Protein AF-A0A258ZIG0-F1 (afdb_monomer)

Mean predicted aligned error: 17.75 Å

Foldseek 3Di:
DPPPVVVVVVVVVVVVVVVVVVVVPPPLLPDQPDKDWDWDWFQALVRDTWIKIKIWGWHWDFPPDPPPDRPRTDTDGFKIKIWTAQPPPRDIDIDIDGGQFAWFDWYADPSWIKTKTQHAQFQVCCVQQNRDLHRIWIWTWDDDDPDIDTDTDQLVPHPPSPFAGGDDTDPQDDRGDDSDLVRDPHPCSLVSNQDDDPGRPDPDPPQDPADDDDDAAEWDKDFPDKDFDVVFDKQADCSVCQQAPDCVFQVVVVVQWDALDVSHQQRFIFGPQQPVSPATDHQRRRPPSPDFWDWGHDPFKIWIWGCVPPPQKIWIWIATSNRHTQHIHIYGFPDADQQWDKDWRVVQFDDDPQKTWTKIWTWHDDPRIIGTGMITTIIIGGPRPPPPPDPDDDDDDDDDDDDDDAVLNLQAAKKAFDLVVLLVLLVPDDQDPDDLLVLLVCLVVCLVFRRQWMWHGRSQWIWIGTPNDIWIWGWDDDDDQKTKTWTDPPDPDDTKMWIWGDDPPQWIQIAIPVHNSSNSIIMHHDPPDPDRDDPPPDPDVVSSVSSNVSSVSSVVSDDDDDDDDDDDDPPDLVNVVVVCCVVVQKHQDDPVLLVLLLVLVCVVCVVVVHDDDPCCVVSVVVVVVSVVRQEMEGDEAAARRPPCEDPNAHEYEYEPPHDDYHYDNYQHAYHYSHDPDGDHPPPPDPDDDDPVVVVVVVVVD

Radius of gyration: 33.27 Å; Cα contacts (8 Å, |Δi|>4): 1116; chains: 1; bounding box: 84×93×87 Å

pLDDT: mean 81.17, std 17.97, range [27.03, 98.31]

Nearest PDB structures (foldseek):
  2o2a-assembly1_B  TM=3.511E-01  e=6.871E-01  Streptococcus agalactiae 2603V/R
  6icp-assembly1_B  TM=1.598E-01  e=2.863E-02  Pseudomonas putida
  3oml-assembly1_A  TM=1.809E-01  e=4.612E-02  Drosophila melanogaster
  4u6b-assembly1_C  TM=2.197E-01  e=7.639E-01  Zobellia galactanivorans
  2hng-assembly1_A-2  TM=3.025E-01  e=1.691E+00  Streptococcus pneumoniae TIGR4

Sequence (701 aa):
MKKNKSNWIQNFIRMSFLAFLFIYSIPASAFCTKTTEADFNVTLIDGRDIMVNRKVCSTFQFLGGDSGSPVFMKSWPDQYRIKFRHPDTQEKIEWEGKQYFNPLLLAFVKGVPYLVVGGRPDKDTSSIYGCPELPFIFLKYEKTGFWGKWIPIPVEQAPAELKYVNLPGDERAQAIIPRSYDEWNYEYKNSYLNERRQNDCRPPRTQLPTVVLPAATEGTPEVLETINYTPDRLSIGDDWARLTFDKKREGGCEKLFRPADPNDSMQDQRFIHDKMGKKRVPYSRSGQFQMGTRVLCDDKYVWFVTHQEEPGKILITKYTISGDLALRVSFLRPELLQGFVGYISIPSLRSEDDYLYFDWMDFRDINREWHIKRLLKMRMRMRIPLIKPEPEIQASMPIMVAPSSSIGDLIAGAWSIDTDATESFVKSSPPPPLDVRWIAKWFTLSAKNLTGRTYEFNRDTAVLSEHGKDLEFQLTSQQGTEIQYALKKGSKGPAKSLKVSLLGGGNITITPSWETEMAYVLWKRDASKKEAFPPDYLMDSAWVASIKNIALFLYELPKGSLEPPASIEKESPQSNLEEAIRNGSIRRATSVDAHAWLDADTEKYKRKNLSPPDDLIEAFILGSWIYKKKAYVVLKKFTYPPGLIDNNVAIFLIPRGVPEPDGKYGHSKIYHLFDDYFKGPSVEYNAGSSWAERQWIIQQK

Solvent-accessible surface area (backbone atoms only — not comparable to full-atom values): 40843 Å² total; per-residue (Å²): 130,80,78,66,61,60,61,53,53,56,51,50,52,53,51,52,51,50,51,50,50,53,67,71,64,51,66,88,88,72,62,68,73,45,77,50,74,51,76,44,79,30,64,27,86,83,69,50,73,42,64,36,38,37,38,38,30,17,29,74,44,75,52,83,47,94,76,85,55,76,56,70,71,47,76,40,74,34,34,33,35,42,40,36,53,40,88,87,78,63,46,80,47,75,52,77,36,53,64,61,35,46,66,32,28,65,37,56,62,95,86,36,46,35,39,34,27,36,36,62,45,26,51,74,40,30,76,76,60,44,58,47,94,56,52,61,45,44,29,38,52,43,77,65,75,98,54,63,46,78,40,64,48,59,72,91,73,49,65,87,82,72,33,60,54,51,42,92,62,69,87,84,59,62,60,60,57,57,85,47,77,87,64,43,89,50,96,55,46,54,54,63,75,55,63,75,56,98,52,43,44,57,80,79,74,83,73,75,80,78,82,86,72,79,83,59,47,80,44,72,70,45,80,77,44,80,48,76,42,84,71,56,43,79,32,56,72,67,54,43,46,63,44,56,43,40,65,69,30,41,64,45,36,68,78,39,47,39,48,66,37,88,85,33,65,49,44,42,26,20,24,60,61,21,91,82,67,72,47,63,43,78,82,33,55,54,87,49,67,51,100,58,47,46,65,41,25,59,102,61,34,35,37,38,42,31,43,81,89,44,85,73,28,41,37,44,37,34,22,34,50,46,57,48,82,73,45,47,36,25,32,72,58,74,87,68,55,90,90,36,49,73,44,67,28,46,61,53,56,46,75,57,95,62,27,39,35,32,31,39,35,32,29,36,79,55,96,81,33,38,36,33,41,35,41,33,38,33,36,27,69,55,77,68,73,74,76,67,74,78,73,78,88,70,90,75,80,86,78,86,72,74,87,75,75,50,67,40,68,75,58,46,45,38,33,36,75,30,61,66,60,19,44,50,47,59,72,71,43,78,82,65,99,57,64,52,65,57,54,23,48,45,44,64,68,41,52,74,59,55,78,45,43,38,40,38,32,56,59,56,33,36,34,41,37,45,86,93,42,78,45,55,23,33,57,74,50,76,56,90,65,34,40,33,29,34,55,50,92,87,67,93,69,78,96,46,36,39,40,36,37,67,44,85,92,72,32,33,30,54,29,39,77,89,44,72,74,34,60,63,42,33,29,32,73,40,91,84,66,90,71,80,81,64,96,80,66,75,72,58,65,63,57,59,46,47,43,49,50,48,24,47,55,50,66,63,55,77,77,93,78,79,84,82,81,89,78,84,86,69,87,45,50,64,58,53,51,54,47,35,37,75,71,56,25,28,39,76,44,52,73,66,55,55,48,55,40,50,53,43,52,51,51,53,26,56,76,68,75,42,82,74,62,80,67,57,57,52,58,58,44,47,55,60,40,43,76,66,70,41,30,30,32,45,65,36,77,40,61,46,53,68,72,20,41,80,94,51,40,38,35,41,38,35,46,78,92,39,59,81,59,44,76,59,53,66,68,34,46,56,43,56,51,76,57,100,64,85,65,69,88,81,76,83,71,92,65,94,73,66,80,70,67,64,56,63,64,63,75,78,112

Secondary structure (DSSP, 8-state):
--TTHHHHHHHHHHHHHHHHHHHHHS-GGG--SEEEEEEEEEE-TTS-EEEEEEEEEEEEE----TTS-----EEEEEEEEEEEE-TTT--EEEEEE-TT-EEEEEEEETTEEEEEEE---BHHHHHHH---SSSEEEEEEE--TTS-EEEEE-GGGS-TT--B--S---TTS-SB--SSTTT---TTHHHHHH---TTB-SPPP-PPPP-PPP-PEE---EEEEEEEEEEEEEE-THHHHHHH--HHHHHHHTTTEEEEETTEEEEEEEETT-TTS-PBPTT--SSSS-TTEEEEE-SSEEEEEESSSSTTEEEEEEEETTS-EEEEEEEEPPPPPTT-EEEEEEEEEEEETTEEEEEEEEEEEETTEEEEEEEEEEEEE--------------PPPP-------HHHHH-EEEEE-HHHHHHHHHHSPPPSS-HHHHHHHHHHHHHHHTTEEEEEETTEEEEEETTEEEEEEEEEEETTEEEEEEPTT-SSS--EEEEEEPTTS-EEEEETT-GGGGG-EEEE-TT--SPPPTT-PPPHHHHHHHHHHHHHHHHSPP---PPPP------HHHHHHHHHHTTSEEEPPHHHHHHHHHHHHHHHHHTT-PPPGGGHHHHHHHHHHHTT-EEEE-S--BPPTT--GGG--EEEE-TTSPPPBS--TT-EEEESSSS--------------TTHHHHHHTT-

Structure (mmCIF, N/CA/C/O backbone):
data_AF-A0A258ZIG0-F1
#
_entry.id   AF-A0A258ZIG0-F1
#
loop_
_atom_site.group_PDB
_atom_site.id
_atom_site.type_symbol
_atom_site.label_atom_id
_atom_site.label_alt_id
_atom_site.label_comp_id
_atom_site.label_asym_id
_atom_site.label_entity_id
_atom_site.label_seq_id
_atom_site.pdbx_PDB_ins_code
_atom_site.Cartn_x
_atom_site.Cartn_y
_atom_site.Cartn_z
_atom_site.occupancy
_atom_site.B_iso_or_equiv
_atom_site.auth_seq_id
_atom_site.auth_comp_id
_atom_site.auth_asym_id
_atom_site.auth_atom_id
_atom_site.pdbx_PDB_model_num
ATOM 1 N N . MET A 1 1 ? 38.745 29.338 48.746 1.00 52.19 1 MET A N 1
ATOM 2 C CA . MET A 1 1 ? 37.323 29.420 48.320 1.00 52.19 1 MET A CA 1
ATOM 3 C C . MET A 1 1 ? 37.050 29.259 46.809 1.00 52.19 1 MET A C 1
ATOM 5 O O . MET A 1 1 ? 35.891 29.094 46.455 1.00 52.19 1 MET A O 1
ATOM 9 N N . LYS A 1 2 ? 38.040 29.223 45.894 1.00 49.72 2 LYS A N 1
ATOM 10 C CA . LYS A 1 2 ? 37.778 29.075 44.436 1.00 49.72 2 LYS A CA 1
ATOM 11 C C . LYS A 1 2 ? 37.544 27.635 43.928 1.00 49.72 2 LYS A C 1
ATOM 13 O O . LYS A 1 2 ? 36.988 27.473 42.849 1.00 49.72 2 LYS A O 1
ATOM 18 N N . LYS A 1 3 ? 37.890 26.591 44.695 1.00 49.50 3 LYS A N 1
ATOM 19 C CA . LYS A 1 3 ? 37.774 25.178 44.260 1.00 49.50 3 LYS A CA 1
ATOM 20 C C . LYS A 1 3 ? 36.364 24.564 44.368 1.00 49.50 3 LYS A C 1
ATOM 22 O O . LYS A 1 3 ? 36.112 23.561 43.717 1.00 49.50 3 LYS A O 1
ATOM 27 N N . ASN A 1 4 ? 35.427 25.185 45.097 1.00 52.53 4 ASN A N 1
ATOM 28 C CA . ASN A 1 4 ? 34.071 24.634 45.289 1.00 52.53 4 ASN A CA 1
ATOM 29 C C . ASN A 1 4 ? 33.038 25.034 44.220 1.00 52.53 4 ASN A C 1
ATOM 31 O O . ASN A 1 4 ? 31.984 24.412 44.148 1.00 52.53 4 ASN A O 1
ATOM 35 N N . LYS A 1 5 ? 33.315 26.025 43.358 1.00 58.28 5 LYS A N 1
ATOM 36 C CA . LYS A 1 5 ? 32.355 26.436 42.310 1.00 58.28 5 LYS A CA 1
ATOM 37 C C . LYS A 1 5 ? 32.307 25.480 41.108 1.00 58.28 5 LYS A C 1
ATOM 39 O O . LYS A 1 5 ? 31.272 25.387 40.460 1.00 58.28 5 LYS A O 1
ATOM 44 N N . SER A 1 6 ? 33.386 24.740 40.840 1.00 65.56 6 SER A N 1
ATOM 45 C CA . SER A 1 6 ? 33.474 23.844 39.672 1.00 65.56 6 SER A CA 1
ATOM 46 C C . SER A 1 6 ? 32.569 22.607 39.799 1.00 65.56 6 SER A C 1
ATOM 48 O O . SER A 1 6 ? 31.844 22.264 38.866 1.00 65.56 6 SER A O 1
ATOM 50 N N . ASN A 1 7 ? 32.519 21.993 40.987 1.00 72.19 7 ASN A N 1
ATOM 51 C CA . ASN A 1 7 ? 31.680 20.810 41.228 1.00 72.19 7 ASN A CA 1
ATOM 52 C C . ASN A 1 7 ? 30.180 21.123 41.186 1.00 72.19 7 ASN A C 1
ATOM 54 O O . ASN A 1 7 ? 29.385 20.272 40.796 1.00 72.19 7 ASN A O 1
ATOM 58 N N . TRP A 1 8 ? 29.780 22.344 41.549 1.00 81.06 8 TRP A N 1
ATOM 59 C CA . TRP A 1 8 ? 28.371 22.730 41.518 1.00 81.06 8 TRP A CA 1
ATOM 60 C C . TRP A 1 8 ? 27.843 22.856 40.082 1.00 81.06 8 TRP A C 1
ATOM 62 O O . TRP A 1 8 ? 26.763 22.355 39.785 1.00 81.06 8 TRP A O 1
ATOM 72 N N . ILE A 1 9 ? 28.639 23.417 39.164 1.00 81.81 9 ILE A N 1
ATOM 73 C CA . ILE A 1 9 ? 28.263 23.548 37.746 1.00 81.81 9 ILE A CA 1
ATOM 74 C C . ILE A 1 9 ? 28.184 22.172 37.070 1.00 81.81 9 ILE A C 1
ATOM 76 O O . ILE A 1 9 ? 27.219 21.896 36.360 1.00 81.81 9 ILE A O 1
ATOM 80 N N . GLN A 1 10 ? 29.139 21.270 37.328 1.00 78.31 10 GLN A N 1
ATOM 81 C CA . GLN A 1 10 ? 29.080 19.909 36.776 1.00 78.31 10 GLN A CA 1
ATOM 82 C C . GLN A 1 10 ? 27.882 19.107 37.301 1.00 78.31 10 GLN A C 1
ATOM 84 O O . GLN A 1 10 ? 27.230 18.407 36.524 1.00 78.31 10 GLN A O 1
ATOM 89 N N . ASN A 1 11 ? 27.551 19.231 38.589 1.00 81.88 11 ASN A N 1
ATOM 90 C CA . ASN A 1 11 ? 26.383 18.560 39.159 1.00 81.88 11 ASN A CA 1
ATOM 91 C C . ASN A 1 11 ? 25.066 19.160 38.649 1.00 81.88 11 ASN A C 1
ATOM 93 O O . ASN A 1 11 ? 24.124 18.414 38.392 1.00 81.88 11 ASN A O 1
ATOM 97 N N . PHE A 1 12 ? 25.012 20.474 38.419 1.00 85.75 12 PHE A N 1
ATOM 98 C CA . PHE A 1 12 ? 23.850 21.137 37.827 1.00 85.75 12 PHE A CA 1
ATOM 99 C C . PHE A 1 12 ? 23.626 20.720 36.365 1.00 85.75 12 PHE A C 1
ATOM 101 O O . PHE A 1 12 ? 22.494 20.435 35.976 1.00 85.75 12 PHE A O 1
ATOM 108 N N . ILE A 1 13 ? 24.695 20.597 35.569 1.00 84.44 13 ILE A N 1
ATOM 109 C CA . ILE A 1 13 ? 24.616 20.101 34.185 1.00 84.44 13 ILE A CA 1
ATOM 110 C C . ILE A 1 13 ? 24.173 18.633 34.165 1.00 84.44 13 ILE A C 1
ATOM 112 O O . ILE A 1 13 ? 23.279 18.286 33.400 1.00 84.44 13 ILE A O 1
ATOM 116 N N . ARG A 1 14 ? 24.726 17.775 35.036 1.00 80.75 14 ARG A N 1
ATOM 117 C CA . ARG A 1 14 ? 24.316 16.361 35.135 1.00 80.75 14 ARG A CA 1
ATOM 118 C C . ARG A 1 14 ? 22.856 16.202 35.555 1.00 80.75 14 ARG A C 1
ATOM 120 O O . ARG A 1 14 ? 22.145 15.413 34.942 1.00 80.75 14 ARG A O 1
ATOM 127 N N . MET A 1 15 ? 22.396 16.970 36.544 1.00 80.75 15 MET A N 1
ATOM 128 C CA . MET A 1 15 ? 20.989 16.976 36.962 1.00 80.75 15 MET A CA 1
ATOM 129 C C . MET A 1 15 ? 20.062 17.502 35.866 1.00 80.75 15 MET A C 1
ATOM 131 O O . MET A 1 15 ? 19.017 16.910 35.628 1.00 80.75 15 MET A O 1
ATOM 135 N N . SER A 1 16 ? 20.454 18.564 35.159 1.00 79.06 16 SER A N 1
ATOM 136 C CA . SER A 1 16 ? 19.654 19.119 34.061 1.00 79.06 16 SER A CA 1
ATOM 137 C C . SER A 1 16 ? 19.564 18.147 32.885 1.00 79.06 16 SER A C 1
ATOM 139 O O . SER A 1 16 ? 18.496 17.996 32.306 1.00 79.06 16 SER A O 1
ATOM 141 N N . PHE A 1 17 ? 20.650 17.436 32.568 1.00 79.00 17 PHE A N 1
ATOM 142 C CA . PHE A 1 17 ? 20.674 16.430 31.504 1.00 79.00 17 PHE A CA 1
ATOM 143 C C . PHE A 1 17 ? 19.870 15.175 31.875 1.00 79.00 17 PHE A C 1
ATOM 145 O O . PHE A 1 17 ? 19.163 14.634 31.031 1.00 79.00 17 PHE A O 1
ATOM 152 N N . LEU A 1 18 ? 19.915 14.745 33.143 1.00 74.44 18 LEU A N 1
ATOM 153 C CA . LEU A 1 18 ? 19.070 13.665 33.666 1.00 74.44 18 LEU A CA 1
ATOM 154 C C . LEU A 1 18 ? 17.590 14.056 33.687 1.00 74.44 18 LEU A C 1
ATOM 156 O O . LEU A 1 18 ? 16.761 13.243 33.298 1.00 74.44 18 LEU A O 1
ATOM 160 N N . ALA A 1 19 ? 17.256 15.291 34.069 1.00 74.44 19 ALA A N 1
ATOM 161 C CA . ALA A 1 19 ? 15.891 15.806 34.006 1.00 74.44 19 ALA A CA 1
ATOM 162 C C . ALA A 1 19 ? 15.392 15.903 32.555 1.00 74.44 19 ALA A C 1
ATOM 164 O O . ALA A 1 19 ? 14.271 15.494 32.271 1.00 74.44 19 ALA A O 1
ATOM 165 N N . PHE A 1 20 ? 16.238 16.350 31.619 1.00 71.00 20 PHE A N 1
ATOM 166 C CA . PHE A 1 20 ? 15.923 16.336 30.189 1.00 71.00 20 PHE A CA 1
ATOM 167 C C . PHE A 1 20 ? 15.702 14.900 29.691 1.00 71.00 20 PHE A C 1
ATOM 169 O O . PHE A 1 20 ? 14.674 14.618 29.091 1.00 71.00 20 PHE A O 1
ATOM 176 N N . LEU A 1 21 ? 16.586 13.951 30.009 1.00 63.19 21 LEU A N 1
ATOM 177 C CA . LEU A 1 21 ? 16.402 12.543 29.638 1.00 63.19 21 LEU A CA 1
ATOM 178 C C . LEU A 1 21 ? 15.156 11.914 30.279 1.00 63.19 21 LEU A C 1
ATOM 180 O O . LEU A 1 21 ? 14.510 11.090 29.638 1.00 63.19 21 LEU A O 1
ATOM 184 N N . PHE A 1 22 ? 14.772 12.316 31.494 1.00 60.72 22 PHE A N 1
ATOM 185 C CA . PHE A 1 22 ? 13.521 11.877 32.124 1.00 60.72 22 PHE A CA 1
ATOM 186 C C . PHE A 1 22 ? 12.289 12.436 31.401 1.00 60.72 22 PHE A C 1
ATOM 188 O O . PHE A 1 22 ? 11.333 11.706 31.164 1.00 60.72 22 PHE A O 1
ATOM 195 N N . ILE A 1 23 ? 12.334 13.700 30.973 1.00 59.56 23 ILE A N 1
ATOM 196 C CA . ILE A 1 23 ? 11.262 14.331 30.189 1.00 59.56 23 ILE A CA 1
ATOM 197 C C . ILE A 1 23 ? 11.131 13.674 28.803 1.00 59.56 23 ILE A C 1
ATOM 199 O O . ILE A 1 23 ? 10.019 13.523 28.307 1.00 59.56 23 ILE A O 1
ATOM 203 N N . TYR A 1 24 ? 12.238 13.220 28.205 1.00 55.06 24 TYR A N 1
ATOM 204 C CA . TYR A 1 24 ? 12.245 12.535 26.904 1.00 55.06 24 TYR A CA 1
ATOM 205 C C . TYR A 1 24 ? 12.052 11.006 26.970 1.00 55.06 24 TYR A C 1
ATOM 207 O O . TYR A 1 24 ? 11.878 10.383 25.924 1.00 55.06 24 TYR A O 1
ATOM 215 N N . SER A 1 25 ? 12.079 10.387 28.158 1.00 48.72 25 SER A N 1
ATOM 216 C CA . SER A 1 25 ? 11.848 8.939 28.341 1.00 48.72 25 SER A CA 1
ATOM 217 C C . SER A 1 25 ? 10.436 8.584 28.805 1.00 48.72 25 SER A C 1
ATOM 219 O O . SER A 1 25 ? 10.075 7.406 28.784 1.00 48.72 25 SER A O 1
ATOM 221 N N . ILE A 1 26 ? 9.599 9.572 29.144 1.00 52.94 26 ILE A N 1
ATOM 222 C CA . ILE A 1 26 ? 8.150 9.357 29.175 1.00 52.94 26 ILE A CA 1
ATOM 223 C C . ILE A 1 26 ? 7.734 9.128 27.717 1.00 52.94 26 ILE A C 1
ATOM 225 O O . ILE A 1 26 ? 7.962 10.014 26.889 1.00 52.94 26 ILE A O 1
ATOM 229 N N . PRO A 1 27 ? 7.172 7.959 27.359 1.00 55.47 27 PRO A N 1
ATOM 230 C CA . PRO A 1 27 ? 6.725 7.727 25.997 1.00 55.47 27 PRO A CA 1
ATOM 231 C C . PRO A 1 27 ? 5.777 8.867 25.612 1.00 55.47 27 PRO A C 1
ATOM 233 O O . PRO A 1 27 ? 4.819 9.157 26.330 1.00 55.47 27 PRO A O 1
ATOM 236 N N . ALA A 1 28 ? 6.071 9.537 24.494 1.00 51.16 28 ALA A N 1
ATOM 237 C CA . ALA A 1 28 ? 5.349 10.718 24.004 1.00 51.16 28 ALA A CA 1
ATOM 238 C C . ALA A 1 28 ? 3.830 10.492 23.802 1.00 51.16 28 ALA A C 1
ATOM 240 O O . ALA A 1 28 ? 3.093 11.430 23.521 1.00 51.16 28 ALA A O 1
ATOM 241 N N . SER A 1 29 ? 3.352 9.263 24.001 1.00 51.50 29 SER A N 1
ATOM 242 C CA . SER A 1 29 ? 1.954 8.840 24.048 1.00 51.50 29 SER A CA 1
ATOM 243 C C . SER A 1 29 ? 1.186 9.233 25.325 1.00 51.50 29 SER A C 1
ATOM 245 O O . SER A 1 29 ? 0.048 8.806 25.480 1.00 51.50 29 SER A O 1
ATOM 247 N N . ALA A 1 30 ? 1.765 9.979 26.275 1.00 56.22 30 ALA A N 1
ATOM 248 C CA . ALA A 1 30 ? 1.120 10.202 27.581 1.00 56.22 30 ALA A CA 1
ATOM 249 C C . ALA A 1 30 ? 0.368 11.535 27.749 1.00 56.22 30 ALA A C 1
ATOM 251 O O . ALA A 1 30 ? -0.383 11.682 28.715 1.00 56.22 30 ALA A O 1
ATOM 252 N N . PHE A 1 31 ? 0.539 12.516 26.860 1.00 78.31 31 PHE A N 1
ATOM 253 C CA . PHE A 1 31 ? -0.110 13.816 27.045 1.00 78.31 31 PHE A CA 1
ATOM 254 C C . PHE A 1 31 ? -1.404 13.906 26.253 1.00 78.31 31 PHE A C 1
ATOM 256 O O . PHE A 1 31 ? -1.401 14.098 25.040 1.00 78.31 31 PHE A O 1
ATOM 263 N N . CYS A 1 32 ? -2.515 13.808 26.979 1.00 87.56 32 CYS A N 1
ATOM 264 C CA . CYS A 1 32 ? -3.822 14.164 26.463 1.00 87.56 32 CYS A CA 1
ATOM 265 C C . CYS A 1 32 ? -3.834 15.637 26.051 1.00 87.56 32 CYS A C 1
ATOM 267 O O . CYS A 1 32 ? -3.710 16.520 26.897 1.00 87.56 32 CYS A O 1
ATOM 269 N N . THR A 1 33 ? -3.978 15.913 24.762 1.00 88.19 33 THR A N 1
ATOM 270 C CA . THR A 1 33 ? -3.907 17.280 24.227 1.00 88.19 33 THR A CA 1
ATOM 271 C C . THR A 1 33 ? -5.258 17.964 24.314 1.00 88.19 33 THR A C 1
ATOM 273 O O . THR A 1 33 ? -5.345 19.164 24.559 1.00 88.19 33 THR A O 1
ATOM 276 N N . LYS A 1 34 ? -6.327 17.178 24.166 1.00 91.31 34 LYS A N 1
ATOM 277 C CA . LYS A 1 34 ? -7.708 17.613 24.340 1.00 91.31 34 LYS A CA 1
ATOM 278 C C . LYS A 1 34 ? -8.500 16.497 24.997 1.00 91.31 34 LYS A C 1
ATOM 280 O O . LYS A 1 34 ? -8.546 15.383 24.487 1.00 91.31 34 LYS A O 1
ATOM 285 N N . THR A 1 35 ? -9.143 16.812 26.112 1.00 94.19 35 THR A N 1
ATOM 286 C CA . THR A 1 35 ? -10.145 15.940 26.724 1.00 94.19 35 THR A CA 1
ATOM 287 C C . THR A 1 35 ? -11.521 16.513 26.427 1.00 94.19 35 THR A C 1
ATOM 289 O O . THR A 1 35 ? -11.778 17.673 26.736 1.00 94.19 35 THR A O 1
ATOM 292 N N . THR A 1 36 ? -12.403 15.708 25.850 1.00 93.94 36 THR A N 1
ATOM 293 C CA . THR A 1 36 ? -13.831 16.018 25.738 1.00 93.94 36 THR A CA 1
ATOM 294 C C . THR A 1 36 ? -14.604 15.048 26.611 1.00 93.94 36 THR A C 1
ATOM 296 O O . THR A 1 36 ? -14.441 13.837 26.473 1.00 93.94 36 THR A O 1
ATOM 299 N N . GLU A 1 37 ? -15.425 15.574 27.508 1.00 96.69 37 GLU A N 1
ATOM 300 C CA . GLU A 1 37 ? -16.287 14.796 28.393 1.00 96.69 37 GLU A CA 1
ATOM 301 C C . GLU A 1 37 ? -17.727 15.260 28.185 1.00 96.69 37 GLU A C 1
ATOM 303 O O . GLU A 1 37 ? -17.979 16.464 28.141 1.00 96.69 37 GLU A O 1
ATOM 308 N N . ALA A 1 38 ? -18.642 14.319 27.971 1.00 95.88 38 ALA A N 1
ATOM 309 C CA . ALA A 1 38 ? -20.042 14.603 27.695 1.00 95.88 38 ALA A CA 1
ATOM 310 C C . ALA A 1 38 ? -20.936 13.491 28.246 1.00 95.88 38 ALA A C 1
ATOM 312 O O . ALA A 1 38 ? -20.592 12.310 28.155 1.00 95.88 38 ALA A O 1
ATOM 313 N N . ASP A 1 39 ? -22.092 13.891 28.764 1.00 96.88 39 ASP A N 1
ATOM 314 C CA . ASP A 1 39 ? -23.168 12.998 29.179 1.00 96.88 39 ASP A CA 1
ATOM 315 C C . ASP A 1 39 ? -24.229 12.949 28.078 1.00 96.88 39 ASP A C 1
ATOM 317 O O . ASP A 1 39 ? -24.591 13.982 27.509 1.00 96.88 39 ASP A O 1
ATOM 321 N N . PHE A 1 40 ? -24.727 11.758 27.758 1.00 95.88 40 PHE A N 1
ATOM 322 C CA . PHE A 1 40 ? -25.810 11.586 26.794 1.00 95.88 40 PHE A CA 1
ATOM 323 C C . PHE A 1 40 ? -26.727 10.428 27.179 1.00 95.88 40 PHE A C 1
ATOM 325 O O . PHE A 1 40 ? -26.308 9.451 27.805 1.00 95.88 40 PHE A O 1
ATOM 332 N N . ASN A 1 41 ? -27.991 10.546 26.773 1.00 96.88 41 ASN A N 1
ATOM 333 C CA . ASN A 1 41 ? -28.970 9.477 26.905 1.00 96.88 41 ASN A CA 1
ATOM 334 C C . ASN A 1 41 ? -28.744 8.440 25.805 1.00 96.88 41 ASN A C 1
ATOM 336 O O . ASN A 1 41 ? -28.623 8.788 24.630 1.00 96.88 41 ASN A O 1
ATOM 340 N N . VAL A 1 42 ? -28.696 7.172 26.196 1.00 95.94 42 VAL A N 1
ATOM 341 C CA . VAL A 1 42 ? -28.606 6.025 25.294 1.00 95.94 42 VAL A CA 1
ATOM 342 C C . VAL A 1 42 ? -29.864 5.198 25.456 1.00 95.94 42 VAL A C 1
ATOM 344 O O . VAL A 1 42 ? -30.094 4.638 26.530 1.00 95.94 42 VAL A O 1
ATOM 347 N N . THR A 1 43 ? -30.637 5.086 24.381 1.00 95.81 43 THR A N 1
ATOM 348 C CA . THR A 1 43 ? -31.774 4.172 24.322 1.00 95.81 43 THR A CA 1
ATOM 349 C C . THR A 1 43 ? -31.261 2.748 24.128 1.00 95.81 43 THR A C 1
ATOM 351 O O . THR A 1 43 ? -30.562 2.425 23.160 1.00 95.81 43 THR A O 1
ATOM 354 N N . LEU A 1 44 ? -31.565 1.894 25.096 1.00 94.56 44 LEU A N 1
ATOM 355 C CA . LEU A 1 44 ? -31.248 0.476 25.096 1.00 94.56 44 LEU A CA 1
ATOM 356 C C . LEU A 1 44 ? -32.195 -0.288 24.162 1.00 94.56 44 LEU A C 1
ATOM 358 O O . LEU A 1 44 ? -33.265 0.186 23.791 1.00 94.56 44 LEU A O 1
ATOM 362 N N . ILE A 1 45 ? -31.815 -1.520 23.817 1.00 91.69 45 ILE A N 1
ATOM 363 C CA . ILE A 1 45 ? -32.599 -2.396 22.926 1.00 91.69 45 ILE A CA 1
ATOM 364 C C . ILE A 1 45 ? -33.993 -2.707 23.502 1.00 91.69 45 ILE A C 1
ATOM 366 O O . ILE A 1 45 ? -34.935 -2.941 22.752 1.00 91.69 45 ILE A O 1
ATOM 370 N N . ASP A 1 46 ? -34.138 -2.685 24.827 1.00 92.69 46 ASP A N 1
ATOM 371 C CA . ASP A 1 46 ? -35.415 -2.875 25.523 1.00 92.69 46 ASP A CA 1
ATOM 372 C C . ASP A 1 46 ? -36.249 -1.582 25.657 1.00 92.69 46 ASP A C 1
ATOM 374 O O . ASP A 1 46 ? -37.286 -1.586 26.318 1.00 92.69 46 ASP A O 1
ATOM 378 N N . GLY A 1 47 ? -35.810 -0.483 25.032 1.00 95.00 47 GLY A N 1
ATOM 379 C CA . GLY A 1 47 ? -36.497 0.809 25.006 1.00 95.00 47 GLY A CA 1
ATOM 380 C C . GLY A 1 47 ? -36.229 1.711 26.212 1.00 95.00 47 GLY A C 1
ATOM 381 O O . GLY A 1 47 ? -36.743 2.826 26.249 1.00 95.00 47 GLY A O 1
ATOM 382 N N . ARG A 1 48 ? -35.443 1.270 27.202 1.00 96.38 48 ARG A N 1
ATOM 383 C CA . ARG A 1 48 ? -35.076 2.111 28.351 1.00 96.38 48 ARG A CA 1
ATOM 384 C C . ARG A 1 48 ? -33.963 3.083 27.983 1.00 96.38 48 ARG A C 1
ATOM 386 O O . ARG A 1 48 ? -33.004 2.692 27.329 1.00 96.38 48 ARG A O 1
ATOM 393 N N . ASP A 1 49 ? -34.030 4.303 28.498 1.00 96.62 49 ASP A N 1
ATOM 394 C CA . ASP A 1 49 ? -32.932 5.262 28.390 1.00 96.62 49 ASP A CA 1
ATOM 395 C C . ASP A 1 49 ? -32.019 5.185 29.614 1.00 96.62 49 ASP A C 1
ATOM 397 O O . ASP A 1 49 ? -32.479 5.150 30.759 1.00 96.62 49 ASP A O 1
ATOM 401 N N . ILE A 1 50 ? -30.709 5.196 29.378 1.00 97.44 50 ILE A N 1
ATOM 402 C CA . ILE A 1 50 ? -29.706 5.336 30.435 1.00 97.44 50 ILE A CA 1
ATOM 403 C C . ILE A 1 50 ? -28.780 6.513 30.155 1.00 97.44 50 ILE A C 1
ATOM 405 O O . ILE A 1 50 ? -28.458 6.813 29.007 1.00 97.44 50 ILE A O 1
ATOM 409 N N . MET A 1 51 ? -28.308 7.154 31.222 1.00 97.94 51 MET A N 1
ATOM 410 C CA . MET A 1 51 ? -27.291 8.195 31.123 1.00 97.94 51 MET A CA 1
ATOM 411 C C . MET A 1 51 ? -25.903 7.560 31.013 1.00 97.94 51 MET A C 1
ATOM 413 O O . MET A 1 51 ? -25.489 6.796 31.894 1.00 97.94 51 MET A O 1
ATOM 417 N N . VAL A 1 52 ? -25.171 7.907 29.958 1.00 97.88 52 VAL A N 1
ATOM 418 C CA . VAL A 1 52 ? -23.792 7.473 29.730 1.00 97.88 52 VAL A CA 1
ATOM 419 C C . VAL A 1 52 ? -22.884 8.694 29.708 1.00 97.88 52 VAL A C 1
ATOM 421 O O . VAL A 1 52 ? -23.035 9.584 28.877 1.00 97.88 52 VAL A O 1
ATOM 424 N N . ASN A 1 53 ? -21.905 8.706 30.607 1.00 97.88 53 ASN A N 1
ATOM 425 C CA . ASN A 1 53 ? -20.805 9.660 30.593 1.00 97.88 53 ASN A CA 1
ATOM 426 C C . ASN A 1 53 ? -19.692 9.100 29.708 1.00 97.88 53 ASN A C 1
ATOM 428 O O . ASN A 1 53 ? -19.191 8.002 29.967 1.00 97.88 53 ASN A O 1
ATOM 432 N N . ARG A 1 54 ? -19.285 9.842 28.680 1.00 95.94 54 ARG A N 1
ATOM 433 C CA . ARG A 1 54 ? -18.155 9.492 27.816 1.00 95.94 54 ARG A CA 1
ATOM 434 C C . ARG A 1 54 ? -17.068 10.536 27.934 1.00 95.94 54 ARG A C 1
ATOM 436 O O . ARG A 1 54 ? -17.306 11.725 27.755 1.00 95.94 54 ARG A O 1
ATOM 443 N N . LYS A 1 55 ? -15.845 10.058 28.115 1.00 96.19 55 LYS A N 1
ATOM 444 C CA . LYS A 1 55 ? -14.626 10.851 28.084 1.00 96.19 55 LYS A CA 1
ATOM 445 C C . LYS A 1 55 ? -13.745 10.370 26.940 1.00 96.19 55 LYS A C 1
ATOM 447 O O . LYS A 1 55 ? -13.416 9.188 26.861 1.00 96.19 55 LYS A O 1
ATOM 452 N N . VAL A 1 56 ? -13.367 11.287 26.062 1.00 94.50 56 VAL A N 1
ATOM 453 C CA . VAL A 1 56 ? -12.455 11.043 24.945 1.00 94.50 56 VAL A CA 1
ATOM 454 C C . VAL A 1 56 ? -11.226 11.908 25.143 1.00 94.50 56 VAL A C 1
ATOM 456 O O . VAL A 1 56 ? -11.315 13.132 25.229 1.00 94.50 56 VAL A O 1
ATOM 459 N N . CYS A 1 57 ? -10.076 11.263 25.230 1.00 94.38 57 CYS A N 1
ATOM 460 C CA . CYS A 1 57 ? -8.786 11.916 25.226 1.00 94.38 57 CYS A CA 1
ATOM 461 C C . CYS A 1 57 ? -8.205 11.848 23.818 1.00 94.38 57 CYS A C 1
ATOM 463 O O . CYS A 1 57 ? -8.127 10.765 23.250 1.00 94.38 57 CYS A O 1
ATOM 465 N N . SER A 1 58 ? -7.796 12.981 23.260 1.00 92.06 58 SER A N 1
ATOM 466 C CA . SER A 1 58 ? -7.114 13.043 21.967 1.00 92.06 58 SER A CA 1
ATOM 467 C C . SER A 1 58 ? -5.628 13.333 22.159 1.00 92.06 58 SER A C 1
ATOM 469 O O . SER A 1 58 ? -5.270 14.115 23.043 1.00 92.06 58 SER A O 1
ATOM 471 N N . THR A 1 59 ? -4.767 12.737 21.335 1.00 88.50 59 THR A N 1
ATOM 472 C CA . THR A 1 59 ? -3.318 12.993 21.315 1.00 88.50 59 THR A CA 1
ATOM 473 C C . THR A 1 59 ? -2.875 13.512 19.949 1.00 88.50 59 THR A C 1
ATOM 475 O O . THR A 1 59 ? -3.561 13.342 18.938 1.00 88.50 59 THR A O 1
ATOM 478 N N . PHE A 1 60 ? -1.751 14.236 19.912 1.00 84.00 60 PHE A N 1
ATOM 479 C CA . PHE A 1 60 ? -1.174 14.702 18.651 1.00 84.00 60 PHE A CA 1
ATOM 480 C C . PHE A 1 60 ? -0.440 13.554 17.973 1.00 84.00 60 PHE A C 1
ATOM 482 O O . PHE A 1 60 ? 0.428 12.926 18.577 1.00 84.00 60 PHE A O 1
ATOM 489 N N . GLN A 1 61 ? -0.737 13.334 16.695 1.00 71.88 61 GLN A N 1
ATOM 490 C CA . GLN A 1 61 ? 0.068 12.457 15.858 1.00 71.88 61 GLN A CA 1
ATOM 491 C C . GLN A 1 61 ? 0.824 13.273 14.819 1.00 71.88 61 GLN A C 1
ATOM 493 O O . GLN A 1 61 ? 0.233 14.061 14.076 1.00 71.88 61 GLN A O 1
ATOM 498 N N . PHE A 1 62 ? 2.137 13.051 14.761 1.00 69.12 62 PHE A N 1
ATOM 499 C CA . PHE A 1 62 ? 2.967 13.501 13.655 1.00 69.12 62 PHE A CA 1
ATOM 500 C C . PHE A 1 62 ? 2.686 12.582 12.470 1.00 69.12 62 PHE A C 1
ATOM 502 O O . PHE A 1 62 ? 3.187 11.460 12.407 1.00 69.12 62 PHE A O 1
ATOM 509 N N . LEU A 1 63 ? 1.840 13.034 11.549 1.00 61.28 63 LEU A N 1
ATOM 510 C CA . LEU A 1 63 ? 1.658 12.337 10.286 1.00 61.28 63 LEU A CA 1
ATOM 511 C C . LEU A 1 63 ? 2.894 12.627 9.431 1.00 61.28 63 LEU A C 1
ATOM 513 O O . LEU A 1 63 ? 3.119 13.768 9.024 1.00 61.28 63 LEU A O 1
ATOM 517 N N . GLY A 1 64 ? 3.711 11.602 9.181 1.00 51.19 64 GLY A N 1
ATOM 518 C CA . GLY A 1 64 ? 4.680 11.639 8.090 1.00 51.19 64 GLY A CA 1
ATOM 519 C C . GLY A 1 64 ? 3.893 11.822 6.797 1.00 51.19 64 GLY A C 1
ATOM 520 O O . GLY A 1 64 ? 3.237 10.896 6.337 1.00 51.19 64 GLY A O 1
ATOM 521 N N . GLY A 1 65 ? 3.824 13.052 6.294 1.00 41.06 65 GLY A N 1
ATOM 522 C CA . GLY A 1 65 ? 3.045 13.358 5.104 1.00 41.06 65 GLY A CA 1
ATOM 523 C C . GLY A 1 65 ? 3.770 12.859 3.861 1.00 41.06 65 GLY A C 1
ATOM 524 O O . GLY A 1 65 ? 4.750 13.477 3.450 1.00 41.06 65 GLY A O 1
ATOM 525 N N . ASP A 1 66 ? 3.246 11.815 3.222 1.00 43.97 66 ASP A N 1
ATOM 526 C CA . ASP A 1 66 ? 3.771 11.269 1.959 1.00 43.97 66 ASP A CA 1
ATOM 527 C C . ASP A 1 66 ? 3.633 12.232 0.754 1.00 43.97 66 ASP A C 1
ATOM 529 O O . ASP A 1 66 ? 4.039 11.913 -0.359 1.00 43.97 66 ASP A O 1
ATOM 533 N N . SER A 1 67 ? 3.095 13.445 0.938 1.00 43.38 67 SER A N 1
ATOM 534 C CA . SER A 1 67 ? 2.788 14.391 -0.149 1.00 43.38 67 SER A CA 1
ATOM 535 C C . SER A 1 67 ? 3.469 15.766 -0.047 1.00 43.38 67 SER A C 1
ATOM 537 O O . SER A 1 67 ? 3.145 16.689 -0.800 1.00 43.38 67 SER A O 1
ATOM 539 N N . GLY A 1 68 ? 4.459 15.942 0.837 1.00 44.47 68 GLY A N 1
ATOM 540 C CA . GLY A 1 68 ? 5.255 17.181 0.900 1.00 44.47 68 GLY A CA 1
ATOM 541 C C . GLY A 1 68 ? 4.493 18.423 1.391 1.00 44.47 68 GLY A C 1
ATOM 542 O O . GLY A 1 68 ? 5.007 19.540 1.289 1.00 44.47 68 GLY A O 1
ATOM 543 N N . SER A 1 69 ? 3.288 18.243 1.940 1.00 41.41 69 SER A N 1
ATOM 544 C CA . SER A 1 69 ? 2.666 19.207 2.843 1.00 41.41 69 SER A CA 1
ATOM 545 C C . SER A 1 69 ? 2.741 18.633 4.256 1.00 41.41 69 SER A C 1
ATOM 547 O O . SER A 1 69 ? 2.090 17.623 4.535 1.00 41.41 69 SER A O 1
ATOM 549 N N . PRO A 1 70 ? 3.557 19.205 5.149 1.00 44.56 70 PRO A N 1
ATOM 550 C CA . PRO A 1 70 ? 3.581 18.767 6.528 1.00 44.56 70 PRO A CA 1
ATOM 551 C C . PRO A 1 70 ? 2.278 19.215 7.198 1.00 44.56 70 PRO A C 1
ATOM 553 O O . PRO A 1 70 ? 2.143 20.350 7.655 1.00 44.56 70 PRO A O 1
ATOM 556 N N . VAL A 1 71 ? 1.296 18.316 7.270 1.00 49.41 71 VAL A N 1
ATOM 557 C CA . VAL A 1 71 ? 0.202 18.443 8.238 1.00 49.41 71 VAL A CA 1
ATOM 558 C C . VAL A 1 71 ? 0.824 18.147 9.597 1.00 49.41 71 VAL A C 1
ATOM 560 O O . VAL A 1 71 ? 0.809 17.019 10.078 1.00 49.41 71 VAL A O 1
ATOM 563 N N . PHE A 1 72 ? 1.485 19.159 10.163 1.00 56.22 72 PHE A N 1
ATOM 564 C CA . PHE A 1 72 ? 2.388 18.976 11.296 1.00 56.22 72 PHE A CA 1
ATOM 565 C C . PHE A 1 72 ? 1.685 18.399 12.526 1.00 56.22 72 PHE A C 1
ATOM 567 O O . PHE A 1 72 ? 2.336 17.724 13.318 1.00 56.22 72 PHE A O 1
ATOM 574 N N . MET A 1 73 ? 0.383 18.655 12.704 1.00 65.25 73 MET A N 1
ATOM 575 C CA . MET A 1 73 ? -0.361 18.219 13.884 1.00 65.25 73 MET A CA 1
ATOM 576 C C . MET A 1 73 ? -1.839 18.016 13.547 1.00 65.25 73 MET A C 1
ATOM 578 O O . MET A 1 73 ? -2.557 18.979 13.287 1.00 65.25 73 MET A O 1
ATOM 582 N N . LYS A 1 74 ? -2.319 16.773 13.609 1.00 73.88 74 LYS A N 1
ATOM 583 C CA . LYS A 1 74 ? -3.753 16.491 13.747 1.00 73.88 74 LYS A CA 1
ATOM 584 C C . LYS A 1 74 ? -3.964 15.792 15.085 1.00 73.88 74 LYS A C 1
ATOM 586 O O . LYS A 1 74 ? -3.235 14.860 15.424 1.00 73.88 74 LYS A O 1
ATOM 591 N N . SER A 1 75 ? -4.900 16.314 15.874 1.00 81.19 75 SER A N 1
ATOM 592 C CA . SER A 1 75 ? -5.318 15.679 17.122 1.00 81.19 75 SER A CA 1
ATOM 593 C C . SER A 1 75 ? -6.293 14.561 16.775 1.00 81.19 75 SER A C 1
ATOM 595 O O . SER A 1 75 ? -7.243 14.790 16.023 1.00 81.19 75 SER A O 1
ATOM 597 N N . TRP A 1 76 ? -6.031 13.358 17.276 1.00 84.25 76 TRP A N 1
ATOM 598 C CA . TRP A 1 76 ? -6.870 12.187 17.050 1.00 84.25 76 TRP A CA 1
ATOM 599 C C . TRP A 1 76 ? -7.309 11.601 18.388 1.00 84.25 76 TRP A C 1
ATOM 601 O O . TRP A 1 76 ? -6.485 11.535 19.302 1.00 84.25 76 TRP A O 1
ATOM 611 N N . PRO A 1 77 ? -8.569 11.153 18.514 1.00 88.12 77 PRO A N 1
ATOM 612 C CA . PRO A 1 77 ? -9.012 10.376 19.661 1.00 88.12 77 PRO A CA 1
ATOM 613 C C . PRO A 1 77 ? -8.100 9.170 19.915 1.00 88.12 77 PRO A C 1
ATOM 615 O O . PRO A 1 77 ? -7.862 8.349 19.026 1.00 88.12 77 PRO A O 1
ATOM 618 N N . ASP A 1 78 ? -7.596 9.078 21.137 1.00 87.69 78 ASP A N 1
ATOM 619 C CA . ASP A 1 78 ? -6.552 8.141 21.541 1.00 87.69 78 ASP A CA 1
ATOM 620 C C . ASP A 1 78 ? -6.942 7.298 22.752 1.00 87.69 78 ASP A C 1
ATOM 622 O O . ASP A 1 78 ? -6.538 6.151 22.868 1.00 87.69 78 ASP A O 1
ATOM 626 N N . GLN A 1 79 ? -7.760 7.826 23.658 1.00 92.50 79 GLN A N 1
ATOM 627 C CA . GLN A 1 79 ? -8.310 7.032 24.753 1.00 92.50 79 GLN A CA 1
ATOM 628 C C . GLN A 1 79 ? -9.790 7.324 24.904 1.00 92.50 79 GLN A C 1
ATOM 630 O O . GLN A 1 79 ? -10.231 8.471 24.801 1.00 92.50 79 GLN A O 1
ATOM 635 N N . TYR A 1 80 ? -10.551 6.277 25.180 1.00 94.12 80 TYR A N 1
ATOM 636 C CA . TYR A 1 80 ? -11.989 6.333 25.362 1.00 94.12 80 TYR A CA 1
ATOM 637 C C . TYR A 1 80 ? -12.330 5.763 26.725 1.00 94.12 80 TYR A C 1
ATOM 639 O O . TYR A 1 80 ? -11.807 4.728 27.123 1.00 94.12 80 TYR A O 1
ATOM 647 N N . ARG A 1 81 ? -13.243 6.415 27.434 1.00 96.62 81 ARG A N 1
ATOM 648 C CA . ARG A 1 81 ? -13.782 5.915 28.693 1.00 96.62 81 ARG A CA 1
ATOM 649 C C . ARG A 1 81 ? -15.277 6.159 28.719 1.00 96.62 81 ARG A C 1
ATOM 651 O O . ARG A 1 81 ? -15.712 7.263 28.400 1.00 96.62 81 ARG A O 1
ATOM 658 N N . ILE A 1 82 ? -16.050 5.147 29.091 1.00 97.56 82 ILE A N 1
ATOM 659 C CA . ILE A 1 82 ? -17.492 5.282 29.319 1.00 97.56 82 ILE A CA 1
ATOM 660 C C . ILE A 1 82 ? -17.833 4.857 30.741 1.00 97.56 82 ILE A C 1
ATOM 662 O O . ILE A 1 82 ? -17.258 3.903 31.267 1.00 97.56 82 ILE A O 1
ATOM 666 N N . LYS A 1 83 ? -18.766 5.571 31.365 1.00 98.06 83 LYS A N 1
ATOM 667 C CA . LYS A 1 83 ? -19.293 5.293 32.702 1.00 98.06 83 LYS A CA 1
ATOM 668 C C . LYS A 1 83 ? -20.809 5.378 32.663 1.00 98.06 83 LYS A C 1
ATOM 670 O O . LYS A 1 83 ? -21.358 6.337 32.131 1.00 98.06 83 LYS A O 1
ATOM 675 N N . PHE A 1 84 ? -21.478 4.411 33.270 1.00 98.12 84 PHE A N 1
ATOM 676 C CA . PHE A 1 84 ? -22.934 4.393 33.380 1.00 98.12 84 PHE A CA 1
ATOM 677 C C . PHE A 1 84 ? -23.364 3.627 34.632 1.00 98.12 84 PHE A C 1
ATOM 679 O O . PHE A 1 84 ? -22.542 3.016 35.323 1.00 98.12 84 PHE A O 1
ATOM 686 N N . ARG A 1 85 ? -24.657 3.684 34.954 1.00 97.94 85 ARG A N 1
ATOM 687 C CA . ARG A 1 85 ? -25.259 2.854 36.000 1.00 97.94 85 ARG A CA 1
ATOM 688 C C . ARG A 1 85 ? -26.104 1.768 35.363 1.00 97.94 85 ARG A C 1
ATOM 690 O O . ARG A 1 85 ? -26.856 2.036 34.432 1.00 97.94 85 ARG A O 1
ATOM 697 N N . HIS A 1 86 ? -25.981 0.552 35.873 1.00 97.69 86 HIS A N 1
ATOM 698 C CA . HIS A 1 86 ? -26.861 -0.543 35.507 1.00 97.69 86 HIS A CA 1
ATOM 699 C C . HIS A 1 86 ? -28.312 -0.150 35.842 1.00 97.69 86 HIS A C 1
ATOM 701 O O . HIS A 1 86 ? -28.565 0.226 36.989 1.00 97.69 86 HIS A O 1
ATOM 707 N N . PRO A 1 87 ? -29.271 -0.243 34.904 1.00 97.00 87 PRO A N 1
ATOM 708 C CA . PRO A 1 87 ? -30.632 0.243 35.130 1.00 97.00 87 PRO A CA 1
ATOM 709 C C . PRO A 1 87 ? -31.331 -0.514 36.269 1.00 97.00 87 PRO A C 1
ATOM 711 O O . PRO A 1 87 ? -31.970 0.107 37.113 1.00 97.00 87 PRO A O 1
ATOM 714 N N . ASP A 1 88 ? -31.133 -1.834 36.353 1.00 96.62 88 ASP A N 1
ATOM 715 C CA . ASP A 1 88 ? -31.763 -2.666 37.392 1.00 96.62 88 ASP A CA 1
ATOM 716 C C . ASP A 1 88 ? -31.020 -2.664 38.740 1.00 96.62 88 ASP A C 1
ATOM 718 O O . ASP A 1 88 ? -31.641 -2.538 39.791 1.00 96.62 88 ASP A O 1
ATOM 722 N N . THR A 1 89 ? -29.687 -2.792 38.743 1.00 96.75 89 THR A N 1
ATOM 723 C CA . THR A 1 89 ? -28.909 -2.954 39.988 1.00 96.75 89 THR A CA 1
ATOM 724 C C . THR A 1 89 ? -28.323 -1.650 40.528 1.00 96.75 89 THR A C 1
ATOM 726 O O . THR A 1 89 ? -27.759 -1.646 41.621 1.00 96.75 89 THR A O 1
ATOM 729 N N . GLN A 1 90 ? -28.399 -0.554 39.763 1.00 97.06 90 GLN A N 1
ATOM 730 C CA . GLN A 1 90 ? -27.773 0.746 40.055 1.00 97.06 90 GLN A CA 1
ATOM 731 C C . GLN A 1 90 ? -26.240 0.708 40.219 1.00 97.06 90 GLN A C 1
ATOM 733 O O . GLN A 1 90 ? -25.613 1.717 40.572 1.00 97.06 90 GLN A O 1
ATOM 738 N N . GLU A 1 91 ? -25.622 -0.437 39.916 1.00 96.50 91 GLU A N 1
ATOM 739 C CA . GLU A 1 91 ? -24.181 -0.651 39.931 1.00 96.50 91 GLU A CA 1
ATOM 740 C C . GLU A 1 91 ? -23.490 0.271 38.931 1.00 96.50 91 GLU A C 1
ATOM 742 O O . GLU A 1 91 ? -23.926 0.414 37.789 1.00 96.50 91 GLU A O 1
ATOM 747 N N . LYS A 1 92 ? -22.396 0.904 39.356 1.00 97.44 92 LYS A N 1
ATOM 748 C CA . LYS A 1 92 ? -21.589 1.743 38.474 1.00 97.44 92 LYS A CA 1
ATOM 749 C C . LYS A 1 92 ? -20.677 0.853 37.636 1.00 97.44 92 LYS A C 1
ATOM 751 O O . LYS A 1 92 ? -19.812 0.176 38.182 1.00 97.44 92 LYS A O 1
ATOM 756 N N . ILE A 1 93 ? -20.847 0.912 36.323 1.00 97.81 93 ILE A N 1
ATOM 757 C CA . ILE A 1 93 ? -20.064 0.149 35.356 1.00 97.81 93 ILE A CA 1
ATOM 758 C C . ILE A 1 93 ? -19.208 1.116 34.550 1.00 97.81 93 ILE A C 1
ATOM 760 O O . ILE A 1 93 ? -19.620 2.233 34.224 1.00 97.81 93 ILE A O 1
ATOM 764 N N . GLU A 1 94 ? -17.989 0.686 34.256 1.00 97.62 94 GLU A N 1
ATOM 765 C CA . GLU A 1 94 ? -17.008 1.484 33.547 1.00 97.62 94 GLU A CA 1
ATOM 766 C C . GLU A 1 94 ? -16.254 0.632 32.527 1.00 97.62 94 GLU A C 1
ATOM 768 O O . GLU A 1 94 ? -15.982 -0.544 32.771 1.00 97.62 94 GLU A O 1
ATOM 773 N N . TRP A 1 95 ? -15.917 1.234 31.390 1.00 97.19 95 TRP A N 1
ATOM 774 C CA . TRP A 1 95 ? -15.019 0.664 30.392 1.00 97.19 95 TRP A CA 1
ATOM 775 C C . TRP A 1 95 ? -13.994 1.711 29.948 1.00 97.19 95 TRP A C 1
ATOM 777 O O . TRP A 1 95 ? -14.326 2.894 29.840 1.00 97.19 95 TRP A O 1
ATOM 787 N N . GLU A 1 96 ? -12.770 1.265 29.665 1.00 95.75 96 GLU A N 1
ATOM 788 C CA . GLU A 1 96 ? -11.673 2.080 29.141 1.00 95.75 96 GLU A CA 1
ATOM 789 C C . GLU A 1 96 ? -11.014 1.371 27.949 1.00 95.75 96 GLU A C 1
ATOM 791 O O . GLU A 1 96 ? -10.702 0.181 28.015 1.00 95.75 96 GLU A O 1
ATOM 796 N N . GLY A 1 97 ? -10.803 2.109 26.859 1.00 91.81 97 GLY A N 1
ATOM 797 C CA . GLY A 1 97 ? -10.166 1.649 25.630 1.00 91.81 97 GLY A CA 1
ATOM 798 C C . GLY A 1 97 ? -9.045 2.585 25.183 1.00 91.81 97 GLY A C 1
ATOM 799 O O . GLY A 1 97 ? -9.082 3.790 25.432 1.00 91.81 97 GLY A O 1
ATOM 800 N N . LYS A 1 98 ? -8.037 2.014 24.517 1.00 90.12 98 LYS A N 1
ATOM 801 C CA . LYS A 1 98 ? -6.888 2.739 23.948 1.00 90.12 98 LYS A CA 1
ATOM 802 C C . LYS A 1 98 ? -7.188 3.259 22.535 1.00 90.12 98 LYS A C 1
ATOM 804 O O . LYS A 1 98 ? -8.337 3.258 22.084 1.00 90.12 98 LYS A O 1
ATOM 809 N N . GLN A 1 99 ? -6.133 3.651 21.825 1.00 81.38 99 GLN A N 1
ATOM 810 C CA . GLN A 1 99 ? -6.223 4.172 20.477 1.00 81.38 99 GLN A CA 1
ATOM 811 C C . GLN A 1 99 ? -6.944 3.197 19.563 1.00 81.38 99 GLN A C 1
ATOM 813 O O . GLN A 1 99 ? -6.701 1.995 19.627 1.00 81.38 99 GLN A O 1
ATOM 818 N N . TYR A 1 100 ? -7.802 3.731 18.696 1.00 83.38 100 TYR A N 1
ATOM 819 C CA . TYR A 1 100 ? -8.587 2.965 17.726 1.00 83.38 100 TYR A CA 1
ATOM 820 C C . TYR A 1 100 ? -9.670 2.054 18.312 1.00 83.38 100 TYR A C 1
ATOM 822 O O . TYR A 1 100 ? -10.328 1.388 17.524 1.00 83.38 100 TYR A O 1
ATOM 830 N N . PHE A 1 101 ? -9.903 2.060 19.630 1.00 89.62 101 PHE A N 1
ATOM 831 C CA . PHE A 1 101 ? -11.008 1.339 20.267 1.00 89.62 101 PHE A CA 1
ATOM 832 C C . PHE A 1 101 ? -12.185 2.273 20.528 1.00 89.62 101 PHE A C 1
ATOM 834 O O . PHE A 1 101 ? -12.336 2.809 21.624 1.00 89.62 101 PHE A O 1
ATOM 841 N N . ASN A 1 102 ? -13.014 2.496 19.514 1.00 92.06 102 ASN A N 1
ATOM 842 C CA . ASN A 1 102 ? -14.161 3.389 19.638 1.00 92.06 102 ASN A CA 1
ATOM 843 C C . ASN A 1 102 ? -15.400 2.608 20.118 1.00 92.06 102 ASN A C 1
ATOM 845 O O . ASN A 1 102 ? -15.824 1.695 19.411 1.00 92.06 102 ASN A O 1
ATOM 849 N N . PRO A 1 103 ? -16.009 2.922 21.275 1.00 95.31 103 PRO A N 1
ATOM 850 C CA . PRO A 1 103 ? -17.246 2.266 21.691 1.00 95.31 103 PRO A CA 1
ATOM 851 C C . PRO A 1 103 ? -18.398 2.662 20.752 1.00 95.31 103 PRO A C 1
ATOM 853 O O . PRO A 1 103 ? -18.627 3.849 20.522 1.00 95.31 103 PRO A O 1
ATOM 856 N N . LEU A 1 104 ? -19.110 1.670 20.210 1.00 94.75 104 LEU A N 1
ATOM 857 C CA . LEU A 1 104 ? -20.162 1.852 19.198 1.00 94.75 104 LEU A CA 1
ATOM 858 C C . LEU A 1 104 ? -21.566 1.546 19.736 1.00 94.75 104 LEU A C 1
ATOM 860 O O . LEU A 1 104 ? -22.516 2.273 19.460 1.00 94.75 104 LEU A O 1
ATOM 864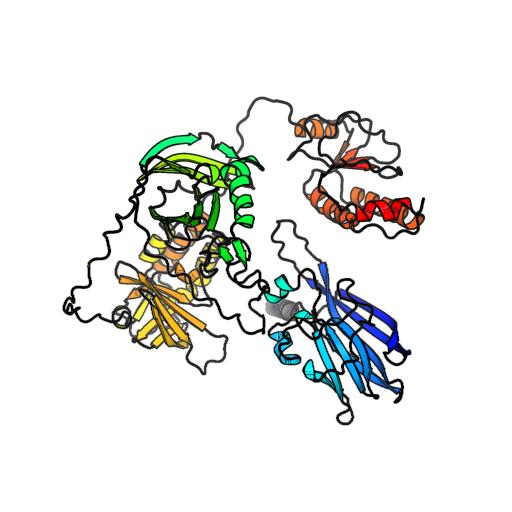 N N . LEU A 1 105 ? -21.717 0.470 20.509 1.00 95.81 105 LEU A N 1
ATOM 865 C CA . LEU A 1 105 ? -23.021 0.034 21.013 1.00 95.81 105 LEU A CA 1
ATOM 866 C C . LEU A 1 105 ? -22.919 -0.393 22.465 1.00 95.81 105 LEU A C 1
ATOM 868 O O . LEU A 1 105 ? -22.076 -1.225 22.784 1.00 95.81 105 LEU A O 1
ATOM 872 N N . LEU A 1 106 ? -23.815 0.115 23.310 1.00 97.25 106 LEU A N 1
ATOM 873 C CA . LEU A 1 106 ? -24.044 -0.363 24.672 1.00 97.25 106 LEU A CA 1
ATOM 874 C C . LEU A 1 106 ? -25.465 -0.921 24.777 1.00 97.25 106 LEU A C 1
ATOM 876 O O . LEU A 1 106 ? -26.434 -0.223 24.484 1.00 97.25 106 LEU A O 1
ATOM 880 N N . ALA A 1 107 ? -25.602 -2.167 25.219 1.00 97.38 107 ALA A N 1
ATOM 881 C CA . ALA A 1 107 ? -26.899 -2.820 25.334 1.00 97.38 107 ALA A CA 1
ATOM 882 C C . ALA A 1 107 ? -26.988 -3.724 26.560 1.00 97.38 107 ALA A C 1
ATOM 884 O O . ALA A 1 107 ? -25.979 -4.144 27.119 1.00 97.38 107 ALA A O 1
ATOM 885 N N . PHE A 1 108 ? -28.219 -4.056 26.942 1.00 97.38 108 PHE A N 1
ATOM 886 C CA . PHE A 1 108 ? -28.513 -5.039 27.973 1.00 97.38 108 PHE A CA 1
ATOM 887 C C . PHE A 1 108 ? -29.325 -6.164 27.351 1.00 97.38 108 PHE A C 1
ATOM 889 O O . PHE A 1 108 ? -30.388 -5.923 26.786 1.00 97.38 108 PHE A O 1
ATOM 896 N N . VAL A 1 109 ? -28.833 -7.395 27.462 1.00 97.06 109 VAL A N 1
ATOM 897 C CA . VAL A 1 109 ? -29.555 -8.581 26.994 1.00 97.06 109 VAL A CA 1
ATOM 898 C C . VAL A 1 109 ? -29.765 -9.499 28.182 1.00 97.06 109 VAL A C 1
ATOM 900 O O . VAL A 1 109 ? -28.802 -9.990 28.771 1.00 97.06 109 VAL A O 1
ATOM 903 N N . LYS A 1 110 ? -31.034 -9.696 28.562 1.00 96.06 110 LYS A N 1
ATOM 904 C CA . LYS A 1 110 ? -31.434 -10.464 29.757 1.00 96.06 110 LYS A CA 1
ATOM 905 C C . LYS A 1 110 ? -30.741 -9.964 31.036 1.00 96.06 110 LYS A C 1
ATOM 907 O O . LYS A 1 110 ? -30.241 -10.755 31.829 1.00 96.06 110 LYS A O 1
ATOM 912 N N . GLY A 1 111 ? -30.668 -8.641 31.199 1.00 95.94 111 GLY A N 1
ATOM 913 C CA . GLY A 1 111 ? -30.026 -7.993 32.348 1.00 95.94 111 GLY A CA 1
ATOM 914 C C . GLY A 1 111 ? -28.494 -8.030 32.341 1.00 95.94 111 GLY A C 1
ATOM 915 O O . GLY A 1 111 ? -27.883 -7.553 33.285 1.00 95.94 111 GLY A O 1
ATOM 916 N N . VAL A 1 112 ? -27.853 -8.569 31.299 1.00 97.75 112 VAL A N 1
ATOM 917 C CA . VAL A 1 112 ? -26.388 -8.588 31.182 1.00 97.75 112 VAL A CA 1
ATOM 918 C C . VAL A 1 112 ? -25.930 -7.446 30.268 1.00 97.75 112 VAL A C 1
ATOM 920 O O . VAL A 1 112 ? -26.422 -7.371 29.138 1.00 97.75 112 VAL A O 1
ATOM 923 N N . PRO A 1 113 ? -25.000 -6.573 30.704 1.00 98.12 113 PRO A N 1
ATOM 924 C CA . PRO A 1 113 ? -24.435 -5.530 29.854 1.00 98.12 113 PRO A CA 1
ATOM 925 C C . PRO A 1 113 ? -23.502 -6.105 28.778 1.00 98.12 113 PRO A C 1
ATOM 927 O O . PRO A 1 113 ? -22.623 -6.923 29.066 1.00 98.12 113 PRO A O 1
ATOM 930 N N . TYR A 1 114 ? -23.646 -5.609 27.554 1.00 98.31 114 TYR A N 1
ATOM 931 C CA . TYR A 1 114 ? -22.776 -5.879 26.413 1.00 98.31 114 TYR A CA 1
ATOM 932 C C . TYR A 1 114 ? -22.294 -4.567 25.795 1.00 98.31 114 TYR A C 1
ATOM 934 O O . TYR A 1 114 ? -23.050 -3.598 25.715 1.00 98.31 114 TYR A O 1
ATOM 942 N N . LEU A 1 115 ? -21.045 -4.552 25.332 1.00 97.62 115 LEU A N 1
ATOM 943 C CA . LEU A 1 115 ? -20.432 -3.421 24.641 1.00 97.62 115 LEU A CA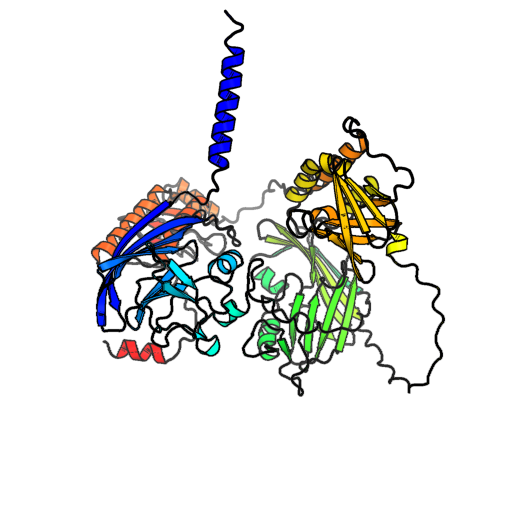 1
ATOM 944 C C . LEU A 1 115 ? -19.840 -3.904 23.316 1.00 97.62 115 LEU A C 1
ATOM 946 O O . LEU A 1 115 ? -19.085 -4.874 23.302 1.00 97.62 115 LEU A O 1
ATOM 950 N N . VAL A 1 116 ? -20.152 -3.225 22.212 1.00 96.75 116 VAL A N 1
ATOM 951 C CA . VAL A 1 116 ? -19.455 -3.418 20.934 1.00 96.75 116 VAL A CA 1
ATOM 952 C C . VAL A 1 116 ? -18.489 -2.270 20.720 1.00 96.75 116 VAL A C 1
ATOM 954 O O . VAL A 1 116 ? -18.864 -1.098 20.802 1.00 96.75 116 VAL A O 1
ATOM 957 N N . VAL A 1 117 ? -17.241 -2.618 20.433 1.00 95.31 117 VAL A N 1
ATOM 958 C CA . VAL A 1 117 ? -16.143 -1.678 20.231 1.00 95.31 117 VAL A CA 1
ATOM 959 C C . VAL A 1 117 ? -15.615 -1.838 18.812 1.00 95.31 117 VAL A C 1
ATOM 961 O O . VAL A 1 117 ? -15.286 -2.944 18.389 1.00 95.31 117 VAL A O 1
ATOM 964 N N . GLY A 1 118 ? -15.525 -0.734 18.079 1.00 92.94 118 GLY A N 1
ATOM 965 C CA . GLY A 1 118 ? -14.807 -0.671 16.814 1.00 92.94 118 GLY A CA 1
ATOM 966 C C . GLY A 1 118 ? -13.306 -0.707 17.080 1.00 92.94 118 GLY A C 1
ATOM 967 O O . GLY A 1 118 ? -12.837 0.106 17.870 1.00 92.94 118 GLY A O 1
ATOM 968 N N . GLY A 1 119 ? -12.567 -1.626 16.459 1.00 89.88 119 GLY A N 1
ATOM 969 C CA . GLY A 1 119 ? -11.136 -1.840 16.690 1.00 89.88 119 GLY A CA 1
ATOM 970 C C . GLY A 1 119 ? -10.386 -2.269 15.430 1.00 89.88 119 GLY A C 1
ATOM 971 O O . GLY A 1 119 ? -10.970 -2.816 14.495 1.00 89.88 119 GLY A O 1
ATOM 972 N N . ARG A 1 120 ? -9.072 -2.025 15.380 1.00 87.88 120 ARG A N 1
ATOM 973 C CA . ARG A 1 120 ? -8.212 -2.554 14.308 1.00 87.88 120 ARG A CA 1
ATOM 974 C C . ARG A 1 120 ? -7.709 -3.948 14.686 1.00 87.88 120 ARG A C 1
ATOM 976 O O . ARG A 1 120 ? -7.409 -4.169 15.847 1.00 87.88 120 ARG A O 1
ATOM 983 N N . PRO A 1 121 ? -7.559 -4.885 13.742 1.00 88.06 121 PRO A N 1
ATOM 984 C CA . PRO A 1 121 ? -7.087 -6.225 14.046 1.00 88.06 121 PRO A CA 1
ATOM 985 C C . PRO A 1 121 ? -5.554 -6.232 14.026 1.00 88.06 121 PRO A C 1
ATOM 987 O O . PRO A 1 121 ? -4.926 -6.789 13.130 1.00 88.06 121 PRO A O 1
ATOM 990 N N . ASP A 1 122 ? -4.932 -5.547 14.982 1.00 89.38 122 ASP A N 1
ATOM 991 C CA . ASP A 1 122 ? -3.478 -5.533 15.139 1.00 89.38 122 ASP A CA 1
ATOM 992 C C . ASP A 1 122 ? -3.004 -6.397 16.317 1.00 89.38 122 ASP A C 1
ATOM 994 O O . ASP A 1 122 ? -3.790 -6.906 17.116 1.00 89.38 122 ASP A O 1
ATOM 998 N N . LYS A 1 123 ? -1.691 -6.622 16.407 1.00 88.44 123 LYS A N 1
ATOM 999 C CA . LYS A 1 123 ? -1.071 -7.435 17.464 1.00 88.44 123 LYS A CA 1
ATOM 1000 C C . LYS A 1 123 ? -1.386 -6.906 18.864 1.00 88.44 123 LYS A C 1
ATOM 1002 O O . LYS A 1 123 ? -1.627 -7.713 19.763 1.00 88.44 123 LYS A O 1
ATOM 1007 N N . ASP A 1 124 ? -1.451 -5.588 19.034 1.00 83.94 124 ASP A N 1
ATOM 1008 C CA . ASP A 1 124 ? -1.777 -4.965 20.318 1.00 83.94 124 ASP A CA 1
ATOM 1009 C C . ASP A 1 124 ? -3.222 -5.287 20.714 1.00 83.94 124 ASP A C 1
ATOM 1011 O O . ASP A 1 124 ? -3.477 -5.752 21.827 1.00 83.94 124 ASP A O 1
ATOM 1015 N N . THR A 1 125 ? -4.147 -5.164 19.763 1.00 83.81 125 THR A N 1
ATOM 1016 C CA . THR A 1 125 ? -5.548 -5.572 19.901 1.00 83.81 125 THR A CA 1
ATOM 1017 C C . THR A 1 125 ? -5.679 -7.055 20.204 1.00 83.81 125 THR A C 1
ATOM 1019 O O . THR A 1 125 ? -6.403 -7.430 21.127 1.00 83.81 125 THR A O 1
ATOM 1022 N N . SER A 1 126 ? -4.910 -7.892 19.505 1.00 88.62 126 SER A N 1
ATOM 1023 C CA . SER A 1 126 ? -4.958 -9.346 19.657 1.00 88.62 126 SER A CA 1
ATOM 1024 C C . SER A 1 126 ? -4.655 -9.824 21.069 1.00 88.62 126 SER A C 1
ATOM 1026 O O . SER A 1 126 ? -5.264 -10.783 21.539 1.00 88.62 126 SER A O 1
ATOM 1028 N N . SER A 1 127 ? -3.772 -9.111 21.772 1.00 86.50 127 SER A N 1
ATOM 1029 C CA . SER A 1 127 ? -3.387 -9.448 23.141 1.00 86.50 127 SER A CA 1
ATOM 1030 C C . SER A 1 127 ? -4.490 -9.184 24.173 1.00 86.50 127 SER A C 1
ATOM 1032 O O . SER A 1 127 ? -4.498 -9.818 25.226 1.00 86.50 127 SER A O 1
ATOM 1034 N N . ILE A 1 128 ? -5.421 -8.269 23.878 1.00 86.94 128 ILE A N 1
ATOM 1035 C CA . ILE A 1 128 ? -6.478 -7.840 24.806 1.00 86.94 128 ILE A CA 1
ATOM 1036 C C . ILE A 1 128 ? -7.824 -8.461 24.426 1.00 86.94 128 ILE A C 1
ATOM 1038 O O . ILE A 1 128 ? -8.560 -8.927 25.294 1.00 86.94 128 ILE A O 1
ATOM 1042 N N . TYR A 1 129 ? -8.144 -8.463 23.134 1.00 88.06 129 TYR A N 1
ATOM 1043 C CA . TYR A 1 129 ? -9.481 -8.747 22.615 1.00 88.06 129 TYR A CA 1
ATOM 1044 C C . TYR A 1 129 ? -9.529 -9.942 21.655 1.00 88.06 129 TYR A C 1
ATOM 1046 O O . TYR A 1 129 ? -10.593 -10.261 21.129 1.00 88.06 129 TYR A O 1
ATOM 1054 N N . GLY A 1 130 ? -8.397 -10.612 21.424 1.00 88.44 130 GLY A N 1
ATOM 1055 C CA . GLY A 1 130 ? -8.265 -11.587 20.346 1.00 88.44 130 GLY A CA 1
ATOM 1056 C C . GLY A 1 130 ? -8.164 -10.913 18.977 1.00 88.44 130 GLY A C 1
ATOM 1057 O O . GLY A 1 130 ? -8.111 -9.689 18.867 1.00 88.44 130 GLY A O 1
ATOM 1058 N N . CYS A 1 131 ? -8.084 -11.717 17.921 1.00 90.00 131 CYS A N 1
ATOM 1059 C CA . CYS A 1 131 ? -7.919 -11.214 16.563 1.00 90.00 131 CYS A CA 1
ATOM 1060 C C . CYS A 1 131 ? -9.206 -11.386 15.745 1.00 90.00 131 CYS A C 1
ATOM 1062 O O . CYS A 1 131 ? -9.319 -12.369 15.007 1.00 90.00 131 CYS A O 1
ATOM 1064 N N . PRO A 1 132 ? -10.200 -10.492 15.900 1.00 86.94 132 PRO A N 1
ATOM 1065 C CA . PRO A 1 132 ? -11.429 -10.595 15.131 1.00 86.94 132 PRO A CA 1
ATOM 1066 C C . PRO A 1 132 ? -11.138 -10.370 13.643 1.00 86.94 132 PRO A C 1
ATOM 1068 O O . PRO A 1 132 ? -10.279 -9.571 13.265 1.00 86.94 132 PRO A O 1
ATOM 1071 N N . GLU A 1 133 ? -11.863 -11.086 12.786 1.00 85.81 133 GLU A N 1
ATOM 1072 C CA . GLU A 1 133 ? -11.770 -10.893 11.336 1.00 85.81 133 GLU A CA 1
ATOM 1073 C C . GLU A 1 133 ? -12.327 -9.526 10.912 1.00 85.81 133 GLU A C 1
ATOM 1075 O O . GLU A 1 133 ? -11.778 -8.881 10.016 1.00 85.81 133 GLU A O 1
ATOM 1080 N N . LEU A 1 134 ? -13.387 -9.082 11.594 1.00 89.81 134 LEU A N 1
ATOM 1081 C CA . LEU A 1 134 ? -14.052 -7.796 11.412 1.00 89.81 134 LEU A CA 1
ATOM 1082 C C . LEU A 1 134 ? -13.533 -6.748 12.405 1.00 89.81 134 LEU A C 1
ATOM 1084 O O . LEU A 1 134 ? -13.055 -7.107 13.482 1.00 89.81 134 LEU A O 1
ATOM 1088 N N . PRO A 1 135 ? -13.707 -5.442 12.131 1.00 91.94 135 PRO A N 1
ATOM 1089 C CA . PRO A 1 135 ? -13.287 -4.389 13.051 1.00 91.94 135 PRO A CA 1
ATOM 1090 C C . PRO A 1 135 ? -14.236 -4.219 14.249 1.00 91.94 135 PRO A C 1
ATOM 1092 O O . PRO A 1 135 ? -14.341 -3.118 14.778 1.00 91.94 135 PRO A O 1
ATOM 1095 N N . PHE A 1 136 ? -14.945 -5.269 14.673 1.00 93.81 136 PHE A N 1
ATOM 1096 C CA . PHE A 1 136 ? -15.926 -5.227 15.758 1.00 93.81 136 PHE A CA 1
ATOM 1097 C C . PHE A 1 136 ? -15.560 -6.241 16.838 1.00 93.81 136 PHE A C 1
ATOM 1099 O O . PHE A 1 136 ? -15.413 -7.433 16.577 1.00 93.81 136 PHE A O 1
ATOM 1106 N N . ILE A 1 137 ? -15.422 -5.750 18.065 1.00 94.88 137 ILE A N 1
ATOM 1107 C CA . ILE A 1 137 ? -15.102 -6.534 19.254 1.00 94.88 137 ILE A CA 1
ATOM 1108 C C . ILE A 1 137 ? -16.337 -6.546 20.147 1.00 94.88 137 ILE A C 1
ATOM 1110 O O . ILE A 1 137 ? -16.821 -5.489 20.554 1.00 94.88 137 ILE A O 1
ATOM 1114 N N . PHE A 1 138 ? -16.823 -7.741 20.472 1.00 96.12 138 PHE A N 1
ATOM 1115 C CA . PHE A 1 138 ? -17.962 -7.937 21.362 1.00 96.12 138 PHE A CA 1
ATOM 1116 C C . PHE A 1 138 ? -17.458 -8.197 22.777 1.00 96.12 138 PHE A C 1
ATOM 1118 O O . PHE A 1 138 ? -16.679 -9.119 23.010 1.00 96.12 138 PHE A O 1
ATOM 1125 N N . LEU A 1 139 ? -17.900 -7.381 23.729 1.00 97.31 139 LEU A N 1
ATOM 1126 C CA . LEU A 1 139 ? -17.550 -7.496 25.137 1.00 97.31 139 LEU A CA 1
ATOM 1127 C C . LEU A 1 139 ? -18.803 -7.803 25.953 1.00 97.31 139 LEU A C 1
ATOM 1129 O O . LEU A 1 139 ? -19.837 -7.154 25.789 1.00 97.31 139 LEU A O 1
ATOM 1133 N N . LYS A 1 140 ? -18.690 -8.755 26.874 1.00 97.88 140 LYS A N 1
ATOM 1134 C CA . LYS A 1 140 ? -19.699 -9.075 27.883 1.00 97.88 140 LYS A CA 1
ATOM 1135 C C . LYS A 1 140 ? -19.210 -8.600 29.243 1.00 97.88 140 LYS A C 1
ATOM 1137 O O . LYS A 1 140 ? -18.062 -8.855 29.606 1.00 97.88 140 LYS A O 1
ATOM 1142 N N . TYR A 1 141 ? -20.063 -7.924 30.000 1.00 98.12 141 TYR A N 1
ATOM 1143 C CA . TYR A 1 141 ? -19.754 -7.594 31.384 1.00 98.12 141 TYR A CA 1
ATOM 1144 C C . TYR A 1 141 ? -20.102 -8.774 32.293 1.00 98.12 141 TYR A C 1
ATOM 1146 O O . TYR A 1 141 ? -21.249 -9.221 32.332 1.00 98.12 141 TYR A O 1
ATOM 1154 N N . GLU A 1 142 ? -19.121 -9.270 33.041 1.00 97.25 142 GLU A N 1
ATOM 1155 C CA . GLU A 1 142 ? -19.321 -10.312 34.045 1.00 97.25 142 GLU A CA 1
ATOM 1156 C C . GLU A 1 142 ? -18.956 -9.797 35.432 1.00 97.25 142 GLU A C 1
ATOM 1158 O O . GLU A 1 142 ? -17.856 -9.295 35.674 1.00 97.25 142 GLU A O 1
ATOM 1163 N N . LYS A 1 143 ? -19.890 -9.947 36.372 1.00 94.44 143 LYS A N 1
ATOM 1164 C CA . LYS A 1 143 ? -19.669 -9.601 37.771 1.00 94.44 143 LYS A CA 1
ATOM 1165 C C . LYS A 1 143 ? -18.941 -10.739 38.482 1.00 94.44 143 LYS A C 1
ATOM 1167 O O . LYS A 1 143 ? -19.557 -11.592 39.115 1.00 94.44 143 LYS A O 1
ATOM 1172 N N . THR A 1 144 ? -17.619 -10.769 38.358 1.00 90.25 144 THR A N 1
ATOM 1173 C CA . THR A 1 144 ? -16.765 -11.755 39.031 1.00 90.25 144 THR A CA 1
ATOM 1174 C C . THR A 1 144 ? -16.215 -11.180 40.337 1.00 90.25 144 THR A C 1
ATOM 1176 O O . THR A 1 144 ? -15.148 -10.570 40.365 1.00 90.25 144 THR A O 1
ATOM 1179 N N . GLY A 1 145 ? -16.940 -11.377 41.440 1.00 90.56 145 GLY A N 1
ATOM 1180 C CA . GLY A 1 145 ? -16.541 -10.892 42.765 1.00 90.56 145 GLY A CA 1
ATOM 1181 C C . GLY A 1 145 ? -16.949 -9.438 43.027 1.00 90.56 145 GLY A C 1
ATOM 1182 O O . GLY A 1 145 ? -18.043 -9.021 42.651 1.00 90.56 145 GLY A O 1
ATOM 1183 N N . PHE A 1 146 ? -16.091 -8.677 43.715 1.00 91.50 146 PHE A N 1
ATOM 1184 C CA . PHE A 1 146 ? -16.386 -7.288 44.106 1.00 91.50 146 PHE A CA 1
ATOM 1185 C C . PHE A 1 146 ? -16.304 -6.299 42.932 1.00 91.50 146 PHE A C 1
ATOM 1187 O O . PHE A 1 146 ? -16.959 -5.261 42.953 1.00 91.50 146 PHE A O 1
ATOM 1194 N N . TRP A 1 147 ? -15.529 -6.633 41.898 1.00 92.06 147 TRP A N 1
ATOM 1195 C CA . TRP A 1 147 ? -15.365 -5.821 40.697 1.00 92.06 147 TRP A CA 1
ATOM 1196 C C . TRP A 1 147 ? -15.834 -6.624 39.488 1.00 92.06 147 TRP A C 1
ATOM 1198 O O . TRP A 1 147 ? -15.332 -7.722 39.249 1.00 92.06 147 TRP A O 1
ATOM 1208 N N . GLY A 1 148 ? -16.781 -6.097 38.715 1.00 94.12 148 GLY A N 1
ATOM 1209 C CA . GLY A 1 148 ? -17.093 -6.692 37.420 1.00 94.12 148 GLY A CA 1
ATOM 1210 C C . GLY A 1 148 ? -16.048 -6.342 36.362 1.00 94.12 148 GLY A C 1
ATOM 1211 O O . GLY A 1 148 ? -15.326 -5.347 36.472 1.00 94.12 148 GLY A O 1
ATOM 1212 N N . LYS A 1 149 ? -15.954 -7.183 35.335 1.00 95.94 149 LYS A N 1
ATOM 1213 C CA . LYS A 1 149 ? -14.950 -7.101 34.274 1.00 95.94 149 LYS A CA 1
ATOM 1214 C C . LYS A 1 149 ? -15.607 -7.262 32.906 1.00 95.94 149 LYS A C 1
ATOM 1216 O O . LYS A 1 149 ? -16.527 -8.056 32.741 1.00 95.94 149 LYS A O 1
ATOM 1221 N N . TRP A 1 150 ? -15.092 -6.540 31.914 1.00 96.94 150 TRP A N 1
ATOM 1222 C CA . TRP A 1 150 ? -15.421 -6.762 30.507 1.00 96.94 150 TRP A CA 1
ATOM 1223 C C . TRP A 1 150 ? -14.583 -7.903 29.937 1.00 96.94 150 TRP A C 1
ATOM 1225 O O . TRP A 1 150 ? -13.354 -7.889 30.038 1.00 96.94 150 TRP A O 1
ATOM 1235 N N . ILE A 1 151 ? -15.250 -8.884 29.342 1.00 96.00 151 ILE A N 1
ATOM 1236 C CA . ILE A 1 151 ? -14.636 -10.078 28.768 1.00 96.00 151 ILE A CA 1
ATOM 1237 C C . ILE A 1 151 ? -14.955 -10.105 27.270 1.00 96.00 151 ILE A C 1
ATOM 1239 O O . ILE A 1 151 ? -16.134 -10.014 26.916 1.00 96.00 151 ILE A O 1
ATOM 1243 N N . PRO A 1 152 ? -13.949 -10.206 26.383 1.00 95.44 152 PRO A N 1
ATOM 1244 C CA . PRO A 1 152 ? -14.199 -10.389 24.961 1.00 95.44 152 PRO A CA 1
ATOM 1245 C C . PRO A 1 152 ? -14.857 -11.742 24.708 1.00 95.44 152 PRO A C 1
ATOM 1247 O O . PRO A 1 152 ? -14.434 -12.757 25.261 1.00 95.44 152 PRO A O 1
ATOM 1250 N N . ILE A 1 153 ? -15.884 -11.749 23.866 1.00 95.56 153 ILE A N 1
ATOM 1251 C CA . ILE A 1 153 ? -16.589 -12.959 23.449 1.00 95.56 153 ILE A CA 1
ATOM 1252 C C . ILE A 1 153 ? -16.515 -13.116 21.923 1.00 95.56 153 ILE A C 1
ATOM 1254 O O . ILE A 1 153 ? -16.529 -12.110 21.208 1.00 95.56 153 ILE A O 1
ATOM 1258 N N . PRO A 1 154 ? -16.442 -14.356 21.404 1.00 92.50 154 PRO A N 1
ATOM 1259 C CA . PRO A 1 154 ? -16.564 -14.620 19.973 1.00 92.50 154 PRO A CA 1
ATOM 1260 C C . PRO A 1 154 ? -17.890 -14.093 19.409 1.00 92.50 154 PRO A C 1
ATOM 1262 O O . PRO A 1 154 ? -18.906 -14.072 20.110 1.00 92.50 154 PRO A O 1
ATOM 1265 N N . VAL A 1 155 ? -17.900 -13.699 18.133 1.00 93.00 155 VAL A N 1
ATOM 1266 C CA . VAL A 1 155 ? -19.093 -13.147 17.464 1.00 93.00 155 VAL A CA 1
ATOM 1267 C C . VAL A 1 155 ? -20.259 -14.143 17.444 1.00 93.00 155 VAL A C 1
ATOM 1269 O O . VAL A 1 155 ? -21.419 -13.747 17.549 1.00 93.00 155 VAL A O 1
ATOM 1272 N N . GLU A 1 156 ? -19.957 -15.442 17.416 1.00 92.81 156 GLU A N 1
ATOM 1273 C CA . GLU A 1 156 ? -20.924 -16.542 17.456 1.00 92.81 156 GLU A CA 1
ATOM 1274 C C . GLU A 1 156 ? -21.614 -16.663 18.822 1.00 92.81 156 GLU A C 1
ATOM 1276 O O . GLU A 1 156 ? -22.715 -17.198 18.919 1.00 92.81 156 GLU A O 1
ATOM 1281 N N . GLN A 1 157 ? -20.976 -16.160 19.884 1.00 95.88 157 GLN A N 1
ATOM 1282 C CA . GLN A 1 157 ? -21.525 -16.133 21.242 1.00 95.88 157 GLN A CA 1
ATOM 1283 C C . GLN A 1 157 ? -22.215 -14.802 21.570 1.00 95.88 157 GLN A C 1
ATOM 1285 O O . GLN A 1 157 ? -22.913 -14.703 22.582 1.00 95.88 157 GLN A O 1
ATOM 1290 N N . ALA A 1 158 ? -22.029 -13.769 20.742 1.00 95.94 158 ALA A N 1
ATOM 1291 C CA . ALA A 1 158 ? -22.650 -12.471 20.949 1.00 95.94 158 ALA A CA 1
ATOM 1292 C C . ALA A 1 158 ? -24.174 -12.556 20.721 1.00 95.94 158 ALA A C 1
ATOM 1294 O O . ALA A 1 158 ? -24.599 -13.056 19.676 1.00 95.94 158 ALA A O 1
ATOM 1295 N N . PRO A 1 159 ? -25.023 -12.031 21.627 1.00 97.00 159 PRO A N 1
ATOM 1296 C CA . PRO A 1 159 ? -26.477 -12.071 21.460 1.00 97.00 159 PRO A CA 1
ATOM 1297 C C . PRO A 1 159 ? -26.928 -11.419 20.155 1.00 97.00 159 PRO A C 1
ATOM 1299 O O . PRO A 1 159 ? -26.446 -10.332 19.840 1.00 97.00 159 PRO A O 1
ATOM 1302 N N . ALA A 1 160 ? -27.832 -12.055 19.403 1.00 95.50 160 ALA A N 1
ATOM 1303 C CA . ALA A 1 160 ? -28.264 -11.628 18.065 1.00 95.50 160 ALA A CA 1
ATOM 1304 C C . ALA A 1 160 ? -28.864 -10.211 18.022 1.00 95.50 160 ALA A C 1
ATOM 1306 O O . ALA A 1 160 ? -28.901 -9.592 16.962 1.00 95.50 160 ALA A O 1
ATOM 1307 N N . GLU A 1 161 ? -29.313 -9.697 19.164 1.00 95.75 161 GLU A N 1
ATOM 1308 C CA . GLU A 1 161 ? -29.905 -8.378 19.355 1.00 95.75 161 GLU A CA 1
ATOM 1309 C C . GLU A 1 161 ? -28.890 -7.233 19.186 1.00 95.75 161 GLU A C 1
ATOM 1311 O O . GLU A 1 161 ? -29.280 -6.116 18.849 1.00 95.75 161 GLU A O 1
ATOM 1316 N N . LEU A 1 162 ? -27.588 -7.495 19.363 1.00 94.44 162 LEU A N 1
ATOM 1317 C CA . LEU A 1 162 ? -26.521 -6.498 19.205 1.00 94.44 162 LEU A CA 1
ATOM 1318 C C . LEU A 1 162 ? -26.320 -6.150 17.720 1.00 94.44 162 LEU A C 1
ATOM 1320 O O . LEU A 1 162 ? -25.424 -6.694 17.072 1.00 94.44 162 LEU A O 1
ATOM 1324 N N . LYS A 1 163 ? -27.194 -5.294 17.177 1.00 89.12 163 LYS A N 1
ATOM 1325 C CA . LYS A 1 163 ? -27.223 -4.929 15.751 1.00 89.12 163 LYS A CA 1
ATOM 1326 C C . LYS A 1 163 ? -27.020 -3.446 15.481 1.00 89.12 163 LYS A C 1
ATOM 1328 O O . LYS A 1 163 ? -26.380 -3.132 14.490 1.00 89.12 163 LYS A O 1
ATOM 1333 N N . TYR A 1 164 ? -27.558 -2.549 16.306 1.00 91.06 164 TYR A N 1
ATOM 1334 C CA . TYR A 1 164 ? -27.660 -1.128 15.955 1.00 91.06 164 TYR A CA 1
ATOM 1335 C C . TYR A 1 164 ? -26.809 -0.232 16.849 1.00 91.06 164 TYR A C 1
ATOM 1337 O O . TYR A 1 164 ? -26.986 -0.224 18.066 1.00 91.06 164 TYR A O 1
ATOM 1345 N N . VAL A 1 165 ? -25.906 0.537 16.240 1.00 89.62 165 VAL A N 1
ATOM 1346 C CA . VAL A 1 165 ? -25.076 1.537 16.930 1.00 89.62 165 VAL A CA 1
ATOM 1347 C C . VAL A 1 165 ? -25.979 2.536 17.658 1.00 89.62 165 VAL A C 1
ATOM 1349 O O . VAL A 1 165 ? -26.876 3.118 17.052 1.00 89.62 165 VAL A O 1
ATOM 1352 N N . ASN A 1 166 ? -25.749 2.729 18.959 1.00 90.44 166 ASN A N 1
ATOM 1353 C CA . ASN A 1 166 ? -26.533 3.641 19.803 1.00 90.44 166 ASN A CA 1
ATOM 1354 C C . ASN A 1 166 ? -25.668 4.581 20.656 1.00 90.44 166 ASN A C 1
ATOM 1356 O O . ASN A 1 166 ? -26.200 5.368 21.437 1.00 90.44 166 ASN A O 1
ATOM 1360 N N . LEU A 1 167 ? -24.341 4.521 20.508 1.00 85.31 167 LEU A N 1
ATOM 1361 C CA . LEU A 1 167 ? -23.432 5.491 21.103 1.00 85.31 167 LEU A CA 1
ATOM 1362 C C . LEU A 1 167 ? -23.056 6.544 20.049 1.00 85.31 167 LEU A C 1
ATOM 1364 O O . LEU A 1 167 ? -22.663 6.172 18.941 1.00 85.31 167 LEU A O 1
ATOM 1368 N N . PRO A 1 168 ? -23.123 7.850 20.372 1.00 82.06 168 PRO A N 1
ATOM 1369 C CA . PRO A 1 168 ? -22.642 8.897 19.479 1.00 82.06 168 PRO A CA 1
ATOM 1370 C C . PRO A 1 168 ? -21.158 8.651 19.191 1.00 82.06 168 PRO A C 1
ATOM 1372 O O . PRO A 1 168 ? -20.367 8.445 20.113 1.00 82.06 168 PRO A O 1
ATOM 1375 N N . GLY A 1 169 ? -20.752 8.640 17.925 1.00 75.94 169 GLY A N 1
ATOM 1376 C CA . GLY A 1 169 ? -19.434 8.153 17.516 1.00 75.94 169 GLY A CA 1
ATOM 1377 C C . GLY A 1 169 ? -18.989 8.684 16.160 1.00 75.94 169 GLY A C 1
ATOM 1378 O O . GLY A 1 169 ? -19.608 9.590 15.618 1.00 75.94 169 GLY A O 1
ATOM 1379 N N . ASP A 1 170 ? -17.879 8.137 15.656 1.00 68.12 170 ASP A N 1
ATOM 1380 C CA . ASP A 1 170 ? -17.367 8.405 14.309 1.00 68.12 170 ASP A CA 1
ATOM 1381 C C . ASP A 1 170 ? -18.509 8.266 13.293 1.00 68.12 170 ASP A C 1
ATOM 1383 O O . ASP A 1 170 ? -19.088 7.187 13.177 1.00 68.12 170 ASP A O 1
ATOM 1387 N N . GLU A 1 171 ? -18.837 9.346 12.580 1.00 66.88 171 GLU A N 1
ATOM 1388 C CA . GLU A 1 171 ? -19.917 9.400 11.578 1.00 66.88 171 GLU A CA 1
ATOM 1389 C C . GLU A 1 171 ? -19.733 8.359 10.460 1.00 66.88 171 GLU A C 1
ATOM 1391 O O . GLU A 1 171 ? -20.659 8.054 9.715 1.00 66.88 171 GLU A O 1
ATOM 1396 N N . ARG A 1 172 ? -18.534 7.775 10.361 1.00 69.44 172 ARG A N 1
ATOM 1397 C CA . ARG A 1 172 ? -18.189 6.697 9.429 1.00 69.44 172 ARG A CA 1
ATOM 1398 C C . ARG A 1 172 ? -18.642 5.315 9.898 1.00 69.44 172 ARG A C 1
ATOM 1400 O O . ARG A 1 172 ? -18.579 4.363 9.118 1.00 69.44 172 ARG A O 1
ATOM 1407 N N . ALA A 1 173 ? -19.033 5.162 11.163 1.00 70.62 173 ALA A N 1
ATOM 1408 C CA . ALA A 1 173 ? -19.538 3.897 11.674 1.00 70.62 173 ALA A CA 1
ATOM 1409 C C . ALA A 1 173 ? -20.909 3.600 11.058 1.00 70.62 173 ALA A C 1
ATOM 1411 O O . ALA A 1 173 ? -21.808 4.438 11.042 1.00 70.62 173 ALA A O 1
ATOM 1412 N N . GLN A 1 174 ? -21.080 2.381 10.557 1.00 77.31 174 GLN A N 1
ATOM 1413 C CA . GLN A 1 174 ? -22.365 1.945 10.026 1.00 77.31 174 GLN A CA 1
ATOM 1414 C C . GLN A 1 174 ? -23.397 1.852 11.136 1.00 77.31 174 GLN A C 1
ATOM 1416 O O . GLN A 1 174 ? -23.090 1.377 12.226 1.00 77.31 174 GLN A O 1
ATOM 1421 N N . ALA A 1 175 ? -24.639 2.223 10.827 1.00 87.06 175 ALA A N 1
ATOM 1422 C CA . ALA A 1 175 ? -25.748 2.060 11.761 1.00 87.06 175 ALA A CA 1
ATOM 1423 C C . ALA A 1 175 ? -25.946 0.590 12.173 1.00 87.06 175 ALA A C 1
ATOM 1425 O O . ALA A 1 175 ? -26.384 0.329 13.289 1.00 87.06 175 ALA A O 1
ATOM 1426 N N . ILE A 1 176 ? -25.608 -0.359 11.288 1.00 91.50 176 ILE A N 1
ATOM 1427 C CA . ILE A 1 176 ? -25.731 -1.802 11.510 1.00 91.50 176 ILE A CA 1
ATOM 1428 C C . ILE A 1 176 ? -24.341 -2.413 11.721 1.00 91.50 176 ILE A C 1
ATOM 1430 O O . ILE A 1 176 ? -23.446 -2.227 10.900 1.00 91.50 176 ILE A O 1
ATOM 1434 N N . ILE A 1 177 ? -24.181 -3.168 12.806 1.00 91.75 177 ILE A N 1
ATOM 1435 C CA . ILE A 1 177 ? -22.974 -3.916 13.156 1.00 91.75 177 ILE A CA 1
ATOM 1436 C C . ILE A 1 177 ? -23.037 -5.285 12.461 1.00 91.75 177 ILE A C 1
ATOM 1438 O O . ILE A 1 177 ? -23.890 -6.103 12.821 1.00 91.75 177 ILE A O 1
ATOM 1442 N N . PRO A 1 178 ? -22.157 -5.560 11.485 1.00 92.69 178 PRO A N 1
ATOM 1443 C CA . PRO A 1 178 ? -22.108 -6.849 10.809 1.00 92.69 178 PRO A CA 1
ATOM 1444 C C . PRO A 1 178 ? -21.515 -7.928 11.720 1.00 92.69 178 PRO A C 1
ATOM 1446 O O . PRO A 1 178 ? -20.628 -7.661 12.537 1.00 92.69 178 PRO A O 1
ATOM 1449 N N . ARG A 1 179 ? -21.975 -9.167 11.549 1.00 90.69 179 ARG A N 1
ATOM 1450 C CA . ARG A 1 179 ? -21.437 -10.348 12.246 1.00 90.69 179 ARG A CA 1
ATOM 1451 C C . ARG A 1 179 ? -20.527 -11.191 11.378 1.00 90.69 179 ARG A C 1
ATOM 1453 O O . ARG A 1 179 ? -19.712 -11.945 11.897 1.00 90.69 179 ARG A O 1
ATOM 1460 N N . SER A 1 180 ? -20.664 -11.051 10.069 1.00 90.38 180 SER A N 1
ATOM 1461 C CA . SER A 1 180 ? -19.827 -11.705 9.077 1.00 90.38 180 SER A CA 1
ATOM 1462 C C . SER A 1 180 ? -19.314 -10.689 8.066 1.00 90.38 180 SER A C 1
ATOM 1464 O O . SER A 1 180 ? -19.825 -9.573 7.947 1.00 90.38 180 SER A O 1
ATOM 1466 N N . TYR A 1 181 ? -18.281 -11.079 7.329 1.00 86.75 181 TYR A N 1
ATOM 1467 C CA . TYR A 1 181 ? -17.760 -10.258 6.245 1.00 86.75 181 TYR A CA 1
ATOM 1468 C C . TYR A 1 181 ? -18.796 -10.028 5.132 1.00 86.75 181 TYR A C 1
ATOM 1470 O O . TYR A 1 181 ? -18.863 -8.939 4.558 1.00 86.75 181 TYR A O 1
ATOM 1478 N N . ASP A 1 182 ? -19.657 -11.018 4.886 1.00 87.56 182 ASP A N 1
ATOM 1479 C CA . ASP A 1 182 ? -20.724 -10.942 3.886 1.00 87.56 182 ASP A CA 1
ATOM 1480 C C . ASP A 1 182 ? -21.810 -9.927 4.271 1.00 87.56 182 ASP A C 1
ATOM 1482 O O . ASP A 1 182 ? -22.306 -9.198 3.412 1.00 87.56 182 ASP A O 1
ATOM 1486 N N . GLU A 1 183 ? -22.128 -9.815 5.564 1.00 90.31 183 GLU A N 1
ATOM 1487 C CA . GLU A 1 183 ? -23.060 -8.810 6.096 1.00 90.31 183 GLU A CA 1
ATOM 1488 C C . GLU A 1 183 ? -22.487 -7.387 6.080 1.00 90.31 183 GLU A C 1
ATOM 1490 O O . GLU A 1 183 ? -23.234 -6.409 6.174 1.00 90.31 183 GLU A O 1
ATOM 1495 N N . TRP A 1 184 ? -21.164 -7.241 5.989 1.00 89.88 184 TRP A N 1
ATOM 1496 C CA . TRP A 1 184 ? -20.521 -5.941 6.094 1.00 89.88 184 TRP A CA 1
ATOM 1497 C C . TRP A 1 184 ? -20.663 -5.147 4.796 1.00 89.88 184 TRP A C 1
ATOM 1499 O O . TRP A 1 184 ? -19.979 -5.400 3.806 1.00 89.88 184 TRP A O 1
ATOM 1509 N N . ASN A 1 185 ? -21.542 -4.146 4.792 1.00 87.62 185 ASN A N 1
ATOM 1510 C CA . ASN A 1 185 ? -21.812 -3.312 3.619 1.00 87.62 185 ASN A CA 1
ATOM 1511 C C . ASN A 1 185 ? -20.964 -2.028 3.603 1.00 87.62 185 ASN A C 1
ATOM 1513 O O . ASN A 1 185 ? -21.503 -0.925 3.570 1.00 87.62 185 ASN A O 1
ATOM 1517 N N . TYR A 1 186 ? -19.643 -2.134 3.769 1.00 84.19 186 TYR A N 1
ATOM 1518 C CA . TYR A 1 186 ? -18.734 -0.976 3.797 1.00 84.19 186 TYR A CA 1
ATOM 1519 C C . TYR A 1 186 ? -18.038 -0.783 2.457 1.00 84.19 186 TYR A C 1
ATOM 1521 O O . TYR A 1 186 ? -17.525 -1.746 1.889 1.00 84.19 186 TYR A O 1
ATOM 1529 N N . GLU A 1 187 ? -17.974 0.460 1.969 1.00 81.62 187 GLU A N 1
ATOM 1530 C CA . GLU A 1 187 ? -17.375 0.772 0.663 1.00 81.62 187 GLU A CA 1
ATOM 1531 C C . GLU A 1 187 ? -15.906 0.323 0.572 1.00 81.62 187 GLU A C 1
ATOM 1533 O O . GLU A 1 187 ? -15.471 -0.178 -0.463 1.00 81.62 187 GLU A O 1
ATOM 1538 N N . TYR A 1 188 ? -15.170 0.368 1.690 1.00 80.88 188 TYR A N 1
ATOM 1539 C CA . TYR A 1 188 ? -13.793 -0.126 1.775 1.00 80.88 188 TYR A CA 1
ATOM 1540 C C . TYR A 1 188 ? -13.673 -1.495 2.452 1.00 80.88 188 TYR A C 1
ATOM 1542 O O . TYR A 1 188 ? -12.590 -1.837 2.930 1.00 80.88 188 TYR A O 1
ATOM 1550 N N . LYS A 1 189 ? -14.741 -2.306 2.515 1.00 85.38 189 LYS A N 1
ATOM 1551 C CA . LYS A 1 189 ? -14.665 -3.645 3.131 1.00 85.38 189 LYS A CA 1
ATOM 1552 C C . LYS A 1 189 ? -13.569 -4.495 2.493 1.00 85.38 189 LYS A C 1
ATOM 1554 O O . LYS A 1 189 ? -12.820 -5.169 3.202 1.00 85.38 189 LYS A O 1
ATOM 1559 N N . ASN A 1 190 ? -13.435 -4.424 1.166 1.00 79.81 190 ASN A N 1
ATOM 1560 C CA . ASN A 1 190 ? -12.415 -5.154 0.415 1.00 79.81 190 ASN A CA 1
ATOM 1561 C C . ASN A 1 190 ? -11.030 -4.607 0.761 1.00 79.81 190 ASN A C 1
ATOM 1563 O O . ASN A 1 190 ? -10.157 -5.380 1.131 1.00 79.81 190 ASN A O 1
ATOM 1567 N N . SER A 1 191 ? -10.846 -3.281 0.785 1.00 78.81 191 SER A N 1
ATOM 1568 C CA . SER A 1 191 ? -9.581 -2.675 1.235 1.00 78.81 191 SER A CA 1
ATOM 1569 C C . SER A 1 191 ? -9.192 -3.157 2.631 1.00 78.81 191 SER A C 1
ATOM 1571 O O . SER A 1 191 ? -8.073 -3.605 2.832 1.00 78.81 191 SER A O 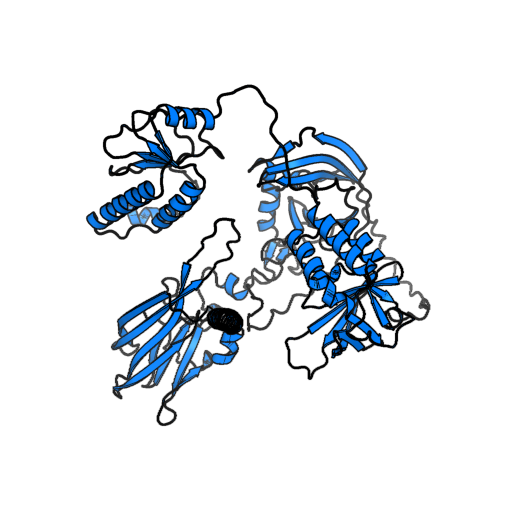1
ATOM 1573 N N . TYR A 1 192 ? -10.127 -3.184 3.583 1.00 82.81 192 TYR A N 1
ATOM 1574 C CA . TYR A 1 192 ? -9.861 -3.671 4.937 1.00 82.81 192 TYR A CA 1
ATOM 1575 C C . TYR A 1 192 ? -9.500 -5.162 4.988 1.00 82.81 192 TYR A C 1
ATOM 1577 O O . TYR A 1 192 ? -8.627 -5.571 5.764 1.00 82.81 192 TYR A O 1
ATOM 1585 N N . LEU A 1 193 ? -10.178 -5.994 4.192 1.00 80.94 193 LEU A N 1
ATOM 1586 C CA . LEU A 1 193 ? -9.859 -7.418 4.074 1.00 80.94 193 LEU A CA 1
ATOM 1587 C C . LEU A 1 193 ? -8.466 -7.628 3.487 1.00 80.94 193 LEU A C 1
ATOM 1589 O O . LEU A 1 193 ? -7.802 -8.607 3.822 1.00 80.94 193 LEU A O 1
ATOM 1593 N N . ASN A 1 194 ? -8.013 -6.700 2.658 1.00 74.25 194 ASN A N 1
ATOM 1594 C CA . ASN A 1 194 ? -6.845 -6.880 1.823 1.00 74.25 194 ASN A CA 1
ATOM 1595 C C . ASN A 1 194 ? -5.585 -6.196 2.369 1.00 74.25 194 ASN A C 1
ATOM 1597 O O . ASN A 1 194 ? -4.477 -6.711 2.221 1.00 74.25 194 ASN A O 1
ATOM 1601 N N . GLU A 1 195 ? -5.742 -5.051 3.025 1.00 75.69 195 GLU A N 1
ATOM 1602 C CA . GLU A 1 195 ? -4.672 -4.309 3.675 1.00 75.69 195 GLU A CA 1
ATOM 1603 C C . GLU A 1 195 ? -4.239 -5.049 4.941 1.00 75.69 195 GLU A C 1
ATOM 1605 O O . GLU A 1 195 ? -4.807 -4.890 6.023 1.00 75.69 195 GLU A O 1
ATOM 1610 N N . ARG A 1 196 ? -3.205 -5.880 4.800 1.00 78.38 196 ARG A N 1
ATOM 1611 C CA . ARG A 1 196 ? -2.489 -6.476 5.929 1.00 78.38 196 ARG A CA 1
ATOM 1612 C C . ARG A 1 196 ? -1.308 -5.581 6.279 1.00 78.38 196 ARG A C 1
ATOM 1614 O O . ARG A 1 196 ? -0.313 -5.531 5.559 1.00 78.38 196 ARG A O 1
ATOM 1621 N N . ARG A 1 197 ? -1.420 -4.856 7.390 1.00 79.94 197 ARG A N 1
ATOM 1622 C CA . ARG A 1 197 ? -0.298 -4.087 7.948 1.00 79.94 197 ARG A CA 1
ATOM 1623 C C . ARG A 1 197 ? 0.737 -5.036 8.548 1.00 79.94 197 ARG A C 1
ATOM 1625 O O . ARG A 1 197 ? 0.430 -6.169 8.902 1.00 79.94 197 ARG A O 1
ATOM 1632 N N . GLN A 1 198 ? 1.966 -4.562 8.733 1.00 80.69 198 GLN A N 1
ATOM 1633 C CA . GLN A 1 198 ? 3.039 -5.360 9.346 1.00 80.69 198 GLN A CA 1
ATOM 1634 C C . GLN A 1 198 ? 2.680 -5.881 10.756 1.00 80.69 198 GLN A C 1
ATOM 1636 O O . GLN A 1 198 ? 3.182 -6.917 11.199 1.00 80.69 198 GLN A O 1
ATOM 1641 N N . ASN A 1 199 ? 1.809 -5.162 11.468 1.00 87.19 199 ASN A N 1
ATOM 1642 C CA . ASN A 1 199 ? 1.302 -5.522 12.787 1.00 87.19 199 ASN A CA 1
ATOM 1643 C C . ASN A 1 199 ? -0.115 -6.112 12.763 1.00 87.19 199 ASN A C 1
ATOM 1645 O O . ASN A 1 199 ? -0.697 -6.242 13.832 1.00 87.19 199 ASN A O 1
ATOM 1649 N N . ASP A 1 200 ? -0.667 -6.464 11.602 1.00 88.88 200 ASP A N 1
ATOM 1650 C CA . ASP A 1 200 ? -1.966 -7.133 11.508 1.00 88.88 200 ASP A CA 1
ATOM 1651 C C . ASP A 1 200 ? -1.901 -8.500 12.203 1.00 88.88 200 ASP A C 1
ATOM 1653 O O . ASP A 1 200 ? -0.927 -9.242 12.044 1.00 88.88 200 ASP A O 1
ATOM 1657 N N . CYS A 1 201 ? -2.897 -8.811 13.027 1.00 90.75 201 CYS A N 1
ATOM 1658 C CA . CYS A 1 201 ? -2.953 -10.082 13.740 1.00 90.75 201 CYS A CA 1
ATOM 1659 C C . CYS A 1 201 ? -3.649 -11.180 12.930 1.00 90.75 201 CYS A C 1
ATOM 1661 O O . CYS A 1 201 ? -3.539 -12.355 13.292 1.00 90.75 201 CYS A O 1
ATOM 1663 N N . ARG A 1 202 ? -4.397 -10.820 11.874 1.00 88.25 202 ARG A N 1
ATOM 1664 C CA . ARG A 1 202 ? -5.165 -11.790 11.089 1.00 88.25 202 ARG A CA 1
ATOM 1665 C C . ARG A 1 202 ? -4.183 -12.720 10.385 1.00 88.25 202 ARG A C 1
ATOM 1667 O O . ARG A 1 202 ? -3.109 -12.265 9.975 1.00 88.25 202 ARG A O 1
ATOM 1674 N N . PRO A 1 203 ? -4.530 -14.005 10.198 1.00 84.19 203 PRO A N 1
ATOM 1675 C CA . PRO A 1 203 ? -3.685 -14.922 9.454 1.00 84.19 203 PRO A CA 1
ATOM 1676 C C . PRO A 1 203 ? -3.260 -14.303 8.112 1.00 84.19 203 PRO A C 1
ATOM 1678 O O . PRO A 1 203 ? -4.096 -13.692 7.423 1.00 84.19 203 PRO A O 1
ATOM 1681 N N . PRO A 1 204 ? -1.974 -14.425 7.729 1.00 79.88 204 PRO A N 1
ATOM 1682 C CA . PRO A 1 204 ? -1.548 -14.074 6.387 1.00 79.88 204 PRO A CA 1
ATOM 1683 C C . PRO A 1 204 ? -2.434 -14.820 5.401 1.00 79.88 204 PRO A C 1
ATOM 1685 O O . PRO A 1 204 ? -2.697 -16.012 5.576 1.00 79.88 204 PRO A O 1
ATOM 1688 N N . ARG A 1 205 ? -2.908 -14.130 4.365 1.00 75.12 205 ARG A N 1
ATOM 1689 C CA . ARG A 1 205 ? -3.677 -14.815 3.330 1.00 75.12 205 ARG A CA 1
ATOM 1690 C C . ARG A 1 205 ? -2.778 -15.854 2.681 1.00 75.12 205 ARG A C 1
ATOM 1692 O O . ARG A 1 205 ? -1.599 -15.580 2.435 1.00 75.12 205 ARG A O 1
ATOM 1699 N N . THR A 1 206 ? -3.340 -17.026 2.406 1.00 79.00 206 THR A N 1
ATOM 1700 C CA . THR A 1 206 ? -2.661 -18.054 1.624 1.00 79.00 206 THR A CA 1
ATOM 1701 C C . THR A 1 206 ? -2.241 -17.427 0.306 1.00 79.00 206 THR A C 1
ATOM 1703 O O . THR A 1 206 ? -3.081 -17.103 -0.533 1.00 79.00 206 THR A O 1
ATOM 1706 N N . GLN A 1 207 ? -0.941 -17.187 0.147 1.00 74.44 207 GLN A N 1
ATOM 1707 C CA . GLN A 1 207 ? -0.436 -16.617 -1.089 1.00 74.44 207 GLN A CA 1
ATOM 1708 C C . GLN A 1 207 ? -0.685 -17.636 -2.193 1.00 74.44 207 GLN A C 1
ATOM 1710 O O . GLN A 1 207 ? -0.292 -18.798 -2.077 1.00 74.44 207 GLN A O 1
ATOM 1715 N N . LEU A 1 208 ? -1.357 -17.207 -3.258 1.00 77.44 208 LEU A N 1
ATOM 1716 C CA . LEU A 1 208 ? -1.535 -18.068 -4.411 1.00 77.44 208 LEU A CA 1
ATOM 1717 C C . LEU A 1 208 ? -0.141 -18.384 -4.997 1.00 77.44 208 LEU A C 1
ATOM 1719 O O . LEU A 1 208 ? 0.666 -17.457 -5.130 1.00 77.44 208 LEU A O 1
ATOM 1723 N N . PRO A 1 209 ? 0.155 -19.642 -5.382 1.00 81.00 209 PRO A N 1
ATOM 1724 C CA . PRO A 1 209 ? 1.485 -20.055 -5.842 1.00 81.00 209 PRO A CA 1
ATOM 1725 C C . PRO A 1 209 ? 2.052 -19.104 -6.897 1.00 81.00 209 PRO A C 1
ATOM 1727 O O . PRO A 1 209 ? 1.348 -18.791 -7.852 1.00 81.00 209 PRO A O 1
ATOM 1730 N N . THR A 1 210 ? 3.276 -18.603 -6.749 1.00 82.06 210 THR A N 1
ATOM 1731 C CA . THR A 1 210 ? 3.849 -17.668 -7.733 1.00 82.06 210 THR A CA 1
ATOM 1732 C C . THR A 1 210 ? 3.811 -18.276 -9.137 1.00 82.06 210 THR A C 1
ATOM 1734 O O . THR A 1 210 ? 4.124 -19.453 -9.312 1.00 82.06 210 THR A O 1
ATOM 1737 N N . VAL A 1 211 ? 3.403 -17.490 -10.141 1.00 85.38 211 VAL A N 1
ATOM 1738 C CA . VAL A 1 211 ? 3.428 -17.939 -11.539 1.00 85.38 211 VAL A CA 1
ATOM 1739 C C . VAL A 1 211 ? 4.889 -18.155 -11.931 1.00 85.38 211 VAL A C 1
ATOM 1741 O O . VAL A 1 211 ? 5.658 -17.200 -12.003 1.00 85.38 211 VAL A O 1
ATOM 1744 N N . VAL A 1 212 ? 5.282 -19.410 -12.148 1.00 87.88 212 VAL A N 1
ATOM 1745 C CA . VAL A 1 212 ? 6.636 -19.746 -12.599 1.00 87.88 212 VAL A CA 1
ATOM 1746 C C . VAL A 1 212 ? 6.746 -19.384 -14.075 1.00 87.88 212 VAL A C 1
ATOM 1748 O O . VAL A 1 212 ? 6.034 -19.940 -14.910 1.00 87.88 212 VAL A O 1
ATOM 1751 N N . LEU A 1 213 ? 7.624 -18.435 -14.390 1.00 91.12 213 LEU A N 1
ATOM 1752 C CA . LEU A 1 213 ? 7.863 -17.974 -15.754 1.00 91.12 213 LEU A CA 1
ATOM 1753 C C . LEU A 1 213 ? 9.153 -18.604 -16.318 1.00 91.12 213 LEU A C 1
ATOM 1755 O O . LEU A 1 213 ? 10.156 -18.654 -15.601 1.00 91.12 213 LEU A O 1
ATOM 1759 N N . PRO A 1 214 ? 9.179 -19.038 -17.593 1.00 93.81 214 PRO A N 1
ATOM 1760 C CA . PRO A 1 214 ? 10.370 -19.626 -18.221 1.00 93.81 214 PRO A CA 1
ATOM 1761 C C . PRO A 1 214 ? 11.457 -18.570 -18.415 1.00 93.81 214 PRO A C 1
ATOM 1763 O O . PRO A 1 214 ? 11.107 -17.455 -18.777 1.00 93.81 214 PRO A O 1
ATOM 1766 N N . ALA A 1 215 ? 12.738 -18.885 -18.205 1.00 94.00 215 ALA A N 1
ATOM 1767 C CA . ALA A 1 215 ? 13.839 -17.910 -18.256 1.00 94.00 215 ALA A CA 1
ATOM 1768 C C . ALA A 1 215 ? 13.765 -16.948 -19.462 1.00 94.00 215 ALA A C 1
ATOM 1770 O O . ALA A 1 215 ? 13.405 -17.342 -20.574 1.00 94.00 215 ALA A O 1
ATOM 1771 N N . ALA A 1 216 ? 14.090 -15.675 -19.229 1.00 94.94 216 ALA A N 1
ATOM 1772 C CA . ALA A 1 216 ? 14.074 -14.666 -20.276 1.00 94.94 216 ALA A CA 1
ATOM 1773 C C . ALA A 1 216 ? 15.165 -14.941 -21.318 1.00 94.94 216 ALA A C 1
ATOM 1775 O O . ALA A 1 216 ? 16.285 -15.324 -20.982 1.00 94.94 216 ALA A O 1
ATOM 1776 N N . THR A 1 217 ? 14.849 -14.725 -22.594 1.00 95.12 217 THR A N 1
ATOM 1777 C CA . THR A 1 217 ? 15.869 -14.755 -23.647 1.00 95.12 217 THR A CA 1
ATOM 1778 C C . THR A 1 217 ? 16.634 -13.438 -23.629 1.00 95.12 217 THR A C 1
ATOM 1780 O O . THR A 1 217 ? 16.039 -12.377 -23.822 1.00 95.12 217 THR A O 1
ATOM 1783 N N . GLU A 1 218 ? 17.945 -13.495 -23.408 1.00 96.25 218 GLU A N 1
ATOM 1784 C CA . GLU A 1 218 ? 18.784 -12.298 -23.417 1.00 96.25 218 GLU A CA 1
ATOM 1785 C C . GLU A 1 218 ? 18.906 -11.733 -24.839 1.00 96.25 218 GLU A C 1
ATOM 1787 O O . GLU A 1 218 ? 19.304 -12.424 -25.782 1.00 96.25 218 GLU A O 1
ATOM 1792 N N . GLY A 1 219 ? 18.517 -10.471 -24.992 1.00 94.81 219 GLY A N 1
ATOM 1793 C CA . GLY A 1 219 ? 18.592 -9.713 -26.227 1.00 94.81 219 GLY A CA 1
ATOM 1794 C C . GLY A 1 219 ? 19.620 -8.590 -26.145 1.00 94.81 219 GLY A C 1
ATOM 1795 O O . GLY A 1 219 ? 19.990 -8.115 -25.071 1.00 94.81 219 GLY A O 1
ATOM 1796 N N . THR A 1 220 ? 20.080 -8.152 -27.314 1.00 95.81 220 THR A N 1
ATOM 1797 C CA . THR A 1 220 ? 21.019 -7.036 -27.454 1.00 95.81 220 THR A CA 1
ATOM 1798 C C . THR A 1 220 ? 20.321 -5.930 -28.236 1.00 95.81 220 THR A C 1
ATOM 1800 O O . THR A 1 220 ? 20.086 -6.108 -29.435 1.00 95.81 220 THR A O 1
ATOM 1803 N N . PRO A 1 221 ? 19.919 -4.828 -27.585 1.00 96.75 221 PRO A N 1
ATOM 1804 C CA . PRO A 1 221 ? 19.269 -3.734 -28.281 1.00 96.75 221 PRO A CA 1
ATOM 1805 C C . PRO A 1 221 ? 20.284 -2.982 -29.153 1.00 96.75 221 PRO A C 1
ATOM 1807 O O . PRO A 1 221 ? 21.399 -2.680 -28.735 1.00 96.75 221 PRO A O 1
ATOM 1810 N N . GLU A 1 222 ? 19.880 -2.682 -30.379 1.00 97.31 222 GLU A N 1
ATOM 1811 C CA . GLU A 1 222 ? 20.585 -1.842 -31.338 1.00 97.31 222 GLU A CA 1
ATOM 1812 C C . GLU A 1 222 ? 20.129 -0.393 -31.155 1.00 97.31 222 GLU A C 1
ATOM 1814 O O . GLU A 1 222 ? 18.927 -0.108 -31.166 1.00 97.31 222 GLU A O 1
ATOM 1819 N N . VAL A 1 223 ? 21.084 0.524 -30.992 1.00 97.69 223 VAL A N 1
ATOM 1820 C CA . VAL A 1 223 ? 20.814 1.965 -30.945 1.00 97.69 223 VAL A CA 1
ATOM 1821 C C . VAL A 1 223 ? 20.689 2.479 -32.376 1.00 97.69 223 VAL A C 1
ATOM 1823 O O . VAL A 1 223 ? 21.655 2.466 -33.131 1.00 97.69 223 VAL A O 1
ATOM 1826 N N . LEU A 1 224 ? 19.492 2.931 -32.736 1.00 97.62 224 LEU A N 1
ATOM 1827 C CA . LEU A 1 224 ? 19.173 3.475 -34.055 1.00 97.62 224 LEU A CA 1
ATOM 1828 C C . LEU A 1 224 ? 19.473 4.969 -34.147 1.00 97.62 224 LEU A C 1
ATOM 1830 O O . LEU A 1 224 ? 19.928 5.457 -35.175 1.00 97.62 224 LEU A O 1
ATOM 1834 N N . GLU A 1 225 ? 19.195 5.701 -33.071 1.00 97.94 225 GLU A N 1
ATOM 1835 C CA . GLU A 1 225 ? 19.375 7.147 -33.001 1.00 97.94 225 GLU A CA 1
ATOM 1836 C C . GLU A 1 225 ? 19.757 7.542 -31.574 1.00 97.94 225 GLU A C 1
ATOM 1838 O O . GLU A 1 225 ? 19.243 6.979 -30.607 1.00 97.94 225 GLU A O 1
ATOM 1843 N N . THR A 1 226 ? 20.655 8.516 -31.439 1.00 97.56 226 THR A N 1
ATOM 1844 C CA . THR A 1 226 ? 21.034 9.116 -30.156 1.00 97.56 226 THR A CA 1
ATOM 1845 C C . THR A 1 226 ? 20.809 10.615 -30.224 1.00 97.56 226 THR A C 1
ATOM 1847 O O . THR A 1 226 ? 21.406 11.296 -31.055 1.00 97.56 226 THR A O 1
ATOM 1850 N N . ILE A 1 227 ? 19.986 11.131 -29.318 1.00 97.56 227 ILE A N 1
ATOM 1851 C CA . ILE A 1 227 ? 19.731 12.560 -29.162 1.00 97.56 227 ILE A CA 1
ATOM 1852 C C . ILE A 1 227 ? 20.260 12.980 -27.793 1.00 97.56 227 ILE A C 1
ATOM 1854 O O . ILE A 1 227 ? 19.759 12.529 -26.764 1.00 97.56 227 ILE A O 1
ATOM 1858 N N . ASN A 1 228 ? 21.273 13.846 -27.781 1.00 97.00 228 ASN A N 1
ATOM 1859 C CA . ASN A 1 228 ? 21.820 14.444 -26.563 1.00 97.00 228 ASN A CA 1
ATOM 1860 C C . ASN A 1 228 ? 21.304 15.879 -26.420 1.00 97.00 228 ASN A C 1
ATOM 1862 O O . ASN A 1 228 ? 21.377 16.659 -27.369 1.00 97.00 228 ASN A O 1
ATOM 1866 N N . TYR A 1 229 ? 20.816 16.237 -25.235 1.00 96.31 229 TYR A N 1
ATOM 1867 C CA . TYR A 1 229 ? 20.293 17.569 -24.943 1.00 96.31 229 TYR A CA 1
ATOM 1868 C C . TYR A 1 229 ? 21.343 18.428 -24.216 1.00 96.31 229 TYR A C 1
ATOM 1870 O O . TYR A 1 229 ? 21.866 18.055 -23.155 1.00 96.31 229 TYR A O 1
ATOM 1878 N N . THR A 1 230 ? 21.644 19.595 -24.798 1.00 94.44 230 THR A N 1
ATOM 1879 C CA . THR A 1 230 ? 22.484 20.642 -24.196 1.00 94.44 230 THR A CA 1
ATOM 1880 C C . THR A 1 230 ? 21.856 22.018 -24.471 1.00 94.44 230 THR A C 1
ATOM 1882 O O . THR A 1 230 ? 21.938 22.485 -25.607 1.00 94.44 230 THR A O 1
ATOM 1885 N N . PRO A 1 231 ? 21.233 22.680 -23.472 1.00 94.44 231 PRO A N 1
ATOM 1886 C CA . PRO A 1 231 ? 21.026 22.219 -22.090 1.00 94.44 231 PRO A CA 1
ATOM 1887 C C . PRO A 1 231 ? 20.082 21.004 -22.000 1.00 94.44 231 PRO A C 1
ATOM 1889 O O . PRO A 1 231 ? 19.468 20.622 -22.993 1.00 94.44 231 PRO A O 1
ATOM 1892 N N . ASP A 1 232 ? 19.986 20.386 -20.816 1.00 96.62 232 ASP A N 1
ATOM 1893 C CA . ASP A 1 232 ? 19.067 19.266 -20.561 1.00 96.62 232 ASP A CA 1
ATOM 1894 C C . ASP A 1 232 ? 17.633 19.645 -20.980 1.00 96.62 232 ASP A C 1
ATOM 1896 O O . ASP A 1 232 ? 17.177 20.761 -20.713 1.00 96.62 232 ASP A O 1
ATOM 1900 N N . ARG A 1 233 ? 16.897 18.719 -21.607 1.00 95.88 233 ARG A N 1
ATOM 1901 C CA . ARG A 1 233 ? 15.485 18.950 -21.931 1.00 95.88 233 ARG A CA 1
ATOM 1902 C C . ARG A 1 233 ? 14.677 18.910 -20.638 1.00 95.88 233 ARG A C 1
ATOM 1904 O O . ARG A 1 233 ? 14.628 17.879 -19.974 1.00 95.88 233 ARG A O 1
ATOM 1911 N N . LEU A 1 234 ? 14.009 20.012 -20.321 1.00 95.06 234 LEU A N 1
ATOM 1912 C CA . LEU A 1 234 ? 13.072 20.090 -19.205 1.00 95.06 234 LEU A CA 1
ATOM 1913 C C . LEU A 1 234 ? 11.723 19.489 -19.603 1.00 95.06 234 LEU A C 1
ATOM 1915 O O . LEU A 1 234 ? 11.169 19.832 -20.646 1.00 95.06 234 LEU A O 1
ATOM 1919 N N . SER A 1 235 ? 11.193 18.621 -18.749 1.00 91.62 235 SER A N 1
ATOM 1920 C CA . SER A 1 235 ? 9.855 18.048 -18.850 1.00 91.62 235 SER A CA 1
ATOM 1921 C C . SER A 1 235 ? 9.112 18.325 -17.541 1.00 91.62 235 SER A C 1
ATOM 1923 O O . SER A 1 235 ? 9.493 17.825 -16.481 1.00 91.62 235 SER A O 1
ATOM 1925 N N . ILE A 1 236 ? 8.060 19.144 -17.601 1.00 88.56 236 ILE A N 1
ATOM 1926 C CA . ILE A 1 236 ? 7.322 19.638 -16.427 1.00 88.56 236 ILE A CA 1
ATOM 1927 C C . ILE A 1 236 ? 5.856 19.212 -16.536 1.00 88.56 236 ILE A C 1
ATOM 1929 O O . ILE A 1 236 ? 5.255 19.292 -17.608 1.00 88.56 236 ILE A O 1
ATOM 1933 N N . GLY A 1 237 ? 5.278 18.769 -15.414 1.00 87.00 237 GLY A N 1
ATOM 1934 C CA . GLY A 1 237 ? 3.861 18.413 -15.319 1.00 87.00 237 GLY A CA 1
ATOM 1935 C C . GLY A 1 237 ? 3.461 17.323 -16.316 1.00 87.00 237 GLY A C 1
ATOM 1936 O O . GLY A 1 237 ? 4.043 16.236 -16.331 1.00 87.00 237 GLY A O 1
ATOM 1937 N N . ASP A 1 238 ? 2.482 17.634 -17.163 1.00 87.88 238 ASP A N 1
ATOM 1938 C CA . ASP A 1 238 ? 1.902 16.696 -18.128 1.00 87.88 238 ASP A CA 1
ATOM 1939 C C . ASP A 1 238 ? 2.881 16.230 -19.217 1.00 87.88 238 ASP A C 1
ATOM 1941 O O . ASP A 1 238 ? 2.657 15.166 -19.795 1.00 87.88 238 ASP A O 1
ATOM 1945 N N . ASP A 1 239 ? 3.966 16.967 -19.506 1.00 89.69 239 ASP A N 1
ATOM 1946 C CA . ASP A 1 239 ? 4.958 16.513 -20.501 1.00 89.69 239 ASP A CA 1
ATOM 1947 C C . ASP A 1 239 ? 5.614 15.204 -20.047 1.00 89.69 239 ASP A C 1
ATOM 1949 O O . ASP A 1 239 ? 5.732 14.251 -20.817 1.00 89.69 239 ASP A O 1
ATOM 1953 N N . TRP A 1 240 ? 5.915 15.092 -18.750 1.00 89.56 240 TRP A N 1
ATOM 1954 C CA . TRP A 1 240 ? 6.480 13.864 -18.195 1.00 89.56 240 TRP A CA 1
ATOM 1955 C C . TRP A 1 240 ? 5.486 12.714 -18.268 1.00 89.56 240 TRP A C 1
ATOM 1957 O O . TRP A 1 240 ? 5.851 11.588 -18.624 1.00 89.56 240 TRP A O 1
ATOM 1967 N N . ALA A 1 241 ? 4.215 13.010 -17.982 1.00 88.44 241 ALA A N 1
ATOM 1968 C CA . ALA A 1 241 ? 3.155 12.024 -18.069 1.00 88.44 241 ALA A CA 1
ATOM 1969 C C . ALA A 1 241 ? 3.044 11.459 -19.494 1.00 88.44 241 ALA A C 1
ATOM 1971 O O . ALA A 1 241 ? 2.966 10.248 -19.671 1.00 88.44 241 ALA A O 1
ATOM 1972 N N . ARG A 1 242 ? 3.142 12.315 -20.519 1.00 90.88 242 ARG A N 1
ATOM 1973 C CA . ARG A 1 242 ? 3.120 11.909 -21.935 1.00 90.88 242 ARG A CA 1
ATOM 1974 C C . ARG A 1 242 ? 4.334 11.095 -22.369 1.00 90.88 242 ARG A C 1
ATOM 1976 O O . ARG A 1 242 ? 4.231 10.374 -23.353 1.00 90.88 242 ARG A O 1
ATOM 1983 N N . LEU A 1 243 ? 5.469 11.214 -21.682 1.00 89.88 243 LEU A N 1
ATOM 1984 C CA . LEU A 1 243 ? 6.685 10.454 -21.989 1.00 89.88 243 LEU A CA 1
ATOM 1985 C C . LEU A 1 243 ? 6.737 9.097 -21.283 1.00 89.88 243 LEU A C 1
ATOM 1987 O O . LEU A 1 243 ? 7.400 8.180 -21.770 1.00 89.88 243 LEU A O 1
ATOM 1991 N N . THR A 1 244 ? 6.071 8.967 -20.136 1.00 88.44 244 THR A N 1
ATOM 1992 C CA . THR A 1 244 ? 6.217 7.801 -19.251 1.00 88.44 244 THR A CA 1
ATOM 1993 C C . THR A 1 244 ? 4.948 6.996 -19.031 1.00 88.44 244 THR A C 1
ATOM 1995 O O . THR A 1 244 ? 5.056 5.856 -18.583 1.00 88.44 244 THR A O 1
ATOM 1998 N N . PHE A 1 245 ? 3.781 7.533 -19.388 1.00 88.69 245 PHE A N 1
ATOM 1999 C CA . PHE A 1 245 ? 2.495 6.862 -19.234 1.00 88.69 245 PHE A CA 1
ATOM 2000 C C . PHE A 1 245 ? 1.744 6.825 -20.557 1.00 88.69 245 PHE A C 1
ATOM 2002 O O . PHE A 1 245 ? 1.506 7.846 -21.205 1.00 88.69 245 PHE A O 1
ATOM 2009 N N . ASP A 1 246 ? 1.303 5.629 -20.927 1.00 92.00 246 ASP A N 1
ATOM 2010 C CA . ASP A 1 246 ? 0.376 5.450 -22.034 1.00 92.00 246 ASP A CA 1
ATOM 2011 C C . ASP A 1 246 ? -1.036 5.287 -21.478 1.00 92.00 246 ASP A C 1
ATOM 2013 O O . ASP A 1 246 ? -1.547 4.178 -21.325 1.00 92.00 246 ASP A O 1
ATOM 2017 N N . LYS A 1 247 ? -1.679 6.417 -21.159 1.00 89.62 247 LYS A N 1
ATOM 2018 C CA . LYS A 1 247 ? -3.009 6.432 -20.528 1.00 89.62 247 LYS A CA 1
ATOM 2019 C C . LYS A 1 247 ? -4.035 5.586 -21.291 1.00 89.62 247 LYS A C 1
ATOM 2021 O O . LYS A 1 247 ? -4.922 4.999 -20.674 1.00 89.62 247 LYS A O 1
ATOM 2026 N N . LYS A 1 248 ? -3.929 5.520 -22.625 1.00 93.62 248 LYS A N 1
ATOM 2027 C CA . LYS A 1 248 ? -4.848 4.741 -23.463 1.00 93.62 248 LYS A CA 1
ATOM 2028 C C . LYS A 1 248 ? -4.634 3.240 -23.259 1.00 93.62 248 LYS A C 1
ATOM 2030 O O . LYS A 1 248 ? -5.611 2.536 -23.012 1.00 93.62 248 LYS A O 1
ATOM 2035 N N . ARG A 1 249 ? -3.392 2.754 -23.354 1.00 93.25 249 ARG A N 1
ATOM 2036 C CA . ARG A 1 249 ? -3.076 1.322 -23.193 1.00 93.25 249 ARG A CA 1
ATOM 2037 C C . ARG A 1 249 ? -3.166 0.849 -21.747 1.00 93.25 249 ARG A C 1
ATOM 2039 O O . ARG A 1 249 ? -3.630 -0.259 -21.505 1.00 93.25 249 ARG A O 1
ATOM 2046 N N . GLU A 1 250 ? -2.785 1.684 -20.786 1.00 88.25 250 GLU A N 1
ATOM 2047 C CA . GLU A 1 250 ? -2.923 1.379 -19.357 1.00 88.25 250 GLU A CA 1
ATOM 2048 C C . GLU A 1 250 ? -4.398 1.294 -18.947 1.00 88.25 250 GLU A C 1
ATOM 2050 O O . GLU A 1 250 ? -4.815 0.299 -18.360 1.00 88.25 250 GLU A O 1
ATOM 2055 N N . GLY A 1 251 ? -5.225 2.272 -19.340 1.00 87.25 251 GLY A N 1
ATOM 2056 C CA . GLY A 1 251 ? -6.672 2.225 -19.088 1.00 87.25 251 GLY A CA 1
ATOM 2057 C C . GLY A 1 251 ? -7.376 1.065 -19.807 1.00 87.25 251 GLY A C 1
ATOM 2058 O O . GLY A 1 251 ? -8.416 0.586 -19.361 1.00 87.25 251 GLY A O 1
ATOM 2059 N N . GLY A 1 252 ? -6.797 0.562 -20.903 1.00 91.81 252 GLY A N 1
ATOM 2060 C CA . GLY A 1 252 ? -7.261 -0.650 -21.579 1.00 91.81 252 GLY A CA 1
ATOM 2061 C C . GLY A 1 252 ? -7.121 -1.918 -20.728 1.00 91.81 252 GLY A C 1
ATOM 2062 O O . GLY A 1 252 ? -7.917 -2.845 -20.887 1.00 91.81 252 GLY A O 1
ATOM 2063 N N . CYS A 1 253 ? -6.167 -1.953 -19.793 1.00 91.94 253 CYS A N 1
ATOM 2064 C CA . CYS A 1 253 ? -5.889 -3.135 -18.977 1.00 91.94 253 CYS A CA 1
ATOM 2065 C C . CYS A 1 253 ? -7.010 -3.498 -18.006 1.00 91.94 253 CYS A C 1
ATOM 2067 O O . CYS A 1 253 ? -7.232 -4.683 -17.753 1.00 91.94 253 CYS A O 1
ATOM 2069 N N . GLU A 1 254 ? -7.760 -2.514 -17.510 1.00 89.12 254 GLU A N 1
ATOM 2070 C CA . GLU A 1 254 ? -8.888 -2.742 -16.595 1.00 89.12 254 GLU A CA 1
ATOM 2071 C C . GLU A 1 254 ? -9.955 -3.667 -17.204 1.00 89.12 254 GLU A C 1
ATOM 2073 O O . GLU A 1 254 ? -10.663 -4.364 -16.484 1.00 89.12 254 GLU A O 1
ATOM 2078 N N . LYS A 1 255 ? -10.040 -3.726 -18.541 1.00 93.38 255 LYS A N 1
ATOM 2079 C CA . LYS A 1 255 ? -10.985 -4.577 -19.281 1.00 93.38 255 LYS A CA 1
ATOM 2080 C C . LYS A 1 255 ? -10.465 -5.986 -19.558 1.00 93.38 255 LYS A C 1
ATOM 2082 O O . LYS A 1 255 ? -11.236 -6.832 -20.003 1.00 93.38 255 LYS A O 1
ATOM 2087 N N . LEU A 1 256 ? -9.171 -6.234 -19.350 1.00 94.62 256 LEU A N 1
ATOM 2088 C CA . LEU A 1 256 ? -8.527 -7.518 -19.643 1.00 94.62 256 LEU A CA 1
ATOM 2089 C C . LEU A 1 256 ? -8.268 -8.353 -18.390 1.00 94.62 256 LEU A C 1
ATOM 2091 O O . LEU A 1 256 ? -8.004 -9.554 -18.497 1.00 94.62 256 LEU A O 1
ATOM 2095 N N . PHE A 1 257 ? -8.370 -7.742 -17.211 1.00 93.62 257 PHE A N 1
ATOM 2096 C CA . PHE A 1 257 ? -8.101 -8.383 -15.935 1.00 93.62 257 PHE A CA 1
ATOM 2097 C C . PHE A 1 257 ? -9.336 -8.419 -15.045 1.00 93.62 257 PHE A C 1
ATOM 2099 O O . PHE A 1 257 ? -10.121 -7.481 -14.992 1.00 93.62 257 PHE A O 1
ATOM 2106 N N . ARG A 1 258 ? -9.476 -9.505 -14.290 1.00 91.25 258 ARG A N 1
ATOM 2107 C CA . ARG A 1 258 ? -10.440 -9.627 -13.192 1.00 91.25 258 ARG A CA 1
ATOM 2108 C C . ARG A 1 258 ? -9.737 -10.152 -11.944 1.00 91.25 258 ARG A C 1
ATOM 2110 O O . ARG A 1 258 ? -8.747 -10.870 -12.097 1.00 91.25 258 ARG A O 1
ATOM 2117 N N . PRO A 1 259 ? -10.223 -9.852 -10.733 1.00 88.50 259 PRO A N 1
ATOM 2118 C CA . PRO A 1 259 ? -9.724 -10.488 -9.518 1.00 88.50 259 PRO A CA 1
ATOM 2119 C C . PRO A 1 259 ? -9.726 -12.017 -9.633 1.00 88.50 259 PRO A C 1
ATOM 2121 O O . PRO A 1 259 ? -10.647 -12.599 -10.218 1.00 88.50 259 PRO A O 1
ATOM 2124 N N . ALA A 1 260 ? -8.702 -12.682 -9.092 1.00 86.44 260 ALA A N 1
ATOM 2125 C CA . ALA A 1 260 ? -8.676 -14.141 -9.029 1.00 86.44 260 ALA A CA 1
ATOM 2126 C C . ALA A 1 260 ? -9.781 -14.698 -8.135 1.00 86.44 260 ALA A C 1
ATOM 2128 O O . ALA A 1 260 ? -10.246 -15.808 -8.400 1.00 86.44 260 ALA A O 1
ATOM 2129 N N . ASP A 1 261 ? -10.172 -13.915 -7.133 1.00 83.38 261 ASP A N 1
ATOM 2130 C CA . ASP A 1 261 ? -11.300 -14.115 -6.241 1.00 83.38 261 ASP A CA 1
ATOM 2131 C C . ASP A 1 261 ? -12.153 -12.827 -6.268 1.00 83.38 261 ASP A C 1
ATOM 2133 O O . ASP A 1 261 ? -11.649 -11.760 -5.916 1.00 83.38 261 ASP A O 1
ATOM 2137 N N . PRO A 1 262 ? -13.425 -12.872 -6.711 1.00 80.12 262 PRO A N 1
ATOM 2138 C CA . PRO A 1 262 ? -14.305 -11.700 -6.747 1.00 80.12 262 PRO A CA 1
ATOM 2139 C C . PRO A 1 262 ? -14.495 -11.011 -5.389 1.00 80.12 262 PRO A C 1
ATOM 2141 O O . PRO A 1 262 ? -14.767 -9.812 -5.351 1.00 80.12 262 PRO A O 1
ATOM 2144 N N . ASN A 1 263 ? -14.334 -11.754 -4.290 1.00 75.50 263 ASN A N 1
ATOM 2145 C CA . ASN A 1 263 ? -14.444 -11.243 -2.924 1.00 75.50 263 ASN A CA 1
ATOM 2146 C C . ASN A 1 263 ? -13.102 -10.724 -2.383 1.00 75.50 263 ASN A C 1
ATOM 2148 O O . ASN A 1 263 ? -13.037 -10.171 -1.287 1.00 75.50 263 ASN A O 1
ATOM 2152 N N . ASP A 1 264 ? -12.024 -10.883 -3.151 1.00 72.75 264 ASP A N 1
ATOM 2153 C CA . ASP A 1 264 ? -10.692 -10.412 -2.820 1.00 72.75 264 ASP A CA 1
ATOM 2154 C C . ASP A 1 264 ? -10.032 -9.788 -4.050 1.00 72.75 264 ASP A C 1
ATOM 2156 O O . ASP A 1 264 ? -9.222 -10.397 -4.751 1.00 72.75 264 ASP A O 1
ATOM 2160 N N . SER A 1 265 ? -10.342 -8.509 -4.265 1.00 68.75 265 SER A N 1
ATOM 2161 C CA . SER A 1 265 ? -9.722 -7.695 -5.312 1.00 68.75 265 SER A CA 1
ATOM 2162 C C . SER A 1 265 ? -8.204 -7.558 -5.178 1.00 68.75 265 SER A C 1
ATOM 2164 O O . SER A 1 265 ? -7.577 -7.011 -6.087 1.00 68.75 265 SER A O 1
ATOM 2166 N N . MET A 1 266 ? -7.620 -8.004 -4.057 1.00 67.06 266 MET A N 1
ATOM 2167 C CA . MET A 1 266 ? -6.189 -7.937 -3.823 1.00 67.06 266 MET A CA 1
ATOM 2168 C C . MET A 1 266 ? -5.452 -9.261 -3.936 1.00 67.06 266 MET A C 1
ATOM 2170 O O . MET A 1 266 ? -4.226 -9.256 -4.080 1.00 67.06 266 MET A O 1
ATOM 2174 N N . GLN A 1 267 ? -6.168 -10.378 -3.975 1.00 68.50 267 GLN A N 1
ATOM 2175 C CA . GLN A 1 267 ? -5.636 -11.574 -4.594 1.00 68.50 267 GLN A CA 1
ATOM 2176 C C . GLN A 1 267 ? -5.389 -11.282 -6.072 1.00 68.50 267 GLN A C 1
ATOM 2178 O O . GLN A 1 267 ? -6.096 -10.491 -6.694 1.00 68.50 267 GLN A O 1
ATOM 2183 N N . ASP A 1 268 ? -4.322 -11.889 -6.586 1.00 81.88 268 ASP A N 1
ATOM 2184 C CA . ASP A 1 268 ? -3.819 -11.732 -7.947 1.00 81.88 268 ASP A CA 1
ATOM 2185 C C . ASP A 1 268 ? -4.907 -11.598 -9.014 1.00 81.88 268 ASP A C 1
ATOM 2187 O O . ASP A 1 268 ? -6.031 -12.057 -8.865 1.00 81.88 268 ASP A O 1
ATOM 2191 N N . GLN A 1 269 ? -4.575 -11.025 -10.154 1.00 90.38 269 GLN A N 1
ATOM 2192 C CA . GLN A 1 269 ? -5.519 -10.901 -11.251 1.00 90.38 269 GLN A CA 1
ATOM 2193 C C . GLN A 1 269 ? -5.479 -12.144 -12.146 1.00 90.38 269 GLN A C 1
ATOM 2195 O O . GLN A 1 269 ? -4.503 -12.898 -12.189 1.00 90.38 269 GLN A O 1
ATOM 2200 N N . ARG A 1 270 ? -6.559 -12.366 -12.890 1.00 93.69 270 ARG A N 1
ATOM 2201 C CA . ARG A 1 270 ? -6.688 -13.370 -13.952 1.00 93.69 270 ARG A CA 1
ATOM 2202 C C . ARG A 1 270 ? -7.030 -12.685 -15.264 1.00 93.69 270 ARG A C 1
ATOM 2204 O O . ARG A 1 270 ? -7.714 -11.663 -15.272 1.00 93.69 270 ARG A O 1
ATOM 2211 N N . PHE A 1 271 ? -6.615 -13.294 -16.369 1.00 95.56 271 PHE A N 1
ATOM 2212 C CA . PHE A 1 271 ? -7.022 -12.850 -17.699 1.00 95.56 271 PHE A CA 1
ATOM 2213 C C . PHE A 1 271 ? -8.518 -13.129 -17.905 1.00 95.56 271 PHE A C 1
ATOM 2215 O O . PHE A 1 271 ? -8.989 -14.247 -17.676 1.00 95.56 271 PHE A O 1
ATOM 2222 N N . ILE A 1 272 ? -9.279 -12.120 -18.335 1.00 95.38 272 ILE A N 1
ATOM 2223 C CA . ILE A 1 272 ? -10.723 -12.249 -18.594 1.00 95.38 272 ILE A CA 1
ATOM 2224 C C . ILE A 1 272 ? -10.985 -13.208 -19.761 1.00 95.38 272 ILE A C 1
ATOM 2226 O O . ILE A 1 272 ? -11.927 -13.996 -19.702 1.00 95.38 272 ILE A O 1
ATOM 2230 N N . HIS A 1 273 ? -10.124 -13.199 -20.783 1.00 95.38 273 HIS A N 1
ATOM 2231 C CA . HIS A 1 273 ? -10.272 -14.035 -21.979 1.00 95.38 273 HIS A CA 1
ATOM 2232 C C . HIS A 1 273 ? -9.632 -15.425 -21.862 1.00 95.38 273 HIS A C 1
ATOM 2234 O O . HIS A 1 273 ? -9.598 -16.172 -22.844 1.00 95.38 273 HIS A O 1
ATOM 2240 N N . ASP A 1 274 ? -9.129 -15.806 -20.686 1.00 96.00 274 ASP A N 1
ATOM 2241 C CA . ASP A 1 274 ? -8.741 -17.193 -20.458 1.00 96.00 274 ASP A CA 1
ATOM 2242 C C . ASP A 1 274 ? -9.992 -18.077 -20.353 1.00 96.00 274 ASP A C 1
ATOM 2244 O O . ASP A 1 274 ? -10.729 -18.016 -19.366 1.00 96.00 274 ASP A O 1
ATOM 2248 N N . LYS A 1 275 ? -10.195 -18.945 -21.352 1.00 94.06 275 LYS A N 1
ATOM 2249 C CA . LYS A 1 275 ? -11.336 -19.871 -21.432 1.00 94.06 275 LYS A CA 1
ATOM 2250 C C . LYS A 1 275 ? -11.471 -20.764 -20.198 1.00 94.06 275 LYS A C 1
ATOM 2252 O O . LYS A 1 275 ? -12.583 -21.133 -19.841 1.00 94.06 275 LYS A O 1
ATOM 2257 N N . MET A 1 276 ? -10.357 -21.118 -19.553 1.00 94.12 276 MET A N 1
ATOM 2258 C CA . MET A 1 276 ? -10.377 -21.958 -18.352 1.00 94.12 276 MET A CA 1
ATOM 2259 C C . MET A 1 276 ? -10.534 -21.148 -17.062 1.00 94.12 276 MET A C 1
ATOM 2261 O O . MET A 1 276 ? -10.777 -21.733 -16.008 1.00 94.12 276 MET A O 1
ATOM 2265 N N . GLY A 1 277 ? -10.352 -19.825 -17.116 1.00 90.38 277 GLY A N 1
ATOM 2266 C CA . GLY A 1 277 ? -10.310 -18.951 -15.945 1.00 90.38 277 GLY A CA 1
ATOM 2267 C C . GLY A 1 277 ? -9.202 -19.302 -14.944 1.00 90.38 277 GLY A C 1
ATOM 2268 O O . GLY A 1 277 ? -9.300 -18.941 -13.774 1.00 90.38 277 GLY A O 1
ATOM 2269 N N . LYS A 1 278 ? -8.155 -20.020 -15.359 1.00 91.31 278 LYS A N 1
ATOM 2270 C CA . LYS A 1 278 ? -7.070 -20.520 -14.500 1.00 91.31 278 LYS A CA 1
ATOM 2271 C C . LYS A 1 278 ? -5.799 -19.673 -14.568 1.00 91.31 278 LYS A C 1
ATOM 2273 O O . LYS A 1 278 ? -5.067 -19.636 -13.580 1.00 91.31 278 LYS A O 1
ATOM 2278 N N . LYS A 1 279 ? -5.546 -18.987 -15.683 1.00 94.19 279 LYS A N 1
ATOM 2279 C CA . LYS A 1 279 ? -4.330 -18.210 -15.933 1.00 94.19 279 LYS A CA 1
ATOM 2280 C C . LYS A 1 279 ? -4.321 -16.928 -15.118 1.00 94.19 279 LYS A C 1
ATOM 2282 O O . LYS A 1 279 ? -5.208 -16.079 -15.236 1.00 94.19 279 LYS A O 1
ATOM 2287 N N . ARG A 1 280 ? -3.283 -16.799 -14.300 1.00 92.56 280 ARG A N 1
ATOM 2288 C CA . ARG A 1 280 ? -3.019 -15.608 -13.501 1.00 92.56 280 ARG A CA 1
ATOM 2289 C C . ARG A 1 280 ? -2.152 -14.628 -14.264 1.00 92.56 280 ARG A C 1
ATOM 2291 O O . ARG A 1 280 ? -1.266 -15.017 -15.018 1.00 92.56 280 ARG A O 1
ATOM 2298 N N . VAL A 1 281 ? -2.438 -13.361 -14.033 1.00 92.25 281 VAL A N 1
ATOM 2299 C CA . VAL A 1 281 ? -1.654 -12.231 -14.500 1.00 92.25 281 VAL A CA 1
ATOM 2300 C C . VAL A 1 281 ? -0.370 -12.221 -13.668 1.00 92.25 281 VAL A C 1
ATOM 2302 O O . VAL A 1 281 ? -0.442 -12.239 -12.439 1.00 92.25 281 VAL A O 1
ATOM 2305 N N . PRO A 1 282 ? 0.820 -12.262 -14.277 1.00 87.62 282 PRO A N 1
ATOM 2306 C CA . PRO A 1 282 ? 2.048 -12.118 -13.507 1.00 87.62 282 PRO A CA 1
ATOM 2307 C C . PRO A 1 282 ? 2.112 -10.702 -12.909 1.00 87.62 282 PRO A C 1
ATOM 2309 O O . PRO A 1 282 ? 1.534 -9.763 -13.453 1.00 87.62 282 PRO A O 1
ATOM 2312 N N . TYR A 1 283 ? 2.815 -10.531 -11.788 1.00 85.00 283 TYR A N 1
ATOM 2313 C CA . TYR A 1 283 ? 3.013 -9.223 -11.132 1.00 85.00 283 TYR A CA 1
ATOM 2314 C C . TYR A 1 283 ? 1.736 -8.536 -10.601 1.00 85.00 283 TYR A C 1
ATOM 2316 O O . TYR A 1 28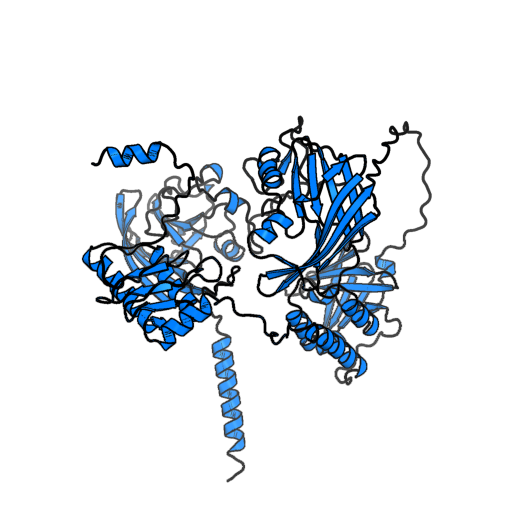3 ? 1.749 -7.348 -10.285 1.00 85.00 283 TYR A O 1
ATOM 2324 N N . SER A 1 284 ? 0.628 -9.265 -10.464 1.00 75.81 284 SER A N 1
ATOM 2325 C CA . SER A 1 284 ? -0.707 -8.701 -10.237 1.00 75.81 284 SER A CA 1
ATOM 2326 C C . SER A 1 284 ? -1.080 -8.335 -8.795 1.00 75.81 284 SER A C 1
ATOM 2328 O O . SER A 1 284 ? -2.264 -8.313 -8.464 1.00 75.81 284 SER A O 1
ATOM 2330 N N . ARG A 1 285 ? -0.121 -8.027 -7.915 1.00 64.19 285 ARG A N 1
ATOM 2331 C CA . ARG A 1 285 ? -0.430 -7.598 -6.537 1.00 64.19 285 ARG A CA 1
ATOM 2332 C C . ARG A 1 285 ? -0.918 -6.144 -6.496 1.00 64.19 285 ARG A C 1
ATOM 2334 O O . ARG A 1 285 ? -0.187 -5.256 -6.082 1.00 64.19 285 ARG A O 1
ATOM 2341 N N . SER A 1 286 ? -2.133 -5.946 -7.001 1.00 52.66 286 SER A N 1
ATOM 2342 C CA . SER A 1 286 ? -3.294 -5.176 -6.514 1.00 52.66 286 SER A CA 1
ATOM 2343 C C . SER A 1 286 ? -3.176 -3.960 -5.580 1.00 52.66 286 SER A C 1
ATOM 2345 O O . SER A 1 286 ? -4.090 -3.143 -5.583 1.00 52.66 286 SER A O 1
ATOM 2347 N N . GLY A 1 287 ? -2.077 -3.729 -4.868 1.00 49.41 287 GLY A N 1
ATOM 2348 C CA . GLY A 1 287 ? -1.829 -2.478 -4.142 1.00 49.41 287 GLY A CA 1
ATOM 2349 C C . GLY A 1 287 ? -1.302 -1.341 -5.026 1.00 49.41 287 GLY A C 1
ATOM 2350 O O . GLY A 1 287 ? -0.642 -0.456 -4.503 1.00 49.41 287 GLY A O 1
ATOM 2351 N N . GLN A 1 288 ? -1.594 -1.368 -6.335 1.00 45.19 288 GLN A N 1
ATOM 2352 C CA . GLN A 1 288 ? -0.875 -0.728 -7.453 1.00 45.19 288 GLN A CA 1
ATOM 2353 C C . GLN A 1 288 ? 0.316 -1.563 -7.927 1.00 45.19 288 GLN A C 1
ATOM 2355 O O . GLN A 1 288 ? 1.101 -2.057 -7.124 1.00 45.19 288 GLN A O 1
ATOM 2360 N N . PHE A 1 289 ? 0.455 -1.696 -9.248 1.00 47.84 289 PHE A N 1
ATOM 2361 C CA . PHE A 1 289 ? 1.680 -2.119 -9.923 1.00 47.84 289 PHE A CA 1
ATOM 2362 C C . PHE A 1 289 ? 2.899 -1.544 -9.189 1.00 47.84 289 PHE A C 1
ATOM 2364 O O . PHE A 1 289 ? 3.160 -0.341 -9.243 1.00 47.84 289 PHE A O 1
ATOM 2371 N N . GLN A 1 290 ? 3.566 -2.400 -8.412 1.00 51.25 290 GLN A N 1
ATOM 2372 C CA . GLN A 1 290 ? 4.611 -2.011 -7.471 1.00 51.25 290 GLN A CA 1
ATOM 2373 C C . GLN A 1 290 ? 5.701 -1.207 -8.182 1.00 51.25 290 GLN A C 1
ATOM 2375 O O . GLN A 1 290 ? 5.945 -1.420 -9.373 1.00 51.25 290 GLN A O 1
ATOM 2380 N N . MET A 1 291 ? 6.359 -0.306 -7.440 1.00 57.12 291 MET A N 1
ATOM 2381 C CA . MET A 1 291 ? 7.463 0.539 -7.906 1.00 57.12 291 MET A CA 1
ATOM 2382 C C . MET A 1 291 ? 8.460 -0.267 -8.752 1.00 57.12 291 MET A C 1
ATOM 2384 O O . MET A 1 291 ? 9.335 -0.945 -8.221 1.00 57.12 291 MET A O 1
ATOM 2388 N N . GLY A 1 292 ? 8.294 -0.230 -10.074 1.00 75.62 292 GLY A N 1
ATOM 2389 C CA . GLY A 1 292 ? 9.201 -0.872 -11.018 1.00 75.62 292 GLY A CA 1
ATOM 2390 C C . GLY A 1 292 ? 8.605 -1.825 -12.048 1.00 75.62 292 GLY A C 1
ATOM 2391 O O . GLY A 1 292 ? 9.352 -2.177 -12.955 1.00 75.62 292 GLY A O 1
ATOM 2392 N N . THR A 1 293 ? 7.313 -2.176 -11.990 1.00 89.19 293 THR A N 1
ATOM 2393 C CA . THR A 1 293 ? 6.634 -2.887 -13.096 1.00 89.19 293 THR A CA 1
ATOM 2394 C C . THR A 1 293 ? 5.600 -1.987 -13.781 1.00 89.19 293 THR A C 1
ATOM 2396 O O . THR A 1 293 ? 4.767 -1.370 -13.120 1.00 89.19 293 THR A O 1
ATOM 2399 N N . ARG A 1 294 ? 5.641 -1.904 -15.114 1.00 90.88 294 ARG A N 1
ATOM 2400 C CA . ARG A 1 294 ? 4.641 -1.224 -15.955 1.00 90.88 294 ARG A CA 1
ATOM 2401 C C . ARG A 1 294 ? 3.867 -2.237 -16.775 1.00 90.88 294 ARG A C 1
ATOM 2403 O O . ARG A 1 294 ? 4.459 -3.208 -17.242 1.00 90.88 294 ARG A O 1
ATOM 2410 N N . VAL A 1 295 ? 2.571 -1.992 -16.957 1.00 92.50 295 VAL A N 1
ATOM 2411 C CA . VAL A 1 295 ? 1.681 -2.878 -17.712 1.00 92.50 295 VAL A CA 1
ATOM 2412 C C . VAL A 1 295 ? 1.001 -2.105 -18.825 1.00 92.50 295 VAL A C 1
ATOM 2414 O O . VAL A 1 295 ? 0.477 -1.026 -18.585 1.00 92.50 295 VAL A O 1
ATOM 2417 N N . LEU A 1 296 ? 1.024 -2.651 -20.038 1.00 94.38 296 LEU A N 1
ATOM 2418 C CA . LEU A 1 296 ? 0.388 -2.052 -21.210 1.00 94.38 296 LEU A CA 1
ATOM 2419 C C . LEU A 1 296 ? -0.537 -3.062 -21.850 1.00 94.38 296 LEU A C 1
ATOM 2421 O O . LEU A 1 296 ? -0.162 -4.223 -22.003 1.00 94.38 296 LEU A O 1
ATOM 2425 N N . CYS A 1 297 ? -1.709 -2.615 -22.273 1.00 95.12 297 CYS A N 1
ATOM 2426 C CA . CYS A 1 297 ? -2.684 -3.480 -22.903 1.00 95.12 297 CYS A CA 1
ATOM 2427 C C . CYS A 1 297 ? -3.095 -2.923 -24.259 1.00 95.12 297 CYS A C 1
ATOM 2429 O O . CYS A 1 297 ? -3.621 -1.817 -24.370 1.00 95.12 297 CYS A O 1
ATOM 2431 N N . ASP A 1 298 ? -2.852 -3.736 -25.277 1.00 93.44 298 ASP A N 1
ATOM 2432 C CA . ASP A 1 298 ? -3.331 -3.543 -26.637 1.00 93.44 298 ASP A CA 1
ATOM 2433 C C . ASP A 1 298 ? -4.533 -4.463 -26.886 1.00 93.44 298 ASP A C 1
ATOM 2435 O O . ASP A 1 298 ? -4.814 -5.375 -26.107 1.00 93.44 298 ASP A O 1
ATOM 2439 N N . ASP A 1 299 ? -5.170 -4.323 -28.048 1.00 92.88 299 ASP A N 1
ATOM 2440 C CA . ASP A 1 299 ? -6.291 -5.184 -28.457 1.00 92.88 299 ASP A CA 1
ATOM 2441 C C . ASP A 1 299 ? -5.916 -6.677 -28.550 1.00 92.88 299 ASP A C 1
ATOM 2443 O O . ASP A 1 299 ? -6.783 -7.548 -28.528 1.00 92.88 299 ASP A O 1
ATOM 2447 N N . LYS A 1 300 ? -4.620 -6.988 -28.695 1.00 95.38 300 LYS A N 1
ATOM 2448 C CA . LYS A 1 300 ? -4.113 -8.356 -28.911 1.00 95.38 300 LYS A CA 1
ATOM 2449 C C . LYS A 1 300 ? -3.187 -8.861 -27.812 1.00 95.38 300 LYS A C 1
ATOM 2451 O O . LYS A 1 300 ? -3.065 -10.077 -27.642 1.00 95.38 300 LYS A O 1
ATOM 2456 N N . TYR A 1 301 ? -2.536 -7.961 -27.080 1.00 96.50 301 TYR A N 1
ATOM 2457 C CA . TYR A 1 301 ? -1.443 -8.324 -26.189 1.00 96.50 301 TYR A CA 1
ATOM 2458 C C . TYR A 1 301 ? -1.448 -7.525 -24.894 1.00 96.50 301 TYR A C 1
ATOM 2460 O O . TYR A 1 301 ? -1.903 -6.387 -24.843 1.00 96.50 301 TYR A O 1
ATOM 2468 N N . VAL A 1 302 ? -0.875 -8.136 -23.865 1.00 96.31 302 VAL A N 1
ATOM 2469 C CA . VAL A 1 302 ? -0.565 -7.527 -22.578 1.00 96.31 302 VAL A CA 1
ATOM 2470 C C . VAL A 1 302 ? 0.945 -7.549 -22.396 1.00 96.31 302 VAL A C 1
ATOM 2472 O O . VAL A 1 302 ? 1.576 -8.595 -22.532 1.00 96.31 302 VAL A O 1
ATOM 2475 N N . TRP A 1 303 ? 1.528 -6.409 -22.064 1.00 96.12 303 TRP A N 1
ATOM 2476 C CA . TRP A 1 303 ? 2.960 -6.235 -21.883 1.00 96.12 303 TRP A CA 1
ATOM 2477 C C . TRP A 1 303 ? 3.275 -5.931 -20.429 1.00 96.12 303 TRP A C 1
ATOM 2479 O O . TRP A 1 303 ? 2.574 -5.145 -19.805 1.00 96.12 303 TRP A O 1
ATOM 2489 N N . PHE A 1 304 ? 4.364 -6.494 -19.925 1.00 95.00 304 PHE A N 1
ATOM 2490 C CA . PHE A 1 304 ? 4.947 -6.189 -18.627 1.00 95.00 304 PHE A CA 1
ATOM 2491 C C . PHE A 1 304 ? 6.382 -5.734 -18.842 1.00 95.00 304 PHE A C 1
ATOM 2493 O O . PHE A 1 304 ? 7.160 -6.453 -19.467 1.00 95.00 304 PHE A O 1
ATOM 2500 N N . VAL A 1 305 ? 6.735 -4.568 -18.315 1.00 94.88 305 VAL A N 1
ATOM 2501 C CA . VAL A 1 305 ? 8.101 -4.036 -18.327 1.00 94.88 305 VAL A CA 1
ATOM 2502 C C . VAL A 1 305 ? 8.557 -3.909 -16.886 1.00 94.88 305 VAL A C 1
ATOM 2504 O O . VAL A 1 305 ? 7.951 -3.154 -16.128 1.00 94.88 305 VAL A O 1
ATOM 2507 N N . THR A 1 306 ? 9.595 -4.640 -16.488 1.00 93.12 306 THR A N 1
ATOM 2508 C CA . THR A 1 306 ? 10.082 -4.635 -15.105 1.00 93.12 306 THR A CA 1
ATOM 2509 C C . THR A 1 306 ? 11.599 -4.705 -15.018 1.00 93.12 306 THR A C 1
ATOM 2511 O O . THR A 1 306 ? 12.266 -5.203 -15.916 1.00 93.12 306 THR A O 1
ATOM 2514 N N . HIS A 1 307 ? 12.148 -4.198 -13.922 1.00 90.56 307 HIS A N 1
ATOM 2515 C CA . HIS A 1 307 ? 13.561 -4.338 -13.554 1.00 90.56 307 HIS A CA 1
ATOM 2516 C C . HIS A 1 307 ? 13.735 -5.072 -12.214 1.00 90.56 307 HIS A C 1
ATOM 2518 O O . HIS A 1 307 ? 14.833 -5.105 -11.665 1.00 90.56 307 HIS A O 1
ATOM 2524 N N . GLN A 1 308 ? 12.645 -5.607 -11.650 1.00 86.25 308 GLN A N 1
ATOM 2525 C CA . GLN A 1 308 ? 12.644 -6.200 -10.311 1.00 86.25 308 GLN A CA 1
ATOM 2526 C C . GLN A 1 308 ? 13.177 -7.637 -10.287 1.00 86.25 308 GLN A C 1
ATOM 2528 O O . GLN A 1 308 ? 13.689 -8.072 -9.262 1.00 86.25 308 GLN A O 1
ATOM 2533 N N . GLU A 1 309 ? 13.048 -8.379 -11.389 1.00 88.44 309 GLU A 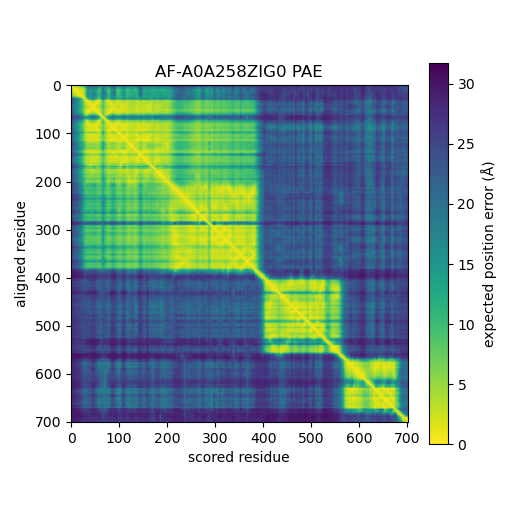N 1
ATOM 2534 C CA . GLU A 1 309 ? 13.419 -9.800 -11.418 1.00 88.44 309 GLU A CA 1
ATOM 2535 C C . GLU A 1 309 ? 14.917 -10.037 -11.640 1.00 88.44 309 GLU A C 1
ATOM 2537 O O . GLU A 1 309 ? 15.494 -10.939 -11.039 1.00 88.44 309 GLU A O 1
ATOM 2542 N N . GLU A 1 310 ? 15.554 -9.226 -12.486 1.00 91.56 310 GLU A N 1
ATOM 2543 C CA . GLU A 1 310 ? 16.966 -9.366 -12.849 1.00 91.56 310 GLU A CA 1
ATOM 2544 C C . GLU A 1 310 ? 17.699 -8.039 -12.573 1.00 91.56 310 GLU A C 1
ATOM 2546 O O . GLU A 1 310 ? 17.624 -7.115 -13.392 1.00 91.56 310 GLU A O 1
ATOM 2551 N N . PRO A 1 311 ? 18.412 -7.902 -11.434 1.00 88.75 311 PRO A N 1
ATOM 2552 C CA . PRO A 1 311 ? 19.155 -6.689 -11.111 1.00 88.75 311 PRO A CA 1
ATOM 2553 C C . PRO A 1 311 ? 20.110 -6.290 -12.240 1.00 88.75 311 PRO A C 1
ATOM 2555 O O . PRO A 1 311 ? 20.907 -7.092 -12.720 1.00 88.75 311 PRO A O 1
ATOM 2558 N N . GLY A 1 312 ? 20.036 -5.031 -12.674 1.00 90.81 312 GLY A N 1
ATOM 2559 C CA . GLY A 1 312 ? 20.868 -4.523 -13.768 1.00 90.81 312 GLY A CA 1
ATOM 2560 C C . GLY A 1 312 ? 20.291 -4.716 -15.173 1.00 90.81 312 GLY A C 1
ATOM 2561 O O . GLY A 1 312 ? 20.794 -4.081 -16.102 1.00 90.81 312 GLY A O 1
ATOM 2562 N N . LYS A 1 313 ? 19.217 -5.498 -15.326 1.00 95.44 313 LYS A N 1
ATOM 2563 C CA . LYS A 1 313 ? 18.542 -5.752 -16.603 1.00 95.44 313 LYS A CA 1
ATOM 2564 C C . LYS A 1 313 ? 17.137 -5.151 -16.629 1.00 95.44 313 LYS A C 1
ATOM 2566 O O . LYS A 1 313 ? 16.535 -4.861 -15.596 1.00 95.44 313 LYS A O 1
ATOM 2571 N N . ILE A 1 314 ? 16.624 -4.950 -17.838 1.00 95.88 314 ILE A N 1
ATOM 2572 C CA . ILE A 1 314 ? 15.202 -4.712 -18.082 1.00 95.88 314 ILE A CA 1
ATOM 2573 C C . ILE A 1 314 ? 14.608 -5.975 -18.670 1.00 95.88 314 ILE A C 1
ATOM 2575 O O . ILE A 1 314 ? 15.153 -6.534 -19.618 1.00 95.88 314 ILE A O 1
ATOM 2579 N N . LEU A 1 315 ? 13.474 -6.386 -18.125 1.00 95.94 315 LEU A N 1
ATOM 2580 C CA . LEU A 1 315 ? 12.682 -7.505 -18.587 1.00 95.94 315 LEU A CA 1
ATOM 2581 C C . LEU A 1 315 ? 11.406 -6.994 -19.251 1.00 95.94 315 LEU A C 1
ATOM 2583 O O . LEU A 1 315 ? 10.659 -6.207 -18.668 1.00 95.94 315 LEU A O 1
ATOM 2587 N N . ILE A 1 316 ? 11.135 -7.489 -20.456 1.00 96.38 316 ILE A N 1
ATOM 2588 C CA . ILE A 1 316 ? 9.901 -7.232 -21.193 1.00 96.38 316 ILE A CA 1
ATOM 2589 C C . ILE A 1 316 ? 9.218 -8.568 -21.456 1.00 96.38 316 ILE A C 1
ATOM 2591 O O . ILE A 1 316 ? 9.766 -9.459 -22.108 1.00 96.38 316 ILE A O 1
ATOM 2595 N N . THR A 1 317 ? 8.004 -8.707 -20.935 1.00 95.88 317 THR A N 1
ATOM 2596 C CA . THR A 1 317 ? 7.180 -9.906 -21.091 1.00 95.88 317 THR A CA 1
ATOM 2597 C C . THR A 1 317 ? 5.906 -9.555 -21.845 1.00 95.88 317 THR A C 1
ATOM 2599 O O . THR A 1 317 ? 5.226 -8.603 -21.486 1.00 95.88 317 THR A O 1
ATOM 2602 N N . LYS A 1 318 ? 5.566 -10.322 -22.878 1.00 95.81 318 LYS A N 1
ATOM 2603 C CA . LYS A 1 318 ? 4.374 -10.151 -23.712 1.00 95.81 318 LYS A CA 1
ATOM 2604 C C . LYS A 1 318 ? 3.489 -11.381 -23.574 1.00 95.81 318 LYS A C 1
ATOM 2606 O O . LYS A 1 318 ? 3.955 -12.497 -23.796 1.00 95.81 318 LYS A O 1
ATOM 2611 N N . TYR A 1 319 ? 2.217 -11.170 -23.284 1.00 96.88 319 TYR A N 1
ATOM 2612 C CA . TYR A 1 319 ? 1.174 -12.187 -23.256 1.00 96.88 319 TYR A CA 1
ATOM 2613 C C . TYR A 1 319 ? 0.119 -11.879 -24.305 1.00 96.88 319 TYR A C 1
ATOM 2615 O O . TYR A 1 319 ? -0.096 -10.720 -24.649 1.00 96.88 319 TYR A O 1
ATOM 2623 N N . THR A 1 320 ? -0.582 -12.896 -24.785 1.00 97.12 320 THR A N 1
ATOM 2624 C CA . THR A 1 320 ? -1.878 -12.701 -25.441 1.00 97.12 320 THR A CA 1
ATOM 2625 C C . THR A 1 320 ? -2.905 -12.189 -24.425 1.00 97.12 320 THR A C 1
ATOM 2627 O O . THR A 1 320 ? -2.751 -12.380 -23.216 1.00 97.12 320 THR A O 1
ATOM 2630 N N . ILE A 1 321 ? -4.009 -11.600 -24.889 1.00 96.94 321 ILE A N 1
ATOM 2631 C CA . ILE A 1 321 ? -5.124 -11.228 -23.996 1.00 96.94 321 ILE A CA 1
ATOM 2632 C C . ILE A 1 321 ? -5.765 -12.432 -23.271 1.00 96.94 321 ILE A C 1
ATOM 2634 O O . ILE A 1 321 ? -6.444 -12.251 -22.263 1.00 96.94 321 ILE A O 1
ATOM 2638 N N . SER A 1 322 ? -5.543 -13.661 -23.759 1.00 96.81 322 SER A N 1
ATOM 2639 C CA . SER A 1 322 ? -5.940 -14.918 -23.104 1.00 96.81 322 SER A CA 1
ATOM 2640 C C . SER A 1 322 ? -4.926 -15.420 -22.071 1.00 96.81 322 SER A C 1
ATOM 2642 O O . SER A 1 322 ? -5.152 -16.465 -21.462 1.00 96.81 322 SER A O 1
ATOM 2644 N N . GLY A 1 323 ? -3.811 -14.711 -21.874 1.00 96.44 323 GLY A N 1
ATOM 2645 C CA . GLY A 1 323 ? -2.781 -15.037 -20.890 1.00 96.44 323 GLY A CA 1
ATOM 2646 C C . GLY A 1 323 ? -1.741 -16.060 -21.341 1.00 96.44 323 GLY A C 1
ATOM 2647 O O . GLY A 1 323 ? -1.070 -16.643 -20.494 1.00 96.44 323 GLY A O 1
ATOM 2648 N N . ASP A 1 324 ? -1.603 -16.315 -22.642 1.00 95.94 324 ASP A N 1
ATOM 2649 C CA . ASP A 1 324 ? -0.538 -17.166 -23.183 1.00 95.94 324 ASP A CA 1
ATOM 2650 C C . ASP A 1 324 ? 0.744 -16.352 -23.352 1.00 95.94 324 ASP A C 1
ATOM 2652 O O . ASP A 1 324 ? 0.719 -15.268 -23.934 1.00 95.94 324 ASP A O 1
ATOM 2656 N N . LEU A 1 325 ? 1.866 -16.858 -22.839 1.00 95.62 325 LEU A N 1
ATOM 2657 C CA . LEU A 1 325 ? 3.154 -16.183 -22.962 1.00 95.62 325 LEU A CA 1
ATOM 2658 C C . LEU A 1 325 ? 3.616 -16.193 -24.427 1.00 95.62 325 LEU A C 1
ATOM 2660 O O . LEU A 1 325 ? 3.865 -17.253 -24.992 1.00 95.62 325 LEU A O 1
ATOM 2664 N N . ALA A 1 326 ? 3.759 -15.010 -25.022 1.00 94.50 326 ALA A N 1
ATOM 2665 C CA . ALA A 1 326 ? 4.195 -14.830 -26.406 1.00 94.50 326 ALA A CA 1
ATOM 2666 C C . ALA A 1 326 ? 5.685 -14.464 -26.514 1.00 94.50 326 ALA A C 1
ATOM 2668 O O . ALA A 1 326 ? 6.355 -14.861 -27.464 1.00 94.50 326 ALA A O 1
ATOM 2669 N N . LEU A 1 327 ? 6.210 -13.691 -25.558 1.00 95.00 327 LEU A N 1
ATOM 2670 C CA . LEU A 1 327 ? 7.605 -13.246 -25.538 1.00 95.00 327 LEU A CA 1
ATOM 2671 C C . LEU A 1 327 ? 8.057 -13.020 -24.096 1.00 95.00 327 LEU A C 1
ATOM 2673 O O . LEU A 1 327 ? 7.322 -12.430 -23.308 1.00 95.00 327 LEU A O 1
ATOM 2677 N N . ARG A 1 328 ? 9.290 -13.404 -23.770 1.00 95.44 328 ARG A N 1
ATOM 2678 C CA . ARG A 1 328 ? 9.977 -12.949 -22.558 1.00 95.44 328 ARG A CA 1
ATOM 2679 C C . ARG A 1 328 ? 11.438 -12.695 -22.885 1.00 95.44 328 ARG A C 1
ATOM 2681 O O . ARG A 1 328 ? 12.187 -13.632 -23.156 1.00 95.44 328 ARG A O 1
ATOM 2688 N N . VAL A 1 329 ? 11.821 -11.428 -22.889 1.00 96.44 329 VAL A N 1
ATOM 2689 C CA . VAL A 1 329 ? 13.165 -10.986 -23.264 1.00 96.44 329 VAL A CA 1
ATOM 2690 C C . VAL A 1 329 ? 13.732 -10.085 -22.186 1.00 96.44 329 VAL A C 1
ATOM 2692 O O . VAL A 1 329 ? 13.004 -9.261 -21.635 1.00 96.44 329 VAL A O 1
ATOM 2695 N N . SER A 1 330 ? 15.020 -10.234 -21.893 1.00 96.81 330 SER A N 1
ATOM 2696 C CA . SER A 1 330 ? 15.747 -9.308 -21.027 1.00 96.81 330 SER A CA 1
ATOM 2697 C C . SER A 1 330 ? 16.932 -8.698 -21.758 1.00 96.81 330 SER A C 1
ATOM 2699 O O . SER A 1 330 ? 17.448 -9.278 -22.709 1.00 96.81 330 SER A O 1
ATOM 2701 N N . PHE A 1 331 ? 17.351 -7.506 -21.354 1.00 96.81 331 PHE A N 1
ATOM 2702 C CA . PHE A 1 331 ? 18.566 -6.881 -21.865 1.00 96.81 331 PHE A CA 1
ATOM 2703 C C . PHE A 1 331 ? 19.249 -6.056 -20.777 1.00 96.81 331 PHE A C 1
ATOM 2705 O O . PHE A 1 331 ? 18.600 -5.553 -19.855 1.00 96.81 331 PHE A O 1
ATOM 2712 N N . LEU A 1 332 ? 20.572 -5.925 -20.877 1.00 96.25 332 LEU A N 1
ATOM 2713 C CA . LEU A 1 332 ? 21.354 -5.065 -19.992 1.00 96.25 332 LEU A CA 1
ATOM 2714 C C . LEU A 1 332 ? 20.936 -3.608 -20.177 1.00 96.25 332 LEU A C 1
ATOM 2716 O O . LEU A 1 332 ? 20.816 -3.132 -21.306 1.00 96.25 332 LEU A O 1
ATOM 2720 N N . ARG A 1 333 ? 20.737 -2.891 -19.067 1.00 93.50 333 ARG A N 1
ATOM 2721 C CA . ARG A 1 333 ? 20.470 -1.450 -19.125 1.00 93.50 333 ARG A CA 1
ATOM 2722 C C . ARG A 1 333 ? 21.604 -0.750 -19.891 1.00 93.50 333 ARG A C 1
ATOM 2724 O O . ARG A 1 333 ? 22.766 -1.050 -19.610 1.00 93.50 333 ARG A O 1
ATOM 2731 N N . PRO A 1 334 ? 21.293 0.175 -20.820 1.00 92.69 334 PRO A N 1
ATOM 2732 C CA . PRO A 1 334 ? 22.293 1.060 -21.401 1.00 92.69 334 PRO A CA 1
ATOM 2733 C C . PRO A 1 334 ? 23.152 1.730 -20.323 1.00 92.69 334 PRO A C 1
ATOM 2735 O O . PRO A 1 334 ? 22.684 1.964 -19.206 1.00 92.69 334 PRO A O 1
ATOM 2738 N N . GLU A 1 335 ? 24.404 2.038 -20.667 1.00 89.62 335 GLU A N 1
ATOM 2739 C CA . GLU A 1 335 ? 25.341 2.714 -19.768 1.00 89.62 335 GLU A CA 1
ATOM 2740 C C . GLU A 1 335 ? 24.716 3.999 -19.215 1.00 89.62 335 GLU A C 1
ATOM 2742 O O . GLU A 1 335 ? 24.318 4.884 -19.978 1.00 89.62 335 GLU A O 1
ATOM 2747 N N . LEU A 1 336 ? 24.605 4.084 -17.889 1.00 86.94 336 LEU A N 1
ATOM 2748 C CA . LEU A 1 336 ? 23.982 5.219 -17.220 1.00 86.94 336 LEU A CA 1
ATOM 2749 C C . LEU A 1 336 ? 24.898 6.439 -17.293 1.00 86.94 336 LEU A C 1
ATOM 2751 O O . LEU A 1 336 ? 26.088 6.360 -16.995 1.00 86.94 336 LEU A O 1
ATOM 2755 N N . LEU A 1 337 ? 24.322 7.595 -17.620 1.00 88.19 337 LEU A N 1
ATOM 2756 C CA . LEU A 1 337 ? 25.019 8.866 -17.452 1.00 88.19 337 LEU A CA 1
ATOM 2757 C C . LEU A 1 337 ? 25.113 9.190 -15.956 1.00 88.19 337 LEU A C 1
ATOM 2759 O O . LEU A 1 337 ? 24.146 9.016 -15.213 1.00 88.19 337 LEU A O 1
ATOM 2763 N N . GLN A 1 338 ? 26.274 9.666 -15.502 1.00 88.81 338 GLN A N 1
ATOM 2764 C CA . GLN A 1 338 ? 26.512 9.948 -14.086 1.00 88.81 338 GLN A CA 1
ATOM 2765 C C . GLN A 1 338 ? 25.446 10.906 -13.524 1.00 88.81 338 GLN A C 1
ATOM 2767 O O . GLN A 1 338 ? 25.278 12.024 -14.009 1.00 88.81 338 GLN A O 1
ATOM 2772 N N . GLY A 1 339 ? 24.724 10.462 -12.490 1.00 86.44 339 GLY A N 1
ATOM 2773 C CA . GLY A 1 339 ? 23.652 11.237 -11.855 1.00 86.44 339 GLY A CA 1
ATOM 2774 C C . GLY A 1 339 ? 22.299 11.215 -12.581 1.00 86.44 339 GLY A C 1
ATOM 2775 O O . GLY A 1 339 ? 21.405 11.958 -12.180 1.00 86.44 339 GLY A O 1
ATOM 2776 N N . PHE A 1 340 ? 22.133 10.381 -13.614 1.00 91.56 340 PHE A N 1
ATOM 2777 C CA . PHE A 1 340 ? 20.868 10.160 -14.319 1.00 91.56 340 PHE A CA 1
ATOM 2778 C C . PHE A 1 340 ? 20.379 8.714 -14.148 1.00 91.56 340 PHE A C 1
ATOM 2780 O O . PHE A 1 340 ? 21.163 7.773 -14.022 1.00 91.56 340 PHE A O 1
ATOM 2787 N N . VAL A 1 341 ? 19.059 8.544 -14.153 1.00 89.19 341 VAL A N 1
ATOM 2788 C CA . VAL A 1 341 ? 18.358 7.259 -14.144 1.00 89.19 341 VAL A CA 1
ATOM 2789 C C . VAL A 1 341 ? 17.866 6.969 -15.557 1.00 89.19 341 VAL A C 1
ATOM 2791 O O . VAL A 1 341 ? 17.284 7.836 -16.203 1.00 89.19 341 VAL A O 1
ATOM 2794 N N . GLY A 1 342 ? 18.091 5.749 -16.033 1.00 91.69 342 GLY A N 1
ATOM 2795 C CA . GLY A 1 342 ? 17.624 5.310 -17.341 1.00 91.69 342 GLY A CA 1
ATOM 2796 C C . GLY A 1 342 ? 16.256 4.620 -17.288 1.00 91.69 342 GLY A C 1
ATOM 2797 O O . GLY A 1 342 ? 15.982 3.851 -16.360 1.00 91.69 342 GLY A O 1
ATOM 2798 N N . TYR A 1 343 ? 15.388 4.894 -18.265 1.00 93.25 343 TYR A N 1
ATOM 2799 C CA . TYR A 1 343 ? 14.009 4.393 -18.301 1.00 93.25 343 TYR A CA 1
ATOM 2800 C C . TYR A 1 343 ? 13.455 4.256 -19.720 1.00 93.25 343 TYR A C 1
ATOM 2802 O O . TYR A 1 343 ? 13.790 5.039 -20.603 1.00 93.25 343 TYR A O 1
ATOM 2810 N N . ILE A 1 344 ? 12.569 3.281 -19.942 1.00 95.06 344 ILE A N 1
ATOM 2811 C CA . ILE A 1 344 ? 11.874 3.117 -21.226 1.00 95.06 344 ILE A CA 1
ATOM 2812 C C . ILE A 1 344 ? 10.720 4.116 -21.315 1.00 95.06 344 ILE A C 1
ATOM 2814 O O . ILE A 1 344 ? 9.833 4.110 -20.464 1.00 95.06 344 ILE A O 1
ATOM 2818 N N . SER A 1 345 ? 10.666 4.918 -22.379 1.00 95.56 345 SER A N 1
ATOM 2819 C CA . SER A 1 345 ? 9.470 5.692 -22.710 1.00 95.56 345 SER A CA 1
ATOM 2820 C C . SER A 1 345 ? 8.342 4.737 -23.089 1.00 95.56 345 SER A C 1
ATOM 2822 O O . SER A 1 345 ? 8.288 4.205 -24.195 1.00 95.56 345 SER A O 1
ATOM 2824 N N . ILE A 1 346 ? 7.440 4.486 -22.150 1.00 94.19 346 ILE A N 1
ATOM 2825 C CA . ILE A 1 346 ? 6.367 3.499 -22.278 1.00 94.19 346 ILE A CA 1
ATOM 2826 C C . ILE A 1 346 ? 5.516 3.677 -23.556 1.00 94.19 346 ILE A C 1
ATOM 2828 O O . ILE A 1 346 ? 5.296 2.681 -24.251 1.00 94.19 346 ILE A O 1
ATOM 2832 N N . PRO A 1 347 ? 5.123 4.901 -23.965 1.00 94.88 347 PRO A N 1
ATOM 2833 C CA . PRO A 1 347 ? 4.388 5.118 -25.215 1.00 94.88 347 PRO A CA 1
ATOM 2834 C C . PRO A 1 347 ? 5.132 4.675 -26.482 1.00 94.88 347 PRO A C 1
ATOM 2836 O O . PRO A 1 347 ? 4.497 4.309 -27.468 1.00 94.88 347 PRO A O 1
ATOM 2839 N N . SER A 1 348 ? 6.467 4.660 -26.468 1.00 95.75 348 SER A N 1
ATOM 2840 C CA . SER A 1 348 ? 7.275 4.258 -27.627 1.00 95.75 348 SER A CA 1
ATOM 2841 C C . SER A 1 348 ? 7.338 2.738 -27.839 1.00 95.75 348 SER A C 1
ATOM 2843 O O . SER A 1 348 ? 7.646 2.301 -28.954 1.00 95.75 348 SER A O 1
ATOM 2845 N N . LEU A 1 349 ? 7.038 1.940 -26.799 1.00 96.75 349 LEU A N 1
ATOM 2846 C CA . LEU A 1 349 ? 7.170 0.483 -26.827 1.00 96.75 349 LEU A CA 1
ATOM 2847 C C . LEU A 1 349 ? 6.168 -0.141 -27.804 1.00 96.75 349 LEU A C 1
ATOM 2849 O O . LEU A 1 349 ? 4.955 -0.055 -27.598 1.00 96.75 349 LEU A O 1
ATOM 2853 N N . ARG A 1 350 ? 6.676 -0.811 -28.839 1.00 95.75 350 ARG A N 1
ATOM 2854 C CA . ARG A 1 350 ? 5.878 -1.512 -29.857 1.00 95.75 350 ARG A CA 1
ATOM 2855 C C . ARG A 1 350 ? 6.653 -2.679 -30.464 1.00 95.75 350 ARG A C 1
ATOM 2857 O O . ARG A 1 350 ? 7.878 -2.708 -30.395 1.00 95.75 350 ARG A O 1
ATOM 2864 N N . SER A 1 351 ? 5.952 -3.622 -31.091 1.00 94.69 351 SER A N 1
ATOM 2865 C CA . SER A 1 351 ? 6.578 -4.698 -31.872 1.00 94.69 351 SER A CA 1
ATOM 2866 C C . SER A 1 351 ? 6.116 -4.691 -33.321 1.00 94.69 351 SER A C 1
ATOM 2868 O O . SER A 1 351 ? 4.907 -4.706 -33.551 1.00 94.69 351 SER A O 1
ATOM 2870 N N . GLU A 1 352 ? 7.061 -4.748 -34.252 1.00 94.81 352 GLU A N 1
ATOM 2871 C CA . GLU A 1 352 ? 6.853 -4.712 -35.704 1.00 94.81 352 GLU A CA 1
ATOM 2872 C C . GLU A 1 352 ? 8.014 -5.450 -36.391 1.00 94.81 352 GLU A C 1
ATOM 2874 O O . GLU A 1 352 ? 9.137 -5.394 -35.896 1.00 94.81 352 GLU A O 1
ATOM 2879 N N . ASP A 1 353 ? 7.746 -6.184 -37.475 1.00 93.81 353 ASP A N 1
ATOM 2880 C CA . ASP A 1 353 ? 8.756 -6.868 -38.306 1.00 93.81 353 ASP A CA 1
ATOM 2881 C C . ASP A 1 353 ? 9.791 -7.724 -37.545 1.00 93.81 353 ASP A C 1
ATOM 2883 O O . ASP A 1 353 ? 10.983 -7.682 -37.830 1.00 93.81 353 ASP A O 1
ATOM 2887 N N . ASP A 1 354 ? 9.356 -8.502 -36.549 1.00 92.69 354 ASP A N 1
ATOM 2888 C CA . ASP A 1 354 ? 10.229 -9.291 -35.656 1.00 92.69 354 ASP A CA 1
ATOM 2889 C C . ASP A 1 354 ? 11.187 -8.464 -34.777 1.00 92.69 354 ASP A C 1
ATOM 2891 O O . ASP A 1 354 ? 12.112 -9.002 -34.160 1.00 92.69 354 ASP A O 1
ATOM 2895 N N . TYR A 1 355 ? 10.944 -7.163 -34.640 1.00 96.12 355 TYR A N 1
ATOM 2896 C CA . TYR A 1 355 ? 11.657 -6.275 -33.730 1.00 96.12 355 TYR A CA 1
ATOM 2897 C C . TYR A 1 355 ? 10.741 -5.708 -32.647 1.00 96.12 355 TYR A C 1
ATOM 2899 O O . TYR A 1 355 ? 9.545 -5.487 -32.830 1.00 96.12 355 TYR A O 1
ATOM 2907 N N . LEU A 1 356 ? 11.343 -5.452 -31.491 1.00 96.50 356 LEU A N 1
ATOM 2908 C CA . LEU A 1 356 ? 10.789 -4.649 -30.416 1.00 96.50 356 LEU A CA 1
ATOM 2909 C C . LEU A 1 356 ? 11.428 -3.264 -30.482 1.00 96.50 356 LEU A C 1
ATOM 2911 O O . LEU A 1 356 ? 12.640 -3.157 -30.325 1.00 96.50 356 LEU A O 1
ATOM 2915 N N . TYR A 1 357 ? 10.631 -2.226 -30.697 1.00 97.75 357 TYR A N 1
ATOM 2916 C CA . TYR A 1 357 ? 11.073 -0.835 -30.745 1.00 97.75 357 TYR A CA 1
ATOM 2917 C C . TYR A 1 357 ? 10.701 -0.125 -29.452 1.00 97.75 357 TYR A C 1
ATOM 2919 O O . TYR A 1 357 ? 9.590 -0.307 -28.953 1.00 97.75 357 TYR A O 1
ATOM 2927 N N . PHE A 1 358 ? 11.615 0.688 -28.931 1.00 97.50 358 PHE A N 1
ATOM 2928 C CA . PHE A 1 358 ? 11.387 1.528 -27.761 1.00 97.50 358 PHE A CA 1
ATOM 2929 C C . PHE A 1 358 ? 12.438 2.633 -27.668 1.00 97.50 358 PHE A C 1
ATOM 2931 O O . PHE A 1 358 ? 13.551 2.498 -28.172 1.00 97.50 358 PHE A O 1
ATOM 2938 N N . ASP A 1 359 ? 12.095 3.698 -26.960 1.00 97.62 359 ASP A N 1
ATOM 2939 C CA . ASP A 1 359 ? 12.989 4.799 -26.654 1.00 97.62 359 ASP A CA 1
ATOM 2940 C C . ASP A 1 359 ? 13.469 4.675 -25.203 1.00 97.62 359 ASP A C 1
ATOM 2942 O O . ASP A 1 359 ? 12.679 4.447 -24.282 1.00 97.62 359 ASP A O 1
ATOM 2946 N N . TRP A 1 360 ? 14.772 4.829 -24.990 1.00 96.81 360 TRP A N 1
ATOM 2947 C CA . TRP A 1 360 ? 15.411 4.889 -23.679 1.00 96.81 360 TRP A CA 1
ATOM 2948 C C . TRP A 1 360 ? 15.736 6.336 -23.318 1.00 96.81 360 TRP A C 1
ATOM 2950 O O . TRP A 1 360 ? 16.341 7.054 -24.110 1.00 96.81 360 TRP A O 1
ATOM 2960 N N . MET A 1 361 ? 15.362 6.761 -22.117 1.00 96.44 361 MET A N 1
ATOM 2961 C CA . MET A 1 361 ? 15.567 8.110 -21.599 1.00 96.44 361 MET A CA 1
ATOM 2962 C C . MET A 1 361 ? 16.477 8.075 -20.379 1.00 96.44 361 MET A C 1
ATOM 2964 O O . MET A 1 361 ? 16.150 7.398 -19.407 1.00 96.44 361 MET A O 1
ATOM 2968 N N . ASP A 1 362 ? 17.551 8.861 -20.392 1.00 96.06 362 ASP A N 1
ATOM 2969 C CA . ASP A 1 362 ? 18.334 9.158 -19.190 1.00 96.06 362 ASP A CA 1
ATOM 2970 C C . ASP A 1 362 ? 17.858 10.487 -18.603 1.00 96.06 362 ASP A C 1
ATOM 2972 O O . ASP A 1 362 ? 18.013 11.545 -19.225 1.00 96.06 362 ASP A O 1
ATOM 2976 N N . PHE A 1 363 ? 17.257 10.437 -17.415 1.00 94.94 363 PHE A N 1
ATOM 2977 C CA . PHE A 1 363 ? 16.626 11.586 -16.772 1.00 94.94 363 PHE A CA 1
ATOM 2978 C C . PHE A 1 363 ? 16.981 11.695 -15.282 1.00 94.94 363 PHE A C 1
ATOM 2980 O O . PHE A 1 363 ? 17.444 10.741 -14.662 1.00 94.94 363 PHE A O 1
ATOM 2987 N N . ARG A 1 364 ? 16.771 12.868 -14.688 1.00 94.19 364 ARG A N 1
ATOM 2988 C CA . ARG A 1 364 ? 16.884 13.091 -13.238 1.00 94.19 364 ARG A CA 1
ATOM 2989 C C . ARG A 1 364 ? 15.785 14.027 -12.755 1.00 94.19 364 ARG A C 1
ATOM 2991 O O . ARG A 1 364 ? 15.373 14.915 -13.498 1.00 94.19 364 ARG A O 1
ATOM 2998 N N . ASP A 1 365 ? 15.338 13.824 -11.522 1.00 91.12 365 ASP A N 1
ATOM 2999 C CA . ASP A 1 365 ? 14.426 14.740 -10.832 1.00 91.12 365 ASP A CA 1
ATOM 3000 C C . ASP A 1 365 ? 15.241 15.816 -10.111 1.00 91.12 365 ASP A C 1
ATOM 3002 O O . ASP A 1 365 ? 16.062 15.505 -9.242 1.00 91.12 365 ASP A O 1
ATOM 3006 N N . ILE A 1 366 ? 15.025 17.079 -10.468 1.00 88.50 366 ILE A N 1
ATOM 3007 C CA . ILE A 1 366 ? 15.526 18.224 -9.712 1.00 88.50 366 ILE A CA 1
ATOM 3008 C C . ILE A 1 366 ? 14.327 19.098 -9.375 1.00 88.50 366 ILE A C 1
ATOM 3010 O O . ILE A 1 366 ? 13.725 19.706 -10.249 1.00 88.50 366 ILE A O 1
ATOM 3014 N N . ASN A 1 367 ? 13.988 19.199 -8.090 1.00 85.81 367 ASN A N 1
ATOM 3015 C CA . ASN A 1 367 ? 12.889 20.046 -7.616 1.00 85.81 367 ASN A CA 1
ATOM 3016 C C . ASN A 1 367 ? 11.532 19.776 -8.305 1.00 85.81 367 ASN A C 1
ATOM 3018 O O . ASN A 1 367 ? 10.728 20.700 -8.425 1.00 85.81 367 ASN A O 1
ATOM 3022 N N . ARG A 1 368 ? 11.238 18.520 -8.686 1.00 80.75 368 ARG A N 1
ATOM 3023 C CA . ARG A 1 368 ? 10.042 18.099 -9.448 1.00 80.75 368 ARG A CA 1
ATOM 3024 C C . ARG A 1 368 ? 10.050 18.509 -10.923 1.00 80.75 368 ARG A C 1
ATOM 3026 O O . ARG A 1 368 ? 9.012 18.440 -11.582 1.00 80.75 368 ARG A O 1
ATOM 3033 N N . GLU A 1 369 ? 11.198 18.924 -11.440 1.00 90.06 369 GLU A N 1
ATOM 3034 C CA . GLU A 1 369 ? 11.443 19.091 -12.866 1.00 90.06 369 GLU A CA 1
ATOM 3035 C C . GLU A 1 369 ? 12.228 17.879 -13.362 1.00 90.06 369 GLU A C 1
ATOM 3037 O O . GLU A 1 369 ? 13.236 17.479 -12.773 1.00 90.06 369 GLU A O 1
ATOM 3042 N N . TRP A 1 370 ? 11.756 17.267 -14.446 1.00 92.56 370 TRP A N 1
ATOM 3043 C CA . TRP A 1 370 ? 12.412 16.103 -15.025 1.00 92.56 370 TRP A CA 1
ATOM 3044 C C . TRP A 1 370 ? 13.378 16.574 -16.106 1.00 92.56 370 TRP A C 1
ATOM 3046 O O . TRP A 1 370 ? 12.964 17.032 -17.171 1.00 92.56 370 TRP A O 1
ATOM 3056 N N . HIS A 1 371 ? 14.674 16.478 -15.825 1.00 95.94 371 HIS A N 1
ATOM 3057 C CA . HIS A 1 371 ? 15.738 16.855 -16.750 1.00 95.94 371 HIS A CA 1
ATOM 3058 C C . HIS A 1 371 ? 16.164 15.636 -17.556 1.00 95.94 371 HIS A C 1
ATOM 3060 O O . HIS A 1 371 ? 16.744 14.708 -16.997 1.00 95.94 371 HIS A O 1
ATOM 3066 N N . ILE A 1 372 ? 15.910 15.645 -18.860 1.00 96.12 372 ILE A N 1
ATOM 3067 C CA . ILE A 1 372 ? 16.264 14.568 -19.783 1.00 96.12 372 ILE A CA 1
ATOM 3068 C C . ILE A 1 372 ? 17.570 14.939 -20.481 1.00 96.12 372 ILE A C 1
ATOM 3070 O O . ILE A 1 372 ? 17.647 15.950 -21.184 1.00 96.12 372 ILE A O 1
ATOM 3074 N N . LYS A 1 373 ? 18.603 14.114 -20.302 1.00 96.44 373 LYS A N 1
ATOM 3075 C CA . LYS A 1 373 ? 19.927 14.349 -20.89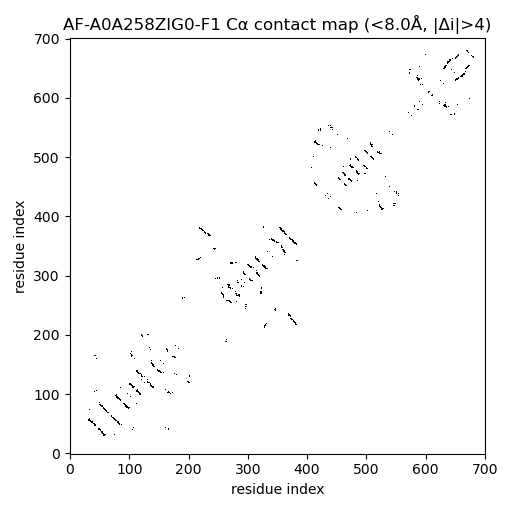2 1.00 96.44 373 LYS A CA 1
ATOM 3076 C C . LYS A 1 373 ? 20.098 13.699 -22.247 1.00 96.44 373 LYS A C 1
ATOM 3078 O O . LYS A 1 373 ? 20.717 14.280 -23.137 1.00 96.44 373 LYS A O 1
ATOM 3083 N N . ARG A 1 374 ? 19.565 12.490 -22.383 1.00 97.00 374 ARG A N 1
ATOM 3084 C CA . ARG A 1 374 ? 19.766 11.644 -23.552 1.00 97.00 374 ARG A CA 1
ATOM 3085 C C . ARG A 1 374 ? 18.506 10.844 -23.842 1.00 97.00 374 ARG A C 1
ATOM 3087 O O . ARG A 1 374 ? 17.875 10.327 -22.922 1.00 97.00 374 ARG A O 1
ATOM 3094 N N . LEU A 1 375 ? 18.168 10.759 -25.124 1.00 96.62 375 LEU A N 1
ATOM 3095 C CA . LEU A 1 375 ? 17.133 9.890 -25.671 1.00 96.62 375 LEU A CA 1
ATOM 3096 C C . LEU A 1 375 ? 17.789 8.961 -26.697 1.00 96.62 375 LEU A C 1
ATOM 3098 O O . LEU A 1 375 ? 18.408 9.436 -27.650 1.00 96.62 375 LEU A O 1
ATOM 3102 N N . LEU A 1 376 ? 17.664 7.651 -26.507 1.00 97.06 376 LEU A N 1
ATOM 3103 C CA . LEU A 1 376 ? 18.129 6.637 -27.451 1.00 97.06 376 LEU A CA 1
ATOM 3104 C C . LEU A 1 376 ? 16.914 5.981 -28.091 1.00 97.06 376 LEU A C 1
ATOM 3106 O O . LEU A 1 376 ? 16.109 5.390 -27.377 1.00 97.06 376 LEU A O 1
ATOM 3110 N N . LYS A 1 377 ? 16.791 6.026 -29.416 1.00 97.75 377 LYS A N 1
ATOM 3111 C CA . LYS A 1 377 ? 15.816 5.180 -30.114 1.00 97.75 377 LYS A CA 1
ATOM 3112 C C . LYS A 1 377 ? 16.449 3.825 -30.338 1.00 97.75 377 LYS A C 1
ATOM 3114 O O . LYS A 1 377 ? 17.522 3.739 -30.935 1.00 97.75 377 LYS A O 1
ATOM 3119 N N . MET A 1 378 ? 15.810 2.775 -29.848 1.00 97.81 378 MET A N 1
ATOM 3120 C CA . MET A 1 378 ? 16.374 1.435 -29.840 1.00 97.81 378 MET A CA 1
ATOM 3121 C C . MET A 1 378 ? 15.436 0.449 -30.527 1.00 97.81 378 MET A C 1
ATOM 3123 O O . MET A 1 378 ? 14.211 0.605 -30.530 1.00 97.81 378 MET A O 1
ATOM 3127 N N . ARG A 1 379 ? 16.024 -0.605 -31.090 1.00 97.56 379 ARG A N 1
ATOM 3128 C CA . ARG A 1 379 ? 15.286 -1.809 -31.470 1.00 97.56 379 ARG A CA 1
ATOM 3129 C C . ARG A 1 379 ? 15.986 -3.053 -30.964 1.00 97.56 379 ARG A C 1
ATOM 3131 O O . ARG A 1 379 ? 17.199 -3.072 -30.820 1.00 97.56 379 ARG A O 1
ATOM 3138 N N . MET A 1 380 ? 15.245 -4.124 -30.751 1.00 96.94 380 MET A N 1
ATOM 3139 C CA . MET A 1 380 ? 15.804 -5.410 -30.353 1.00 96.94 380 MET A CA 1
ATOM 3140 C C . MET A 1 380 ? 15.118 -6.519 -31.131 1.00 96.94 380 MET A C 1
ATOM 3142 O O . MET A 1 380 ? 13.892 -6.572 -31.180 1.00 96.94 380 MET A O 1
ATOM 3146 N N . ARG A 1 381 ? 15.896 -7.413 -31.746 1.00 95.38 381 ARG A N 1
ATOM 3147 C CA . ARG A 1 381 ? 15.325 -8.530 -32.502 1.00 95.38 381 ARG A CA 1
ATOM 3148 C C . ARG A 1 381 ? 14.617 -9.489 -31.547 1.00 95.38 381 ARG A C 1
ATOM 3150 O O . ARG A 1 381 ? 15.243 -10.036 -30.638 1.00 95.38 381 ARG A O 1
ATOM 3157 N N . MET A 1 382 ? 13.330 -9.723 -31.771 1.00 90.88 382 MET A N 1
ATOM 3158 C CA . MET A 1 382 ? 12.561 -10.738 -31.067 1.00 90.88 382 MET A CA 1
ATOM 3159 C C . MET A 1 382 ? 12.997 -12.094 -31.613 1.00 90.88 382 MET A C 1
ATOM 3161 O O . MET A 1 382 ? 12.515 -12.560 -32.642 1.00 90.88 382 MET A O 1
ATOM 3165 N N . ARG A 1 383 ? 13.955 -12.743 -30.948 1.00 83.25 383 ARG A N 1
ATOM 3166 C CA . ARG A 1 383 ? 14.189 -14.166 -31.193 1.00 83.25 383 ARG A CA 1
ATOM 3167 C C . ARG A 1 383 ? 12.981 -14.891 -30.628 1.00 83.25 383 ARG A C 1
ATOM 3169 O O . ARG A 1 383 ? 12.961 -15.196 -29.442 1.00 83.25 383 ARG A O 1
ATOM 3176 N N . ILE A 1 384 ? 11.963 -15.105 -31.458 1.00 73.00 384 ILE A N 1
ATOM 3177 C CA . ILE A 1 384 ? 10.917 -16.068 -31.142 1.00 73.00 384 ILE A CA 1
ATOM 3178 C C . ILE A 1 384 ? 11.684 -17.379 -30.999 1.00 73.00 384 ILE A C 1
ATOM 3180 O O . ILE A 1 384 ? 12.286 -17.812 -31.990 1.00 73.00 384 ILE A O 1
ATOM 3184 N N . PRO A 1 385 ? 11.791 -17.959 -29.789 1.00 62.00 385 PRO A N 1
ATOM 3185 C CA . PRO A 1 385 ? 12.364 -19.281 -29.686 1.00 62.00 385 PRO A CA 1
ATOM 3186 C C . PRO A 1 385 ? 11.514 -20.125 -30.622 1.00 62.00 385 PRO A C 1
ATOM 3188 O O . PRO A 1 385 ? 10.302 -20.220 -30.433 1.00 62.00 385 PRO A O 1
ATOM 3191 N N . LEU A 1 386 ? 12.127 -20.639 -31.694 1.00 56.62 386 LEU A N 1
ATOM 3192 C CA . LEU A 1 386 ? 11.512 -21.684 -32.488 1.00 56.62 386 LEU A CA 1
ATOM 3193 C C . LEU A 1 386 ? 11.150 -22.730 -31.449 1.00 56.62 386 LEU A C 1
ATOM 3195 O O . LEU A 1 386 ? 12.052 -23.339 -30.868 1.00 56.62 386 LEU A O 1
ATOM 3199 N N . ILE A 1 387 ? 9.859 -22.834 -31.131 1.00 53.91 387 ILE A N 1
ATOM 3200 C CA . ILE A 1 387 ? 9.340 -23.906 -30.304 1.00 53.91 387 ILE A CA 1
ATOM 3201 C C . ILE A 1 387 ? 9.680 -25.125 -31.142 1.00 53.91 387 ILE A C 1
ATOM 3203 O O . ILE A 1 387 ? 8.981 -25.438 -32.105 1.00 53.91 387 ILE A O 1
ATOM 3207 N N . LYS A 1 388 ? 10.848 -25.725 -30.882 1.00 44.78 388 LYS A N 1
ATOM 3208 C CA . LYS A 1 388 ? 11.187 -27.011 -31.461 1.00 44.78 388 LYS A CA 1
ATOM 3209 C C . LYS A 1 388 ? 10.007 -27.887 -31.058 1.00 44.78 388 LYS A C 1
ATOM 3211 O O . LYS A 1 388 ? 9.730 -27.924 -29.855 1.00 44.78 388 LYS A O 1
ATOM 3216 N N . PRO A 1 389 ? 9.274 -28.485 -32.017 1.00 44.78 389 PRO A N 1
ATOM 3217 C CA . PRO A 1 389 ? 8.216 -29.414 -31.668 1.00 44.78 389 PRO A CA 1
ATOM 3218 C C . PRO A 1 389 ? 8.818 -30.391 -30.668 1.00 44.78 389 PRO A C 1
ATOM 3220 O O . PRO A 1 389 ? 9.933 -30.878 -30.871 1.00 44.78 389 PRO A O 1
ATOM 3223 N N . GLU A 1 390 ? 8.134 -30.500 -29.536 1.00 39.56 390 GLU A N 1
ATOM 3224 C CA . GLU A 1 390 ? 8.529 -31.272 -28.369 1.00 39.56 390 GLU A CA 1
ATOM 3225 C C . GLU A 1 390 ? 9.124 -32.605 -28.847 1.00 39.56 390 GLU A C 1
ATOM 3227 O O . GLU A 1 390 ? 8.431 -33.345 -29.551 1.00 39.56 390 GLU A O 1
ATOM 3232 N N . PRO A 1 391 ? 10.425 -32.878 -28.615 1.00 42.97 391 PRO A N 1
ATOM 3233 C CA . PRO A 1 391 ? 11.004 -34.126 -29.073 1.00 42.97 391 PRO A CA 1
ATOM 3234 C C . PRO A 1 391 ? 10.255 -35.259 -28.378 1.00 42.97 391 PRO A C 1
ATOM 3236 O O . PRO A 1 391 ? 10.154 -35.271 -27.150 1.00 42.97 391 PRO A O 1
ATOM 3239 N N . GLU A 1 392 ? 9.720 -36.186 -29.179 1.00 39.44 392 GLU A N 1
ATOM 3240 C CA . GLU A 1 392 ? 9.211 -37.471 -28.708 1.00 39.44 392 GLU A CA 1
ATOM 3241 C C . GLU A 1 392 ? 10.162 -38.010 -27.642 1.00 39.44 392 GLU A C 1
ATOM 3243 O O . GLU A 1 392 ? 11.370 -38.114 -27.865 1.00 39.44 392 GLU A O 1
ATOM 3248 N N . ILE A 1 393 ? 9.604 -38.282 -26.464 1.00 42.16 393 ILE A N 1
ATOM 3249 C CA . ILE A 1 393 ? 10.323 -38.705 -25.267 1.00 42.16 393 ILE A CA 1
ATOM 3250 C C . ILE A 1 393 ? 11.083 -40.000 -25.586 1.00 42.16 393 ILE A C 1
ATOM 3252 O O . ILE A 1 393 ? 10.559 -41.102 -25.440 1.00 42.16 393 ILE A O 1
ATOM 3256 N N . GLN A 1 394 ? 12.340 -39.877 -26.009 1.00 38.62 394 GLN A N 1
ATOM 3257 C CA . GLN A 1 394 ? 13.317 -40.951 -25.932 1.00 38.62 394 GLN A CA 1
ATOM 3258 C C . GLN A 1 394 ? 14.032 -40.826 -24.594 1.00 38.62 394 GLN A C 1
ATOM 3260 O O . GLN A 1 394 ? 14.730 -39.852 -24.315 1.00 38.62 394 GLN A O 1
ATOM 3265 N N . ALA A 1 395 ? 13.807 -41.831 -23.751 1.00 46.47 395 ALA A N 1
ATOM 3266 C CA . ALA A 1 395 ? 14.425 -41.991 -22.449 1.00 46.47 395 ALA A CA 1
ATOM 3267 C C . ALA A 1 395 ? 15.958 -41.938 -22.562 1.00 46.47 395 ALA A C 1
ATOM 3269 O O . ALA A 1 395 ? 16.591 -42.884 -23.030 1.00 46.47 395 ALA A O 1
ATOM 3270 N N . SER A 1 396 ? 16.560 -40.835 -22.116 1.00 35.81 396 SER A N 1
ATOM 3271 C CA . SER A 1 396 ? 18.008 -40.711 -21.974 1.00 35.81 396 SER A CA 1
ATOM 3272 C C . SER A 1 396 ? 18.438 -40.952 -20.528 1.00 35.81 396 SER A C 1
ATOM 3274 O O . SER A 1 396 ? 17.865 -40.402 -19.588 1.00 35.81 396 SER A O 1
ATOM 3276 N N . MET A 1 397 ? 19.475 -41.776 -20.400 1.00 33.53 397 MET A N 1
ATOM 3277 C CA . MET A 1 397 ? 20.179 -42.186 -19.185 1.00 33.53 397 MET A CA 1
ATOM 3278 C C . MET A 1 397 ? 20.678 -41.015 -18.311 1.00 33.53 397 MET A C 1
ATOM 3280 O O . MET A 1 397 ? 20.908 -39.916 -18.821 1.00 33.53 397 MET A O 1
ATOM 3284 N N . PRO A 1 398 ? 20.898 -41.249 -17.001 1.00 35.59 398 PRO A N 1
ATOM 3285 C CA . PRO A 1 398 ? 21.317 -40.217 -16.060 1.00 35.59 398 PRO A CA 1
ATOM 3286 C C . PRO A 1 398 ? 22.752 -39.746 -16.322 1.00 35.59 398 PRO A C 1
ATOM 3288 O O . PRO A 1 398 ? 23.702 -40.528 -16.332 1.00 35.59 398 PRO A O 1
ATOM 3291 N N . ILE A 1 399 ? 22.899 -38.432 -16.470 1.00 31.55 399 ILE A N 1
ATOM 3292 C CA . ILE A 1 399 ? 24.179 -37.729 -16.409 1.00 31.55 399 ILE A CA 1
ATOM 3293 C C . ILE A 1 399 ? 24.667 -37.793 -14.956 1.00 31.55 399 ILE A C 1
ATOM 3295 O O . ILE A 1 399 ? 23.995 -37.293 -14.052 1.00 31.55 399 ILE A O 1
ATOM 3299 N N . MET A 1 400 ? 25.835 -38.396 -14.720 1.00 30.52 400 MET A N 1
ATOM 3300 C CA . MET A 1 400 ? 26.536 -38.269 -13.441 1.00 30.52 400 MET A CA 1
ATOM 3301 C C . MET A 1 400 ? 26.998 -36.818 -13.272 1.00 30.52 400 MET A C 1
ATOM 3303 O O . MET A 1 400 ? 27.956 -36.377 -13.903 1.00 30.52 400 MET A O 1
ATOM 3307 N N . VAL A 1 401 ? 26.296 -36.075 -12.421 1.00 33.81 401 VAL A N 1
ATOM 3308 C CA . VAL A 1 401 ? 26.725 -34.766 -11.925 1.00 33.81 401 VAL A CA 1
ATOM 3309 C C . VAL A 1 401 ? 27.792 -35.007 -10.854 1.00 33.81 401 VAL A C 1
ATOM 3311 O O . VAL A 1 401 ? 27.586 -35.806 -9.939 1.00 33.81 401 VAL A O 1
ATOM 3314 N N . ALA A 1 402 ? 28.944 -34.347 -10.985 1.00 37.97 402 ALA A N 1
ATOM 3315 C CA . ALA A 1 402 ? 29.991 -34.335 -9.963 1.00 37.97 402 ALA A CA 1
ATOM 3316 C C . ALA A 1 402 ? 29.416 -33.880 -8.601 1.00 37.97 402 ALA A C 1
ATOM 3318 O O . ALA A 1 402 ? 28.447 -33.119 -8.590 1.00 37.97 402 ALA A O 1
ATOM 3319 N N . PRO A 1 403 ? 29.978 -34.305 -7.453 1.00 40.91 403 PRO A N 1
ATOM 3320 C CA . PRO A 1 403 ? 29.397 -34.004 -6.149 1.00 40.91 403 PRO A CA 1
ATOM 3321 C C . PRO A 1 403 ? 29.323 -32.486 -5.959 1.00 40.91 403 PRO A C 1
ATOM 3323 O O . PRO A 1 403 ? 30.350 -31.812 -5.891 1.00 40.91 403 PRO A O 1
ATOM 3326 N N . SER A 1 404 ? 28.108 -31.945 -5.904 1.00 47.50 404 SER A N 1
ATOM 3327 C CA . SER A 1 404 ? 27.861 -30.542 -5.595 1.00 47.50 404 SER A CA 1
ATOM 3328 C C . SER A 1 404 ? 28.352 -30.276 -4.174 1.00 47.50 404 SER A C 1
ATOM 3330 O O . SER A 1 404 ? 27.707 -30.708 -3.215 1.00 47.50 404 SER A O 1
ATOM 3332 N N . SER A 1 405 ? 29.484 -29.592 -4.016 1.00 62.50 405 SER A N 1
ATOM 3333 C CA . SER A 1 405 ? 29.817 -28.978 -2.733 1.00 62.50 405 SER A CA 1
ATOM 3334 C C . SER A 1 405 ? 28.647 -28.079 -2.341 1.00 62.50 405 SER A C 1
ATOM 3336 O O . SER A 1 405 ? 28.177 -27.257 -3.132 1.00 62.50 405 SER A O 1
ATOM 3338 N N . SER A 1 406 ? 28.102 -28.294 -1.146 1.00 80.62 406 SER A N 1
ATOM 3339 C CA . SER A 1 406 ? 26.995 -27.474 -0.671 1.00 80.62 406 SER A CA 1
ATOM 3340 C C . SER A 1 406 ? 27.507 -26.042 -0.498 1.00 80.62 406 SER A C 1
ATOM 3342 O O . SER A 1 406 ? 28.670 -25.828 -0.166 1.00 80.62 406 SER A O 1
ATOM 3344 N N . ILE A 1 407 ? 26.679 -25.020 -0.704 1.00 83.44 407 ILE A N 1
ATOM 3345 C CA . ILE A 1 407 ? 27.130 -23.628 -0.513 1.00 83.44 407 ILE A CA 1
ATOM 3346 C C . ILE A 1 407 ? 27.540 -23.386 0.944 1.00 83.44 407 ILE A C 1
ATOM 3348 O O . ILE A 1 407 ? 28.439 -22.589 1.192 1.00 83.44 407 ILE A O 1
ATOM 3352 N N . GLY A 1 408 ? 26.984 -24.153 1.889 1.00 85.31 408 GLY A N 1
ATOM 3353 C CA . GLY A 1 408 ? 27.471 -24.220 3.266 1.00 85.31 408 GLY A CA 1
ATOM 3354 C C . GLY A 1 408 ? 28.965 -24.554 3.368 1.00 85.31 408 GLY A C 1
ATOM 3355 O O . GLY A 1 408 ? 29.651 -23.982 4.208 1.00 85.31 408 GLY A O 1
ATOM 3356 N N . ASP A 1 409 ? 29.497 -25.399 2.479 1.00 87.06 409 ASP A N 1
ATOM 3357 C CA . ASP A 1 409 ? 30.938 -25.678 2.379 1.00 87.06 409 ASP A CA 1
ATOM 3358 C C . ASP A 1 409 ? 31.730 -24.491 1.828 1.00 87.06 409 ASP A C 1
ATOM 3360 O O . ASP A 1 409 ? 32.861 -24.240 2.242 1.00 87.06 409 ASP A O 1
ATOM 3364 N N . LEU A 1 410 ? 31.136 -23.740 0.898 1.00 88.56 410 LEU A N 1
ATOM 3365 C CA . LEU A 1 410 ? 31.765 -22.569 0.288 1.00 88.56 410 LEU A CA 1
ATOM 3366 C C . LEU A 1 410 ? 31.837 -21.377 1.243 1.00 88.56 410 LEU A C 1
ATOM 3368 O O . LEU A 1 410 ? 32.747 -20.560 1.113 1.00 88.56 410 LEU A O 1
ATOM 3372 N N . ILE A 1 411 ? 30.921 -21.271 2.206 1.00 91.56 411 ILE A N 1
ATOM 3373 C CA . ILE A 1 411 ? 30.925 -20.175 3.183 1.00 91.56 411 ILE A CA 1
ATOM 3374 C C . ILE A 1 411 ? 31.503 -20.562 4.545 1.00 91.56 411 ILE A C 1
ATOM 3376 O O . ILE A 1 411 ? 31.678 -19.685 5.384 1.00 91.56 411 ILE A O 1
ATOM 3380 N N . ALA A 1 412 ? 31.838 -21.834 4.773 1.00 91.56 412 ALA A N 1
ATOM 3381 C CA . ALA A 1 412 ? 32.405 -22.275 6.042 1.00 91.56 412 ALA A CA 1
ATOM 3382 C C . ALA A 1 412 ? 33.700 -21.518 6.396 1.00 91.56 412 ALA A C 1
ATOM 3384 O O . ALA A 1 412 ? 34.579 -21.317 5.550 1.00 91.56 412 ALA A O 1
ATOM 3385 N N . GLY A 1 413 ? 33.816 -21.127 7.667 1.00 92.19 413 GLY A N 1
ATOM 3386 C CA . GLY A 1 413 ? 34.961 -20.412 8.228 1.00 92.19 413 GLY A CA 1
ATOM 3387 C C . GLY A 1 413 ? 34.618 -19.036 8.796 1.00 92.19 413 GLY A C 1
ATOM 3388 O O . GLY A 1 413 ? 33.456 -18.626 8.842 1.00 92.19 413 GLY A O 1
ATOM 3389 N N . ALA A 1 414 ? 35.658 -18.335 9.245 1.00 91.81 414 ALA A N 1
ATOM 3390 C CA . ALA A 1 414 ? 35.567 -16.978 9.762 1.00 91.81 414 ALA A CA 1
ATOM 3391 C C . ALA A 1 414 ? 35.598 -15.949 8.625 1.00 91.81 414 ALA A C 1
ATOM 3393 O O . ALA A 1 414 ? 36.351 -16.085 7.656 1.00 91.81 414 ALA A O 1
ATOM 3394 N N . TRP A 1 415 ? 34.795 -14.900 8.768 1.00 92.31 415 TRP A N 1
ATOM 3395 C CA . TRP A 1 415 ? 34.669 -13.801 7.823 1.00 92.31 415 TRP A CA 1
ATOM 3396 C C . TRP A 1 415 ? 34.822 -12.472 8.546 1.00 92.31 415 TRP A C 1
ATOM 3398 O O . TRP A 1 415 ? 34.210 -12.229 9.593 1.00 92.31 415 TRP A O 1
ATOM 3408 N N . SER A 1 416 ? 35.632 -11.602 7.955 1.00 89.75 416 SER A N 1
ATOM 3409 C CA . SER A 1 416 ? 35.829 -10.225 8.390 1.00 89.75 416 SER A CA 1
ATOM 3410 C C . SER A 1 416 ? 35.566 -9.275 7.228 1.00 89.75 416 SER A C 1
ATOM 3412 O O . SER A 1 416 ? 35.459 -9.687 6.069 1.00 89.75 416 SER A O 1
ATOM 3414 N N . ILE A 1 417 ? 35.367 -7.999 7.541 1.00 88.44 417 ILE A N 1
ATOM 3415 C CA . ILE A 1 417 ? 34.992 -7.027 6.521 1.00 88.44 417 ILE A CA 1
ATOM 3416 C C . ILE A 1 417 ? 36.168 -6.782 5.571 1.00 88.44 417 ILE A C 1
ATOM 3418 O O . ILE A 1 417 ? 37.311 -6.618 6.000 1.00 88.44 417 ILE A O 1
ATOM 3422 N N . ASP A 1 418 ? 35.876 -6.721 4.276 1.00 90.12 418 ASP A N 1
ATOM 3423 C CA . ASP A 1 418 ? 36.828 -6.333 3.249 1.00 90.12 418 ASP A CA 1
ATOM 3424 C C . ASP A 1 418 ? 36.667 -4.842 2.919 1.00 90.12 418 ASP A C 1
ATOM 3426 O O . ASP A 1 418 ? 35.767 -4.465 2.164 1.00 90.12 418 ASP A O 1
ATOM 3430 N N . THR A 1 419 ? 37.499 -3.981 3.520 1.00 85.62 419 THR A N 1
ATOM 3431 C CA . THR A 1 419 ? 37.471 -2.514 3.322 1.00 85.62 419 THR A CA 1
ATOM 3432 C C . THR A 1 419 ? 37.481 -2.132 1.860 1.00 85.62 419 THR A C 1
ATOM 3434 O O . THR A 1 419 ? 36.643 -1.354 1.411 1.00 85.62 419 THR A O 1
ATOM 3437 N N . ASP A 1 420 ? 38.440 -2.689 1.130 1.00 87.00 420 ASP A N 1
ATOM 3438 C CA . ASP A 1 420 ? 38.823 -2.216 -0.192 1.00 87.00 420 ASP A CA 1
ATOM 3439 C C . ASP A 1 420 ? 37.772 -2.651 -1.208 1.00 87.00 420 ASP A C 1
ATOM 3441 O O . ASP A 1 420 ? 37.343 -1.868 -2.063 1.00 87.00 420 ASP A O 1
ATOM 3445 N N . ALA A 1 421 ? 37.280 -3.885 -1.057 1.00 87.38 421 ALA A N 1
ATOM 3446 C CA . ALA A 1 421 ? 36.165 -4.388 -1.839 1.00 87.38 421 ALA A CA 1
ATOM 3447 C C . ALA A 1 421 ? 34.862 -3.650 -1.497 1.00 87.38 421 ALA A C 1
ATOM 3449 O O . ALA A 1 421 ? 34.108 -3.326 -2.408 1.00 87.38 421 ALA A O 1
ATOM 3450 N N . THR A 1 422 ? 34.614 -3.322 -0.224 1.00 87.62 422 THR A N 1
ATOM 3451 C CA . THR A 1 422 ? 33.442 -2.531 0.196 1.00 87.62 422 THR A CA 1
ATOM 3452 C C . THR A 1 422 ? 33.473 -1.125 -0.404 1.00 87.62 422 THR A C 1
ATOM 3454 O O . THR A 1 422 ? 32.487 -0.677 -0.985 1.00 87.62 422 THR A O 1
ATOM 3457 N N . GLU A 1 423 ? 34.610 -0.432 -0.331 1.00 87.75 423 GLU A N 1
ATOM 3458 C CA . GLU A 1 423 ? 34.779 0.901 -0.914 1.00 87.75 423 GLU A CA 1
ATOM 3459 C C . GLU A 1 423 ? 34.596 0.871 -2.436 1.00 87.75 423 GLU A C 1
ATOM 3461 O O . GLU A 1 423 ? 33.858 1.688 -2.991 1.00 87.75 423 GLU A O 1
ATOM 3466 N N . SER A 1 424 ? 35.200 -0.113 -3.106 1.00 86.62 424 SER A N 1
ATOM 3467 C CA . SER A 1 424 ? 35.054 -0.314 -4.552 1.00 86.62 424 SER A CA 1
ATOM 3468 C C . SER A 1 424 ? 33.610 -0.634 -4.943 1.00 86.62 424 SER A C 1
ATOM 3470 O O . SER A 1 424 ? 33.098 -0.095 -5.926 1.00 86.62 424 SER A O 1
ATOM 3472 N N . PHE A 1 425 ? 32.926 -1.468 -4.159 1.00 85.94 425 PHE A N 1
ATOM 3473 C CA . PHE A 1 425 ? 31.534 -1.848 -4.382 1.00 85.94 425 PHE A CA 1
ATOM 3474 C C . PHE A 1 425 ? 30.593 -0.652 -4.241 1.00 85.94 425 PHE A C 1
ATOM 3476 O O . PHE A 1 425 ? 29.768 -0.426 -5.123 1.00 85.94 425 PHE A O 1
ATOM 3483 N N . VAL A 1 426 ? 30.747 0.166 -3.195 1.00 84.56 426 VAL A N 1
ATOM 3484 C CA . VAL A 1 426 ? 29.911 1.360 -2.992 1.00 84.56 426 VAL A CA 1
ATOM 3485 C C . VAL A 1 426 ? 30.157 2.417 -4.071 1.00 84.56 426 VAL A C 1
ATOM 3487 O O . VAL A 1 426 ? 29.208 3.053 -4.521 1.00 84.56 426 VAL A O 1
ATOM 3490 N N . LYS A 1 427 ? 31.404 2.591 -4.526 1.00 84.31 427 LYS A N 1
ATOM 3491 C CA . LYS A 1 427 ? 31.738 3.562 -5.583 1.00 84.31 427 LYS A CA 1
ATOM 3492 C C . LYS A 1 427 ? 31.261 3.146 -6.975 1.00 84.31 427 LYS A C 1
ATOM 3494 O O . LYS A 1 427 ? 30.966 4.014 -7.791 1.00 84.31 427 LYS A O 1
ATOM 3499 N N . SER A 1 428 ? 31.225 1.844 -7.256 1.00 83.06 428 SER A N 1
ATOM 3500 C CA . SER A 1 428 ? 30.820 1.303 -8.563 1.00 83.06 428 SER A CA 1
ATOM 3501 C C . SER A 1 428 ? 29.330 0.972 -8.654 1.00 83.06 428 SER A C 1
ATOM 3503 O O . SER A 1 428 ? 28.785 0.893 -9.756 1.00 83.06 428 SER A O 1
ATOM 3505 N N . SER A 1 429 ? 28.657 0.796 -7.517 1.00 77.31 429 SER A N 1
ATOM 3506 C CA . SER A 1 429 ? 27.219 0.549 -7.483 1.00 77.31 429 SER A CA 1
ATOM 3507 C C . SER A 1 429 ? 26.436 1.835 -7.766 1.00 77.31 429 SER A C 1
ATOM 3509 O O . SER A 1 429 ? 26.828 2.910 -7.307 1.00 77.31 429 SER A O 1
ATOM 3511 N N . PRO A 1 430 ? 25.302 1.760 -8.490 1.00 73.19 430 PRO A N 1
ATOM 3512 C CA . PRO A 1 430 ? 24.403 2.900 -8.611 1.00 73.19 430 PRO A CA 1
ATOM 3513 C C . PRO A 1 430 ? 23.972 3.373 -7.214 1.00 73.19 430 PRO A C 1
ATOM 3515 O O . PRO A 1 430 ? 23.845 2.540 -6.308 1.00 73.19 430 PRO A O 1
ATOM 3518 N N . PRO A 1 431 ? 23.744 4.688 -7.025 1.00 65.69 431 PRO A N 1
ATOM 3519 C CA . PRO A 1 431 ? 23.378 5.218 -5.726 1.00 65.69 431 PRO A CA 1
ATOM 3520 C C . PRO A 1 431 ? 22.133 4.483 -5.211 1.00 65.69 431 PRO A C 1
ATOM 3522 O O . PRO A 1 431 ? 21.195 4.235 -5.978 1.00 65.69 431 PRO A O 1
ATOM 3525 N N . PRO A 1 432 ? 22.138 4.082 -3.935 1.00 63.78 432 PRO A N 1
ATOM 3526 C CA . PRO A 1 432 ? 21.063 3.296 -3.356 1.00 63.78 432 PRO A CA 1
ATOM 3527 C C . PRO A 1 432 ? 19.720 4.041 -3.461 1.00 63.78 432 PRO A C 1
ATOM 3529 O O . PRO A 1 432 ? 19.702 5.268 -3.400 1.00 63.78 432 PRO A O 1
ATOM 3532 N N . PRO A 1 433 ? 18.580 3.332 -3.574 1.00 54.22 433 PRO A N 1
ATOM 3533 C CA . PRO A 1 433 ? 17.250 3.954 -3.626 1.00 54.22 433 PRO A CA 1
ATOM 3534 C C . PRO A 1 433 ? 16.846 4.648 -2.310 1.00 54.22 433 PRO A C 1
ATOM 3536 O O . PRO A 1 433 ? 15.824 5.327 -2.250 1.00 54.22 433 PRO A O 1
ATOM 3539 N N . LEU A 1 434 ? 17.631 4.456 -1.247 1.00 61.47 434 LEU A N 1
ATOM 3540 C CA . LEU A 1 434 ? 17.498 5.121 0.046 1.00 61.47 434 LEU A CA 1
ATOM 3541 C C . LEU A 1 434 ? 18.161 6.507 0.019 1.00 61.47 434 LEU A C 1
ATOM 3543 O O . LEU A 1 434 ? 19.035 6.770 -0.802 1.00 61.47 434 LEU A O 1
ATOM 3547 N N . ASP A 1 435 ? 17.795 7.382 0.961 1.00 78.19 435 ASP A N 1
ATOM 3548 C CA . ASP A 1 435 ? 18.454 8.682 1.137 1.00 78.19 435 ASP A CA 1
ATOM 3549 C C . ASP A 1 435 ? 19.974 8.487 1.308 1.00 78.19 435 ASP A C 1
ATOM 3551 O O . ASP A 1 435 ? 20.455 8.000 2.334 1.00 78.19 435 ASP A O 1
ATOM 3555 N N . VAL A 1 436 ? 20.741 8.879 0.289 1.00 77.56 436 VAL A N 1
ATOM 3556 C CA . VAL A 1 436 ? 22.208 8.784 0.236 1.00 77.56 436 VAL A CA 1
ATOM 3557 C C . VAL A 1 436 ? 22.857 9.415 1.473 1.00 77.56 436 VAL A C 1
ATOM 3559 O O . VAL A 1 436 ? 23.858 8.905 1.980 1.00 77.56 436 VAL A O 1
ATOM 3562 N N . ARG A 1 437 ? 22.258 10.480 2.029 1.00 79.62 437 ARG A N 1
ATOM 3563 C CA . ARG A 1 437 ? 22.754 11.119 3.258 1.00 79.62 437 ARG A CA 1
ATOM 3564 C C . ARG A 1 437 ? 22.558 10.236 4.475 1.00 79.62 437 ARG A C 1
ATOM 3566 O O . ARG A 1 437 ? 23.390 10.256 5.381 1.00 7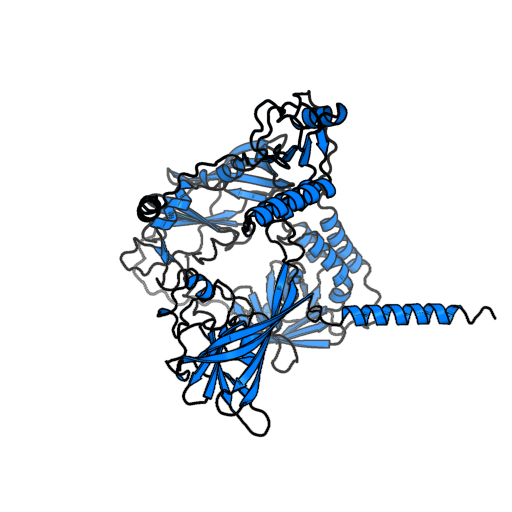9.62 437 ARG A O 1
ATOM 3573 N N . TRP A 1 438 ? 21.471 9.476 4.512 1.00 79.38 438 TRP A N 1
ATOM 3574 C CA . TRP A 1 438 ? 21.218 8.535 5.589 1.00 79.38 438 TRP A CA 1
ATOM 3575 C C . TRP A 1 438 ? 22.238 7.396 5.576 1.00 79.38 438 TRP A C 1
ATOM 3577 O O . TRP A 1 438 ? 22.798 7.095 6.626 1.00 79.38 438 TRP A O 1
ATOM 3587 N N . ILE A 1 439 ? 22.574 6.850 4.403 1.00 79.50 439 ILE A N 1
ATOM 3588 C CA . ILE A 1 439 ? 23.602 5.803 4.273 1.00 79.50 439 ILE A CA 1
ATOM 3589 C C . ILE A 1 439 ? 24.994 6.344 4.613 1.00 79.50 439 ILE A C 1
ATOM 3591 O O . ILE A 1 439 ? 25.721 5.722 5.386 1.00 79.50 439 ILE A O 1
ATOM 3595 N N . ALA A 1 440 ? 25.352 7.540 4.135 1.00 82.44 440 ALA A N 1
ATOM 3596 C CA . ALA A 1 440 ? 26.606 8.198 4.511 1.00 82.44 440 ALA A CA 1
ATOM 3597 C C . ALA A 1 440 ? 26.710 8.411 6.032 1.00 82.44 440 ALA A C 1
ATOM 3599 O O . ALA A 1 440 ? 27.743 8.146 6.659 1.00 82.44 440 ALA A O 1
ATOM 3600 N N . LYS A 1 441 ? 25.613 8.854 6.656 1.00 84.06 441 LYS A N 1
ATOM 3601 C CA . LYS A 1 441 ? 25.520 9.017 8.108 1.00 84.06 441 LYS A CA 1
ATOM 3602 C C . LYS A 1 441 ? 25.591 7.673 8.832 1.00 84.06 441 LYS A C 1
ATOM 3604 O O . LYS A 1 441 ? 26.264 7.598 9.857 1.00 84.06 441 LYS A O 1
ATOM 3609 N N . TRP A 1 442 ? 24.959 6.626 8.304 1.00 87.19 442 TRP A N 1
ATOM 3610 C CA . TRP A 1 442 ? 25.029 5.272 8.849 1.00 87.19 442 TRP A CA 1
ATOM 3611 C C . TRP A 1 442 ? 26.463 4.747 8.832 1.00 87.19 442 TRP A C 1
ATOM 3613 O O . TRP A 1 442 ? 26.960 4.375 9.887 1.00 87.19 442 TRP A O 1
ATOM 3623 N N . PHE A 1 443 ? 27.182 4.832 7.707 1.00 82.69 443 PHE A N 1
ATOM 3624 C CA . PHE A 1 443 ? 28.600 4.450 7.641 1.00 82.69 443 PHE A CA 1
ATOM 3625 C C . PHE A 1 443 ? 29.438 5.214 8.673 1.00 82.69 443 PHE A C 1
ATOM 3627 O O . PHE A 1 443 ? 30.240 4.618 9.387 1.00 82.69 443 PHE A O 1
ATOM 3634 N N . THR A 1 444 ? 29.192 6.519 8.825 1.00 80.81 444 THR A N 1
ATOM 3635 C CA . THR A 1 444 ? 29.897 7.361 9.806 1.00 80.81 444 THR A CA 1
ATOM 3636 C C . THR A 1 444 ? 29.629 6.927 11.254 1.00 80.81 444 THR A C 1
ATOM 3638 O O . THR A 1 444 ? 30.550 6.890 12.068 1.00 80.81 444 THR A O 1
ATOM 3641 N N . LEU A 1 445 ? 28.374 6.615 11.594 1.00 80.94 445 LEU A N 1
ATOM 3642 C CA . LEU A 1 445 ? 27.962 6.248 12.954 1.00 80.94 445 LEU A CA 1
ATOM 3643 C C . LEU A 1 445 ? 28.308 4.794 13.300 1.00 80.94 445 LEU A C 1
ATOM 3645 O O . LEU A 1 445 ? 28.699 4.509 14.431 1.00 80.94 445 LEU A O 1
ATOM 3649 N N . SER A 1 446 ? 28.196 3.894 12.328 1.00 79.75 446 SER A N 1
ATOM 3650 C CA . SER A 1 446 ? 28.384 2.452 12.492 1.00 79.75 446 SER A CA 1
ATOM 3651 C C . SER A 1 446 ? 29.845 2.024 12.357 1.00 79.75 446 SER A C 1
ATOM 3653 O O . SER A 1 446 ? 30.178 0.925 12.791 1.00 79.75 446 SER A O 1
ATOM 3655 N N . ALA A 1 447 ? 30.738 2.885 11.844 1.00 76.81 447 ALA A N 1
ATOM 3656 C CA . ALA A 1 447 ? 32.160 2.590 11.624 1.00 76.81 447 ALA A CA 1
ATOM 3657 C C . ALA A 1 447 ? 32.839 1.888 12.810 1.00 76.81 447 ALA A C 1
ATOM 3659 O O . ALA A 1 447 ? 33.600 0.946 12.609 1.00 76.81 447 ALA A O 1
ATOM 3660 N N . LYS A 1 448 ? 32.542 2.337 14.039 1.00 75.12 448 LYS A N 1
ATOM 3661 C CA . LYS A 1 448 ? 33.127 1.781 15.267 1.00 75.12 448 LYS A CA 1
ATOM 3662 C C . LYS A 1 448 ? 32.546 0.430 15.679 1.00 75.12 448 LYS A C 1
ATOM 3664 O O . LYS A 1 448 ? 33.237 -0.359 16.313 1.00 75.12 448 LYS A O 1
ATOM 3669 N N . ASN A 1 449 ? 31.281 0.185 15.354 1.00 80.00 449 ASN A N 1
ATOM 3670 C CA . ASN A 1 449 ? 30.607 -1.063 15.698 1.00 80.00 449 ASN A CA 1
ATOM 3671 C C . ASN A 1 449 ? 30.978 -2.155 14.689 1.00 80.00 449 ASN A C 1
ATOM 3673 O O . ASN A 1 449 ? 31.186 -3.302 15.066 1.00 80.00 449 ASN A O 1
ATOM 3677 N N . LEU A 1 450 ? 31.142 -1.785 13.414 1.00 82.00 450 LEU A N 1
ATOM 3678 C CA . LEU A 1 450 ? 31.495 -2.704 12.332 1.00 82.00 450 LEU A CA 1
ATOM 3679 C C . LEU A 1 450 ? 32.852 -3.389 12.541 1.00 82.00 450 LEU A C 1
ATOM 3681 O O . LEU A 1 450 ? 32.969 -4.583 12.294 1.00 82.00 450 LEU A O 1
ATOM 3685 N N . THR A 1 451 ? 33.855 -2.679 13.064 1.00 76.44 451 THR A N 1
ATOM 3686 C CA . THR A 1 451 ? 35.193 -3.249 13.320 1.00 76.44 451 THR A CA 1
ATOM 3687 C C . THR A 1 451 ? 35.204 -4.353 14.371 1.00 76.44 451 THR A C 1
ATOM 3689 O O . THR A 1 451 ? 36.128 -5.156 14.404 1.00 76.44 451 THR A O 1
ATOM 3692 N N . GLY A 1 452 ? 34.204 -4.376 15.253 1.00 82.38 452 GLY A N 1
ATOM 3693 C CA . GLY A 1 452 ? 34.082 -5.376 16.309 1.00 82.38 452 GLY A CA 1
ATOM 3694 C C . GLY A 1 452 ? 33.262 -6.599 15.908 1.00 82.38 452 GLY A C 1
ATOM 3695 O O . GLY A 1 452 ? 32.984 -7.412 16.787 1.00 82.38 452 GLY A O 1
ATOM 3696 N N . ARG A 1 453 ? 32.829 -6.698 14.641 1.00 88.88 453 ARG A N 1
ATOM 3697 C CA . ARG A 1 453 ? 31.962 -7.773 14.153 1.00 88.88 453 ARG A CA 1
ATOM 3698 C C . ARG A 1 453 ? 32.743 -8.800 13.348 1.00 88.88 453 ARG A C 1
ATOM 3700 O O . ARG A 1 453 ? 33.372 -8.470 12.345 1.00 88.88 453 ARG A O 1
ATOM 3707 N N . THR A 1 454 ? 32.620 -10.057 13.746 1.00 89.56 454 THR A N 1
ATOM 3708 C CA . THR A 1 454 ? 33.065 -11.212 12.962 1.00 89.56 454 THR A CA 1
ATOM 3709 C C . THR A 1 454 ? 31.916 -12.189 12.806 1.00 89.56 454 THR A C 1
ATOM 3711 O O . THR A 1 454 ? 31.091 -12.332 13.711 1.00 89.56 454 THR A O 1
ATOM 3714 N N . TYR A 1 455 ? 31.873 -12.863 11.661 1.00 93.06 455 TYR A N 1
ATOM 3715 C CA . TYR A 1 455 ? 30.933 -13.951 11.425 1.00 93.06 455 TYR A CA 1
ATOM 3716 C C . TYR A 1 455 ? 31.698 -15.255 11.252 1.00 93.06 455 TYR A C 1
ATOM 3718 O O . TYR A 1 455 ? 32.619 -15.325 10.443 1.00 93.06 455 TYR A O 1
ATOM 3726 N N . GLU A 1 456 ? 31.308 -16.288 11.986 1.00 94.62 456 GLU A N 1
ATOM 3727 C CA . GLU A 1 456 ? 31.818 -17.644 11.800 1.00 94.62 456 GLU A CA 1
ATOM 3728 C C . GLU A 1 456 ? 30.683 -18.543 11.320 1.00 94.62 456 GLU A C 1
ATOM 3730 O O . GLU A 1 456 ? 29.656 -18.666 11.986 1.00 94.62 456 GLU A O 1
ATOM 3735 N N . PHE A 1 457 ? 30.853 -19.160 10.152 1.00 94.81 457 PHE A N 1
ATOM 3736 C CA . PHE A 1 457 ? 29.867 -20.076 9.585 1.00 94.81 457 PHE A CA 1
ATOM 3737 C C . PHE A 1 457 ? 30.366 -21.515 9.681 1.00 94.81 457 PHE A C 1
ATOM 3739 O O . PHE A 1 457 ? 31.480 -21.833 9.262 1.00 94.81 457 PHE A O 1
ATOM 3746 N N . ASN A 1 458 ? 29.507 -22.403 10.172 1.00 93.88 458 ASN A N 1
ATOM 3747 C CA . ASN A 1 458 ? 29.729 -23.842 10.201 1.00 93.88 458 ASN A CA 1
ATOM 3748 C C . ASN A 1 458 ? 28.496 -24.547 9.636 1.00 93.88 458 ASN A C 1
ATOM 3750 O O . ASN A 1 458 ? 27.658 -25.005 10.405 1.00 93.88 458 ASN A O 1
ATOM 3754 N N . ARG A 1 459 ? 28.391 -24.582 8.296 1.00 91.56 459 ARG A N 1
ATOM 3755 C CA . ARG A 1 459 ? 27.294 -25.162 7.490 1.00 91.56 459 ARG A CA 1
ATOM 3756 C C . ARG A 1 459 ? 25.890 -24.800 7.997 1.00 91.56 459 ARG A C 1
ATOM 3758 O O . ARG A 1 459 ? 25.256 -23.890 7.464 1.00 91.56 459 ARG A O 1
ATOM 3765 N N . ASP A 1 460 ? 25.450 -25.482 9.045 1.00 94.62 460 ASP A N 1
ATOM 3766 C CA . ASP A 1 460 ? 24.141 -25.391 9.681 1.00 94.62 460 ASP A CA 1
ATOM 3767 C C . ASP A 1 460 ? 24.039 -24.285 10.742 1.00 94.62 460 ASP A C 1
ATOM 3769 O O . ASP A 1 460 ? 22.936 -23.969 11.194 1.00 94.62 460 ASP A O 1
ATOM 3773 N N . THR A 1 461 ? 25.156 -23.684 11.158 1.00 95.50 461 THR A N 1
ATOM 3774 C CA . THR A 1 461 ? 25.169 -22.592 12.138 1.00 95.50 461 THR A CA 1
ATOM 3775 C C . THR A 1 461 ? 25.968 -21.386 11.664 1.00 95.50 461 THR A C 1
ATOM 3777 O O . THR A 1 461 ? 26.890 -21.494 10.854 1.00 95.50 461 THR A O 1
ATOM 3780 N N . ALA A 1 462 ? 25.599 -20.221 12.188 1.00 95.94 462 ALA A N 1
ATOM 3781 C CA . ALA A 1 462 ? 26.371 -18.994 12.071 1.00 95.94 462 ALA A CA 1
ATOM 3782 C C . ALA A 1 462 ? 26.511 -18.354 13.453 1.00 95.94 462 ALA A C 1
ATOM 3784 O O . ALA A 1 462 ? 25.551 -18.338 14.222 1.00 95.94 462 ALA A O 1
ATOM 3785 N N . VAL A 1 463 ? 27.678 -17.808 13.765 1.00 95.25 463 VAL A N 1
ATOM 3786 C CA . VAL A 1 463 ? 27.936 -17.063 14.998 1.00 95.25 463 VAL A CA 1
ATOM 3787 C C . VAL A 1 463 ? 28.324 -15.643 14.622 1.00 95.25 463 VAL A C 1
ATOM 3789 O O . VAL A 1 463 ? 29.278 -15.443 13.878 1.00 95.25 463 VAL A O 1
ATOM 3792 N N . LEU A 1 464 ? 27.570 -14.659 15.113 1.00 94.06 464 LEU A N 1
ATOM 3793 C CA . LEU A 1 464 ? 27.970 -13.252 15.081 1.00 94.06 464 LEU A CA 1
ATOM 3794 C C . LEU A 1 464 ? 28.599 -12.908 16.425 1.00 94.06 464 LEU A C 1
ATOM 3796 O O . LEU A 1 464 ? 27.887 -12.872 17.429 1.00 94.06 464 LEU A O 1
ATOM 3800 N N . SER A 1 465 ? 29.891 -12.607 16.425 1.00 90.44 465 SER A N 1
ATOM 3801 C CA . SER A 1 465 ? 30.582 -12.056 17.588 1.00 90.44 465 SER A CA 1
ATOM 3802 C C . SER A 1 465 ? 30.621 -10.539 17.469 1.00 90.44 465 SER A C 1
ATOM 3804 O O . SER A 1 465 ? 31.155 -10.004 16.500 1.00 90.44 465 SER A O 1
ATOM 3806 N N . GLU A 1 466 ? 30.043 -9.838 18.441 1.00 87.06 466 GLU A N 1
ATOM 3807 C CA . GLU A 1 466 ? 30.025 -8.377 18.506 1.00 87.06 466 GLU A CA 1
ATOM 3808 C C . GLU A 1 466 ? 30.308 -7.925 19.943 1.00 87.06 466 GLU A C 1
ATOM 3810 O O . GLU A 1 466 ? 29.559 -8.237 20.870 1.00 87.06 466 GLU A O 1
ATOM 3815 N N . HIS A 1 467 ? 31.399 -7.178 20.144 1.00 82.69 467 HIS A N 1
ATOM 3816 C CA . HIS A 1 467 ? 31.782 -6.622 21.453 1.00 82.69 467 HIS A CA 1
ATOM 3817 C C . HIS A 1 467 ? 31.823 -7.665 22.593 1.00 82.69 467 HIS A C 1
ATOM 3819 O O . HIS A 1 467 ? 31.367 -7.405 23.709 1.00 82.69 467 HIS A O 1
ATOM 3825 N N . GLY A 1 468 ? 32.349 -8.861 22.306 1.00 83.25 468 GLY A N 1
ATOM 3826 C CA . GLY A 1 468 ? 32.463 -9.954 23.278 1.00 83.25 468 GLY A CA 1
ATOM 3827 C C . GLY A 1 468 ? 31.147 -10.674 23.589 1.00 83.25 468 GLY A C 1
ATOM 3828 O O . GLY A 1 468 ? 31.068 -11.394 24.582 1.00 83.25 468 GLY A O 1
ATOM 3829 N N . LYS A 1 469 ? 30.101 -10.467 22.780 1.00 86.50 469 LYS A N 1
ATOM 3830 C CA . LYS A 1 469 ? 28.855 -11.235 22.837 1.00 86.50 469 LYS A CA 1
ATOM 3831 C C . LYS A 1 469 ? 28.675 -12.022 21.551 1.00 86.50 469 LYS A C 1
ATOM 3833 O O . LYS A 1 469 ? 28.746 -11.442 20.471 1.00 86.50 469 LYS A O 1
ATOM 3838 N N . ASP A 1 470 ? 28.339 -13.295 21.703 1.00 92.38 470 ASP A N 1
ATOM 3839 C CA . ASP A 1 470 ? 28.060 -14.184 20.583 1.00 92.38 470 ASP A CA 1
ATOM 3840 C C . ASP A 1 470 ? 26.553 -14.374 20.408 1.00 92.38 470 ASP A C 1
ATOM 3842 O O . ASP A 1 470 ? 25.806 -14.619 21.362 1.00 92.38 470 ASP A O 1
ATOM 3846 N N . LEU A 1 471 ? 26.096 -14.245 19.167 1.00 92.38 471 LEU A N 1
ATOM 3847 C CA . LEU A 1 471 ? 24.741 -14.568 18.747 1.00 92.38 471 LEU A CA 1
ATOM 3848 C C . LEU A 1 471 ? 24.793 -15.784 17.823 1.00 92.38 471 LEU A C 1
ATOM 3850 O O . LEU A 1 471 ? 25.336 -15.703 16.724 1.00 92.38 471 LEU A O 1
ATOM 3854 N N . GLU A 1 472 ? 24.202 -16.894 18.264 1.00 95.12 472 GLU A N 1
ATOM 3855 C CA . GLU A 1 472 ? 24.089 -18.122 17.472 1.00 95.12 472 GLU A CA 1
ATOM 3856 C C . GLU A 1 472 ? 22.829 -18.116 16.599 1.00 95.12 472 GLU A C 1
ATOM 3858 O O . GLU A 1 472 ? 21.700 -17.953 17.080 1.00 95.12 472 GLU A O 1
ATOM 3863 N N . PHE A 1 473 ? 23.017 -18.390 15.315 1.00 95.56 473 PHE A N 1
ATOM 3864 C CA . PHE A 1 473 ? 21.968 -18.580 14.329 1.00 95.56 473 PHE A CA 1
ATOM 3865 C C . PHE A 1 473 ? 22.026 -20.004 13.769 1.00 95.56 473 PHE A C 1
ATOM 3867 O O . PHE A 1 473 ? 23.092 -20.607 13.664 1.00 95.56 473 PHE A O 1
ATOM 3874 N N . GLN A 1 474 ? 20.866 -20.532 13.395 1.00 95.62 474 GLN A N 1
ATOM 3875 C CA . GLN A 1 474 ? 20.675 -21.854 12.816 1.00 95.62 474 GLN A CA 1
ATOM 3876 C C . GLN A 1 474 ? 20.124 -21.721 11.397 1.00 95.62 474 GLN A C 1
ATOM 3878 O O . GLN A 1 474 ? 19.246 -20.894 11.149 1.00 95.62 474 GLN A O 1
ATOM 3883 N N . LEU A 1 475 ? 20.640 -22.527 10.475 1.00 94.50 475 LEU A N 1
ATOM 3884 C CA . LEU A 1 475 ? 20.231 -22.567 9.077 1.00 94.50 475 LEU A CA 1
ATOM 3885 C C . LEU A 1 475 ? 18.723 -22.833 8.964 1.00 94.50 475 LEU A C 1
ATOM 3887 O O . LEU A 1 475 ? 18.200 -23.771 9.564 1.00 94.50 475 LEU A O 1
ATOM 3891 N N . THR A 1 476 ? 18.025 -22.006 8.187 1.00 92.62 476 THR A N 1
ATOM 3892 C CA . THR A 1 476 ? 16.586 -22.153 7.919 1.00 92.62 476 THR A CA 1
ATOM 3893 C C . THR A 1 476 ? 16.279 -22.442 6.462 1.00 92.62 476 THR A C 1
ATOM 3895 O O . THR A 1 476 ? 15.313 -23.149 6.181 1.00 92.62 476 THR A O 1
ATOM 3898 N N . SER A 1 477 ? 17.065 -21.906 5.527 1.00 92.31 477 SER A N 1
ATOM 3899 C CA . SER A 1 477 ? 16.893 -22.192 4.104 1.00 92.31 477 SER A CA 1
ATOM 3900 C C . SER A 1 477 ? 18.178 -21.980 3.308 1.00 92.31 477 SER A C 1
ATOM 3902 O O . SER A 1 477 ? 19.042 -21.189 3.687 1.00 92.31 477 SER A O 1
ATOM 3904 N N . GLN A 1 478 ? 18.275 -22.686 2.184 1.00 91.69 478 GLN A N 1
ATOM 3905 C CA . GLN A 1 478 ? 19.322 -22.530 1.181 1.00 91.69 478 GLN A CA 1
ATOM 3906 C C . GLN A 1 478 ? 18.661 -22.580 -0.201 1.00 91.69 478 GLN A C 1
ATOM 3908 O O . GLN A 1 478 ? 18.010 -23.570 -0.539 1.00 91.69 478 GLN A O 1
ATOM 3913 N N . GLN A 1 479 ? 18.789 -21.507 -0.984 1.00 86.50 479 GLN A N 1
ATOM 3914 C CA . GLN A 1 479 ? 18.185 -21.380 -2.314 1.00 86.50 479 GLN A CA 1
ATOM 3915 C C . GLN A 1 479 ? 19.144 -20.667 -3.267 1.00 86.50 479 GLN A C 1
ATOM 3917 O O . GLN A 1 479 ? 19.466 -19.498 -3.070 1.00 86.50 479 GLN A O 1
ATOM 3922 N N . GLY A 1 480 ? 19.589 -21.351 -4.327 1.00 89.44 480 GLY A N 1
ATOM 3923 C CA . GLY A 1 480 ? 20.564 -20.770 -5.255 1.00 89.44 480 GLY A CA 1
ATOM 3924 C C . GLY A 1 480 ? 21.803 -20.294 -4.498 1.00 89.44 480 GLY A C 1
ATOM 3925 O O . GLY A 1 480 ? 22.282 -21.016 -3.641 1.00 89.44 480 GLY A O 1
ATOM 3926 N N . THR A 1 481 ? 22.282 -19.078 -4.758 1.00 88.75 481 THR A N 1
ATOM 3927 C CA . THR A 1 481 ? 23.456 -18.463 -4.104 1.00 88.75 481 THR A CA 1
ATOM 3928 C C . THR A 1 481 ? 23.175 -17.849 -2.725 1.00 88.75 481 THR A C 1
ATOM 3930 O O . THR A 1 481 ? 24.031 -17.143 -2.189 1.00 88.75 481 THR A O 1
ATOM 3933 N N . GLU A 1 482 ? 21.986 -18.077 -2.164 1.00 91.69 482 GLU A N 1
ATOM 3934 C CA . GLU A 1 482 ? 21.518 -17.457 -0.927 1.00 91.69 482 GLU A CA 1
ATOM 3935 C C . GLU A 1 482 ? 21.316 -18.486 0.191 1.00 91.69 482 GLU A C 1
ATOM 3937 O O . GLU A 1 482 ? 20.720 -19.550 -0.005 1.00 91.69 482 GLU A O 1
ATOM 3942 N N . ILE A 1 483 ? 21.787 -18.135 1.389 1.00 94.06 483 ILE A N 1
ATOM 3943 C CA . ILE A 1 483 ? 21.610 -18.906 2.620 1.00 94.06 483 ILE A CA 1
ATOM 3944 C C . ILE A 1 483 ? 20.951 -18.019 3.673 1.00 94.06 483 ILE A C 1
ATOM 3946 O O . ILE A 1 483 ? 21.333 -16.862 3.849 1.00 94.06 483 ILE A O 1
ATOM 3950 N N . GLN A 1 484 ? 19.976 -18.563 4.401 1.00 94.88 484 GLN A N 1
ATOM 3951 C CA . GLN A 1 484 ? 19.326 -17.866 5.505 1.00 94.88 484 GLN A CA 1
ATOM 3952 C C . GLN A 1 484 ? 19.522 -18.604 6.825 1.00 94.88 484 GLN A C 1
ATOM 3954 O O . GLN A 1 484 ? 19.313 -19.813 6.913 1.00 94.88 484 GLN A O 1
ATOM 3959 N N . TYR A 1 485 ? 19.864 -17.848 7.865 1.00 95.88 485 TYR A N 1
ATOM 3960 C CA . TYR A 1 485 ? 19.960 -18.325 9.240 1.00 95.88 485 TYR A CA 1
ATOM 3961 C C . TYR A 1 485 ? 18.967 -17.571 10.132 1.00 95.88 485 TYR A C 1
ATOM 3963 O O . TYR A 1 485 ? 18.761 -16.371 9.958 1.00 95.88 485 TYR A O 1
ATOM 3971 N N . ALA A 1 486 ? 18.379 -18.236 11.124 1.00 93.81 486 ALA A N 1
ATOM 3972 C CA . ALA A 1 486 ? 17.534 -17.624 12.149 1.00 93.81 486 ALA A CA 1
ATOM 3973 C C . ALA A 1 486 ? 18.152 -17.778 13.537 1.00 93.81 486 ALA A C 1
ATOM 3975 O O . ALA A 1 486 ? 18.769 -18.792 13.845 1.00 93.81 486 ALA A O 1
ATOM 3976 N N . LEU A 1 487 ? 17.971 -16.776 14.393 1.00 95.44 487 LEU A N 1
ATOM 3977 C CA . LEU A 1 487 ? 18.501 -16.788 15.754 1.00 95.44 487 LEU A CA 1
ATOM 3978 C C . LEU A 1 487 ? 17.954 -17.993 16.541 1.00 95.44 487 LEU A C 1
ATOM 3980 O O . LEU A 1 487 ? 16.746 -18.246 16.550 1.00 95.44 487 LEU A O 1
ATOM 3984 N N . LYS A 1 488 ? 18.839 -18.736 17.212 1.00 92.38 488 LYS A N 1
ATOM 3985 C CA . LYS A 1 488 ? 18.488 -19.958 17.948 1.00 92.38 488 LYS A CA 1
ATOM 3986 C C . LYS A 1 488 ? 17.468 -19.662 19.060 1.00 92.38 488 LYS A C 1
ATOM 3988 O O . LYS A 1 488 ? 17.648 -18.730 19.851 1.00 92.38 488 LYS A O 1
ATOM 3993 N N . LYS A 1 489 ? 16.394 -20.466 19.139 1.00 76.25 489 LYS A N 1
ATOM 3994 C CA . LYS A 1 489 ? 15.329 -20.346 20.159 1.00 76.25 489 LYS A CA 1
ATOM 3995 C C . LYS A 1 489 ? 15.931 -20.344 21.573 1.00 76.25 489 LYS A C 1
ATOM 3997 O O . LYS A 1 489 ? 16.616 -21.289 21.946 1.00 76.25 489 LYS A O 1
ATOM 4002 N N . GLY A 1 490 ? 15.637 -19.304 22.358 1.00 75.25 490 GLY A N 1
ATOM 4003 C CA . GLY A 1 490 ? 16.099 -19.150 23.750 1.00 75.25 490 GLY A CA 1
ATOM 4004 C C . GLY A 1 490 ? 16.685 -17.771 24.072 1.00 75.25 490 GLY A C 1
ATOM 4005 O O . GLY A 1 490 ? 16.782 -17.388 25.236 1.00 75.25 490 GLY A O 1
ATOM 4006 N N . SER A 1 491 ? 17.017 -16.984 23.054 1.00 69.56 491 SER A N 1
ATOM 4007 C CA . SER A 1 491 ? 17.474 -15.602 23.197 1.00 69.56 491 SER A CA 1
ATOM 4008 C C . SER A 1 491 ? 16.278 -14.650 23.369 1.00 69.56 491 SER A C 1
ATOM 4010 O O . SER A 1 491 ? 15.324 -14.664 22.593 1.00 69.56 491 SER A O 1
ATOM 4012 N N . LYS A 1 492 ? 16.290 -13.825 24.427 1.00 62.81 492 LYS A N 1
ATOM 4013 C CA . LYS A 1 492 ? 15.247 -12.814 24.675 1.00 62.81 492 LYS A CA 1
ATOM 4014 C C . LYS A 1 492 ? 15.382 -11.684 23.645 1.00 62.81 492 LYS A C 1
ATOM 4016 O O . LYS A 1 492 ? 16.296 -10.873 23.752 1.00 62.81 492 LYS A O 1
ATOM 4021 N N . GLY A 1 493 ? 14.489 -11.621 22.658 1.00 70.12 493 GLY A N 1
ATOM 4022 C CA . GLY A 1 493 ? 14.473 -10.548 21.660 1.00 70.12 493 GLY A CA 1
ATOM 4023 C C . GLY A 1 493 ? 13.532 -10.814 20.478 1.00 70.12 493 GLY A C 1
ATOM 4024 O O . GLY A 1 493 ? 12.966 -11.903 20.382 1.00 70.12 493 GLY A O 1
ATOM 4025 N N . PRO A 1 494 ? 13.339 -9.824 19.585 1.00 72.94 494 PRO A N 1
ATOM 4026 C CA . PRO A 1 494 ? 12.602 -10.018 18.338 1.00 72.94 494 PRO A CA 1
ATOM 4027 C C . PRO A 1 494 ? 13.283 -11.077 17.461 1.00 72.94 494 PRO A C 1
ATOM 4029 O O . PRO A 1 494 ? 14.495 -11.275 17.552 1.00 72.94 494 PRO A O 1
ATOM 4032 N N . ALA A 1 495 ? 12.508 -11.738 16.595 1.00 82.19 495 ALA A N 1
ATOM 4033 C CA . ALA A 1 495 ? 13.044 -12.693 15.630 1.00 82.19 495 ALA A CA 1
ATOM 4034 C C . ALA A 1 495 ? 14.106 -12.010 14.753 1.00 82.19 495 ALA A C 1
ATOM 4036 O O . ALA A 1 495 ? 13.824 -11.040 14.050 1.00 82.19 495 ALA A O 1
ATOM 4037 N N . LYS A 1 496 ? 15.335 -12.516 14.832 1.00 92.06 496 LYS A N 1
ATOM 4038 C CA . LYS A 1 496 ? 16.491 -12.039 14.075 1.00 92.06 496 LYS A CA 1
ATOM 4039 C C . LYS A 1 496 ? 16.881 -13.098 13.052 1.00 92.06 496 LYS A C 1
ATOM 4041 O O . LYS A 1 496 ? 16.877 -14.287 13.370 1.00 92.06 496 LYS A O 1
ATOM 4046 N N . SER A 1 497 ? 17.230 -12.669 11.845 1.00 93.75 497 SER A N 1
ATOM 4047 C CA . SER A 1 497 ? 17.743 -13.552 10.794 1.00 93.75 497 SER A CA 1
ATOM 4048 C C . SER A 1 497 ? 18.922 -12.921 10.062 1.00 93.75 497 SER A C 1
ATOM 4050 O O . SER A 1 497 ? 19.066 -11.697 10.057 1.00 93.75 497 SER A O 1
ATOM 4052 N N . LEU A 1 498 ? 19.772 -13.765 9.484 1.00 95.25 498 LEU A N 1
ATOM 4053 C CA . LEU A 1 498 ? 20.883 -13.386 8.620 1.00 95.25 498 LEU A CA 1
ATOM 4054 C C . LEU A 1 498 ? 20.615 -13.936 7.225 1.00 95.25 498 LEU A C 1
ATOM 4056 O O . LEU A 1 498 ? 20.341 -15.126 7.081 1.00 95.25 498 LEU A O 1
ATOM 4060 N N . LYS A 1 499 ? 20.736 -13.084 6.211 1.00 95.31 499 LYS A N 1
ATOM 4061 C CA . LYS A 1 499 ? 20.766 -13.485 4.806 1.00 95.31 499 LYS A CA 1
ATOM 4062 C C . LYS A 1 499 ? 22.196 -13.364 4.294 1.00 95.31 499 LYS A C 1
ATOM 4064 O O . LYS A 1 499 ? 22.778 -12.287 4.375 1.00 95.31 499 LYS A O 1
ATOM 4069 N N . VAL A 1 500 ? 22.753 -14.455 3.784 1.00 94.62 500 VAL A N 1
ATOM 4070 C CA . VAL A 1 500 ? 24.114 -14.526 3.244 1.00 94.62 500 VAL A CA 1
ATOM 4071 C C . VAL A 1 500 ? 24.027 -14.774 1.748 1.00 94.62 500 VAL A C 1
ATOM 4073 O O . VAL A 1 500 ? 23.382 -15.734 1.331 1.00 94.62 500 VAL A O 1
ATOM 4076 N N . SER A 1 501 ? 24.663 -13.923 0.945 1.00 92.81 501 SER A N 1
ATOM 4077 C CA . SER A 1 501 ? 24.708 -14.092 -0.513 1.00 92.81 501 SER A CA 1
ATOM 4078 C C . SER A 1 501 ? 26.149 -14.251 -0.980 1.00 92.81 501 SER A C 1
ATOM 4080 O O . SER A 1 501 ? 27.004 -13.427 -0.651 1.00 92.81 501 SER A O 1
ATOM 4082 N N . LEU A 1 502 ? 26.417 -15.305 -1.752 1.00 90.81 502 LEU A N 1
ATOM 4083 C CA . LEU A 1 502 ? 27.726 -15.521 -2.366 1.00 90.81 502 LEU A CA 1
ATOM 4084 C C . LEU A 1 502 ? 27.907 -14.555 -3.545 1.00 90.81 502 LEU A C 1
ATOM 4086 O O . LEU A 1 502 ? 27.070 -14.523 -4.449 1.00 90.81 502 LEU A O 1
ATOM 4090 N N . LEU A 1 503 ? 28.999 -13.791 -3.550 1.00 87.88 503 LEU A N 1
ATOM 4091 C CA . LEU A 1 503 ? 29.388 -12.961 -4.686 1.00 87.88 503 LEU A CA 1
ATOM 4092 C C . LEU A 1 503 ? 30.502 -13.637 -5.496 1.00 87.88 503 LEU A C 1
ATOM 4094 O O . LEU A 1 503 ? 31.236 -14.498 -5.006 1.00 87.88 503 LEU A O 1
ATOM 4098 N N . GLY A 1 504 ? 30.661 -13.216 -6.752 1.00 79.06 504 GLY A N 1
ATOM 4099 C CA . GLY A 1 504 ? 31.856 -13.553 -7.526 1.00 79.06 504 GLY A CA 1
ATOM 4100 C C . GLY A 1 504 ? 33.124 -13.021 -6.843 1.00 79.06 504 GLY A C 1
ATOM 4101 O O . GLY A 1 504 ? 33.096 -11.972 -6.205 1.00 79.06 504 GLY A O 1
ATOM 4102 N N . GLY A 1 505 ? 34.242 -13.744 -6.969 1.00 81.44 505 GLY A N 1
ATOM 4103 C CA . GLY A 1 505 ? 35.541 -13.311 -6.431 1.00 81.44 505 GLY A CA 1
ATOM 4104 C C . GLY A 1 505 ? 35.839 -13.722 -4.983 1.00 81.44 505 GLY A C 1
ATOM 4105 O O . GLY A 1 505 ? 36.827 -13.260 -4.428 1.00 81.44 505 GLY A O 1
ATOM 4106 N N . GLY A 1 506 ? 35.030 -14.598 -4.374 1.00 86.75 506 GLY A N 1
ATOM 4107 C CA . GLY A 1 506 ? 35.296 -15.139 -3.031 1.00 86.75 506 GLY A CA 1
ATOM 4108 C C . GLY A 1 506 ? 34.809 -14.263 -1.872 1.00 86.75 506 GLY A C 1
ATOM 4109 O O . GLY A 1 506 ? 35.077 -14.593 -0.718 1.00 86.75 506 GLY A O 1
ATOM 4110 N N . ASN A 1 507 ? 34.070 -13.193 -2.174 1.00 91.31 507 ASN A N 1
ATOM 4111 C CA . ASN A 1 507 ? 33.415 -12.334 -1.193 1.00 91.31 507 ASN A CA 1
ATOM 4112 C C . ASN A 1 507 ? 31.964 -12.768 -0.947 1.00 91.31 507 ASN A C 1
ATOM 4114 O O . ASN A 1 507 ? 31.335 -13.412 -1.790 1.00 91.31 507 ASN A O 1
ATOM 4118 N N . ILE A 1 508 ? 31.410 -12.366 0.195 1.00 93.69 508 ILE A N 1
ATOM 4119 C CA . ILE A 1 508 ? 29.984 -12.529 0.511 1.00 93.69 508 ILE A CA 1
ATOM 4120 C C . ILE A 1 508 ? 29.376 -11.209 0.979 1.00 93.69 508 ILE A C 1
ATOM 4122 O O . ILE A 1 508 ? 30.085 -10.325 1.462 1.00 93.69 508 ILE A O 1
ATOM 4126 N N . THR A 1 509 ? 28.054 -11.092 0.878 1.00 93.00 509 THR A N 1
ATOM 4127 C CA . THR A 1 509 ? 27.280 -10.101 1.637 1.00 93.00 509 THR A CA 1
ATOM 4128 C C . THR A 1 509 ? 26.550 -10.791 2.776 1.00 93.00 509 THR A C 1
ATOM 4130 O O . THR A 1 509 ? 26.060 -11.911 2.628 1.00 93.00 509 THR A O 1
ATOM 4133 N N . ILE A 1 510 ? 26.472 -10.115 3.920 1.00 93.88 510 ILE A N 1
ATOM 4134 C CA . ILE A 1 510 ? 25.723 -10.576 5.089 1.00 93.88 510 ILE A CA 1
ATOM 4135 C C . ILE A 1 510 ? 24.739 -9.469 5.441 1.00 93.88 510 ILE A C 1
ATOM 4137 O O . ILE A 1 510 ? 25.151 -8.372 5.803 1.00 93.88 510 ILE A O 1
ATOM 4141 N N . THR A 1 511 ? 23.442 -9.735 5.322 1.00 93.00 511 THR A N 1
ATOM 4142 C CA . THR A 1 511 ? 22.373 -8.765 5.586 1.00 93.00 511 THR A CA 1
ATOM 4143 C C . THR A 1 511 ? 21.548 -9.225 6.785 1.00 93.00 511 THR A C 1
ATOM 4145 O O . THR A 1 511 ? 20.680 -10.095 6.646 1.00 93.00 511 THR A O 1
ATOM 4148 N N . PRO A 1 512 ? 21.804 -8.677 7.983 1.00 92.19 512 PRO A N 1
ATOM 4149 C CA . PRO A 1 512 ? 20.961 -8.907 9.140 1.00 92.19 512 PRO A CA 1
ATOM 4150 C C . PRO A 1 512 ? 19.585 -8.270 8.948 1.00 92.19 512 PRO A C 1
ATOM 4152 O O . PRO A 1 512 ? 19.473 -7.144 8.469 1.00 92.19 512 PRO A O 1
ATOM 4155 N N . SER A 1 513 ? 18.523 -8.937 9.401 1.00 89.69 513 SER A N 1
ATOM 4156 C CA . SER A 1 513 ? 17.147 -8.434 9.256 1.00 89.69 513 SER A CA 1
ATOM 4157 C C . SER A 1 513 ? 16.847 -7.142 10.031 1.00 89.69 513 SER A C 1
ATOM 4159 O O . SER A 1 513 ? 15.754 -6.599 9.901 1.00 89.69 513 SER A O 1
ATOM 4161 N N . TRP A 1 514 ? 17.777 -6.674 10.868 1.00 88.38 514 TRP A N 1
ATOM 4162 C CA . TRP A 1 514 ? 17.671 -5.442 11.657 1.00 88.38 514 TRP A CA 1
ATOM 4163 C C . TRP A 1 514 ? 18.576 -4.304 11.156 1.00 88.38 514 TRP A C 1
ATOM 4165 O O . TRP A 1 514 ? 18.485 -3.205 11.691 1.00 88.38 514 TRP A O 1
ATOM 4175 N N . GLU A 1 515 ? 19.430 -4.555 10.157 1.00 87.94 515 GLU A N 1
ATOM 4176 C CA . GLU A 1 515 ? 20.382 -3.588 9.586 1.00 87.94 515 GLU A CA 1
ATOM 4177 C C . GLU A 1 515 ? 20.524 -3.848 8.081 1.00 87.94 515 GLU A C 1
ATOM 4179 O O . GLU A 1 515 ? 21.461 -4.503 7.616 1.00 87.94 515 GLU A O 1
ATOM 4184 N N . THR A 1 516 ? 19.563 -3.362 7.297 1.00 82.25 516 THR A N 1
ATOM 4185 C CA . THR A 1 516 ? 19.516 -3.585 5.843 1.00 82.25 516 THR A CA 1
ATOM 4186 C C . THR A 1 516 ? 20.686 -2.948 5.088 1.00 82.25 516 THR A C 1
ATOM 4188 O O . THR A 1 516 ? 21.033 -3.378 3.991 1.00 82.25 516 THR A O 1
ATOM 4191 N N . GLU A 1 517 ? 21.350 -1.971 5.698 1.00 84.06 517 GLU A N 1
ATOM 4192 C CA . GLU A 1 517 ? 22.487 -1.213 5.162 1.00 84.06 517 GLU A CA 1
ATOM 4193 C C . GLU A 1 517 ? 23.735 -2.087 5.041 1.00 84.06 517 GLU A C 1
ATOM 4195 O O . GLU A 1 517 ? 24.627 -1.811 4.243 1.00 84.06 517 GLU A O 1
ATOM 4200 N N . MET A 1 518 ? 23.781 -3.193 5.783 1.00 85.56 518 MET A N 1
ATOM 4201 C CA . MET A 1 518 ? 24.857 -4.177 5.692 1.00 85.56 518 MET A CA 1
ATOM 4202 C C . MET A 1 518 ? 24.922 -4.885 4.339 1.00 85.56 518 MET A C 1
ATOM 4204 O O . MET A 1 518 ? 25.946 -5.480 4.017 1.00 85.56 518 MET A O 1
ATOM 4208 N N . ALA A 1 519 ? 23.876 -4.789 3.512 1.00 85.88 519 ALA A N 1
ATOM 4209 C CA . ALA A 1 519 ? 23.917 -5.266 2.132 1.00 85.88 519 ALA A CA 1
ATOM 4210 C C . ALA A 1 519 ? 25.020 -4.588 1.289 1.00 85.88 519 ALA A C 1
ATOM 4212 O O . ALA A 1 519 ? 25.427 -5.147 0.273 1.00 85.88 519 ALA A O 1
ATOM 4213 N N . TYR A 1 520 ? 25.524 -3.422 1.714 1.00 84.19 520 TYR A N 1
ATOM 4214 C CA . TYR A 1 520 ? 26.616 -2.705 1.048 1.00 84.19 520 TYR A CA 1
ATOM 4215 C C . TYR A 1 520 ? 28.011 -3.078 1.560 1.00 84.19 520 TYR A C 1
ATOM 4217 O O . TYR A 1 520 ? 28.997 -2.554 1.049 1.00 84.19 520 TYR A O 1
ATOM 4225 N N . VAL A 1 521 ? 28.108 -3.949 2.567 1.00 88.88 521 VAL A N 1
ATOM 4226 C CA . VAL A 1 521 ? 29.373 -4.346 3.189 1.00 88.88 521 VAL A CA 1
ATOM 4227 C C . VAL A 1 521 ? 29.794 -5.706 2.649 1.00 88.88 521 VAL A C 1
ATOM 4229 O O . VAL A 1 521 ? 29.052 -6.686 2.763 1.00 88.88 521 VAL A O 1
ATOM 4232 N N . LEU A 1 522 ? 30.992 -5.763 2.066 1.00 90.81 522 LEU A N 1
ATOM 4233 C CA . LEU A 1 522 ? 31.572 -7.000 1.558 1.00 90.81 522 LEU A CA 1
ATOM 4234 C C . LEU A 1 522 ? 32.450 -7.650 2.619 1.00 90.81 522 LEU A C 1
ATOM 4236 O O . LEU A 1 522 ? 33.203 -6.980 3.322 1.00 90.81 522 LEU A O 1
ATOM 4240 N N . TRP A 1 523 ? 32.365 -8.969 2.710 1.00 92.50 523 TRP A N 1
ATOM 4241 C CA . TRP A 1 523 ? 33.113 -9.766 3.672 1.00 92.50 523 TRP A CA 1
ATOM 4242 C C . TRP A 1 523 ? 34.057 -10.698 2.926 1.00 92.50 523 TRP A C 1
ATOM 4244 O O . TRP A 1 523 ? 33.657 -11.305 1.929 1.00 92.50 523 TRP A O 1
ATOM 4254 N N . LYS A 1 524 ? 35.278 -10.845 3.442 1.00 93.06 524 LYS A N 1
ATOM 4255 C CA . LYS A 1 524 ? 36.278 -11.799 2.957 1.00 93.06 524 LYS A CA 1
ATOM 4256 C C . LYS A 1 524 ? 36.587 -12.846 4.015 1.00 93.06 524 LYS A C 1
ATOM 4258 O O . LYS A 1 524 ? 36.456 -12.603 5.217 1.00 93.06 524 LYS A O 1
ATOM 4263 N N . ARG A 1 525 ? 37.014 -14.021 3.558 1.00 91.44 525 ARG A N 1
ATOM 4264 C CA . ARG A 1 525 ? 37.399 -15.120 4.443 1.00 91.44 525 ARG A CA 1
ATOM 4265 C C . ARG A 1 525 ? 38.672 -14.747 5.206 1.00 91.44 525 ARG A C 1
ATOM 4267 O O . ARG A 1 525 ? 39.691 -14.430 4.596 1.00 91.44 525 ARG A O 1
ATOM 4274 N N . ASP A 1 526 ? 38.625 -14.822 6.532 1.00 86.44 526 ASP A N 1
ATOM 4275 C CA . ASP A 1 526 ? 39.762 -14.531 7.406 1.00 86.44 526 ASP A CA 1
ATOM 4276 C C . ASP A 1 526 ? 40.394 -15.841 7.884 1.00 86.44 526 ASP A C 1
ATOM 4278 O O . ASP A 1 526 ? 40.000 -16.426 8.890 1.00 86.44 526 ASP A O 1
ATOM 4282 N N . ALA A 1 527 ? 41.382 -16.333 7.136 1.00 75.25 527 ALA A N 1
ATOM 4283 C CA . ALA A 1 527 ? 42.081 -17.569 7.486 1.00 75.25 527 ALA A CA 1
ATOM 4284 C C . ALA A 1 527 ? 43.000 -17.423 8.715 1.00 75.25 527 ALA A C 1
ATOM 4286 O O . ALA A 1 527 ? 43.516 -18.424 9.208 1.00 75.25 527 ALA A O 1
ATOM 4287 N N . SER A 1 528 ? 43.232 -16.195 9.197 1.00 68.25 528 SER A N 1
ATOM 4288 C CA . SER A 1 528 ? 44.278 -15.907 10.183 1.00 68.25 528 SER A CA 1
ATOM 4289 C C . SER A 1 528 ? 43.777 -15.659 11.607 1.00 68.25 528 SER A C 1
ATOM 4291 O O . SER A 1 528 ? 44.601 -15.549 12.513 1.00 68.25 528 SER A O 1
ATOM 4293 N N . LYS A 1 529 ? 42.459 -15.606 11.853 1.00 58.22 529 LYS A N 1
ATOM 4294 C CA . LYS A 1 529 ? 41.922 -15.201 13.164 1.00 58.22 529 LYS A CA 1
ATOM 4295 C C . LYS A 1 529 ? 41.081 -16.268 13.861 1.00 58.22 529 LYS A C 1
ATOM 4297 O O . LYS A 1 529 ? 39.982 -16.593 13.427 1.00 58.22 529 LYS A O 1
ATOM 4302 N N . LYS A 1 530 ? 41.588 -16.732 15.008 1.00 53.66 530 LYS A N 1
ATOM 4303 C CA . LYS A 1 530 ? 40.825 -17.414 16.072 1.00 53.66 530 LYS A CA 1
ATOM 4304 C C . LYS A 1 530 ? 40.715 -16.598 17.368 1.00 53.66 530 LYS A C 1
ATOM 4306 O O . LYS A 1 530 ? 40.031 -17.033 18.285 1.00 53.66 530 LYS A O 1
ATOM 4311 N N . GLU A 1 531 ? 41.359 -15.435 17.465 1.00 51.41 531 GLU A N 1
ATOM 4312 C CA . GLU A 1 531 ? 41.353 -14.620 18.687 1.00 51.41 531 GLU A CA 1
ATOM 4313 C C . GLU A 1 531 ? 40.576 -13.318 18.470 1.00 51.41 531 GLU A C 1
ATOM 4315 O O . GLU A 1 531 ? 40.875 -12.533 17.568 1.00 51.41 531 GLU A O 1
ATOM 4320 N N . ALA A 1 532 ? 39.545 -13.113 19.295 1.00 50.81 532 ALA A N 1
ATOM 4321 C CA . ALA A 1 532 ? 38.774 -11.879 19.353 1.00 50.81 532 ALA A CA 1
ATOM 4322 C C . ALA A 1 532 ? 39.697 -10.697 19.690 1.00 50.81 532 ALA A C 1
ATOM 4324 O O . ALA A 1 532 ? 40.538 -10.793 20.585 1.00 50.81 532 ALA A O 1
ATOM 4325 N N . PHE A 1 533 ? 39.539 -9.577 18.982 1.00 50.03 533 PHE A N 1
ATOM 4326 C CA . PHE A 1 533 ? 40.335 -8.374 19.224 1.00 50.03 533 PHE A CA 1
ATOM 4327 C C . PHE A 1 533 ? 40.229 -7.929 20.693 1.00 50.03 533 PHE A C 1
ATOM 4329 O O . PHE A 1 533 ? 39.115 -7.853 21.223 1.00 50.03 533 PHE A O 1
ATOM 4336 N N . PRO A 1 534 ? 41.347 -7.586 21.361 1.00 51.72 534 PRO A N 1
ATOM 4337 C CA . PRO A 1 534 ? 41.276 -6.980 22.679 1.00 51.72 534 PRO A CA 1
ATOM 4338 C C . PRO A 1 534 ? 40.540 -5.629 22.584 1.00 51.72 534 PRO A C 1
ATOM 4340 O O . PRO A 1 534 ? 40.724 -4.900 21.605 1.00 51.72 534 PRO A O 1
ATOM 4343 N N . PRO A 1 535 ? 39.719 -5.267 23.588 1.00 50.25 535 PRO A N 1
ATOM 4344 C CA . PRO A 1 535 ? 38.866 -4.072 23.561 1.00 50.25 535 PRO A CA 1
ATOM 4345 C C . PRO A 1 535 ? 39.624 -2.740 23.397 1.00 50.25 535 PRO A C 1
ATOM 4347 O O . PRO A 1 535 ? 39.007 -1.739 23.040 1.00 50.25 535 PRO A O 1
ATOM 4350 N N . ASP A 1 536 ? 40.947 -2.743 23.585 1.00 51.56 536 ASP A N 1
ATOM 4351 C CA . ASP A 1 536 ? 41.812 -1.561 23.508 1.00 51.56 536 ASP A CA 1
ATOM 4352 C C . ASP A 1 536 ? 42.600 -1.446 22.189 1.00 51.56 536 ASP A C 1
ATOM 4354 O O . ASP A 1 536 ? 43.489 -0.599 22.070 1.00 51.56 536 ASP A O 1
ATOM 4358 N N . TYR A 1 537 ? 42.301 -2.276 21.179 1.00 50.66 537 TYR A N 1
ATOM 4359 C CA . TYR A 1 537 ? 42.960 -2.170 19.876 1.00 50.66 537 TYR A CA 1
ATOM 4360 C C . TYR A 1 537 ? 42.578 -0.840 19.208 1.00 50.66 537 TYR A C 1
ATOM 4362 O O . TYR A 1 537 ? 41.451 -0.641 18.744 1.00 50.66 537 TYR A O 1
ATOM 4370 N N . LEU A 1 538 ? 43.531 0.097 19.201 1.00 48.03 538 LEU A N 1
ATOM 4371 C CA . LEU A 1 538 ? 43.449 1.358 18.475 1.00 48.03 538 LEU A CA 1
ATOM 4372 C C . LEU A 1 538 ? 43.071 1.052 17.030 1.00 48.03 538 LEU A C 1
ATOM 4374 O O . LEU A 1 538 ? 43.764 0.304 16.344 1.00 48.03 538 LEU A O 1
ATOM 4378 N N . MET A 1 539 ? 41.929 1.606 16.621 1.00 53.03 539 MET A N 1
ATOM 4379 C CA . MET A 1 539 ? 41.333 1.390 15.310 1.00 53.03 539 MET A CA 1
ATOM 4380 C C . MET A 1 539 ? 42.392 1.526 14.229 1.00 53.03 539 MET A C 1
ATOM 4382 O O . MET A 1 539 ? 43.058 2.562 14.167 1.00 53.03 539 MET A O 1
ATOM 4386 N N . ASP A 1 540 ? 42.522 0.495 13.395 1.00 58.34 540 ASP A N 1
ATOM 4387 C CA . ASP A 1 540 ? 43.356 0.574 12.208 1.00 58.34 540 ASP A CA 1
ATOM 4388 C C . ASP A 1 540 ? 42.949 1.836 11.437 1.00 58.34 540 ASP A C 1
ATOM 4390 O O . ASP A 1 540 ? 41.785 2.021 11.050 1.00 58.34 540 ASP A O 1
ATOM 4394 N N . SER A 1 541 ? 43.898 2.762 11.316 1.00 61.97 541 SER A N 1
ATOM 4395 C CA . SER A 1 541 ? 43.667 4.067 10.709 1.00 61.97 541 SER A CA 1
ATOM 4396 C C . SER A 1 541 ? 43.221 3.913 9.257 1.00 61.97 541 SER A C 1
ATOM 4398 O O . SER A 1 541 ? 42.468 4.762 8.776 1.00 61.97 541 SER A O 1
ATOM 4400 N N . ALA A 1 542 ? 43.592 2.804 8.605 1.00 69.56 542 ALA A N 1
ATOM 4401 C CA . ALA A 1 542 ? 43.166 2.449 7.261 1.00 69.56 542 ALA A CA 1
ATOM 4402 C C . ALA A 1 542 ? 41.656 2.166 7.178 1.00 69.56 542 ALA A C 1
ATOM 4404 O O . ALA A 1 542 ? 40.981 2.745 6.331 1.00 69.56 542 ALA A O 1
ATOM 4405 N N . TRP A 1 543 ? 41.084 1.379 8.100 1.00 71.19 543 TRP A N 1
ATOM 4406 C CA . TRP A 1 543 ? 39.640 1.086 8.111 1.00 71.19 543 TRP A CA 1
ATOM 4407 C C . TRP A 1 543 ? 38.808 2.359 8.291 1.00 71.19 543 TRP A C 1
ATOM 4409 O O . TRP A 1 543 ? 37.869 2.641 7.541 1.00 71.19 543 TRP A O 1
ATOM 4419 N N . VAL A 1 544 ? 39.171 3.165 9.293 1.00 73.00 544 VAL A N 1
ATOM 4420 C CA . VAL A 1 544 ? 38.474 4.426 9.571 1.00 73.00 544 VAL A CA 1
ATOM 4421 C C . VAL A 1 544 ? 38.626 5.396 8.397 1.00 73.00 544 VAL A C 1
ATOM 4423 O O . VAL A 1 544 ? 37.692 6.147 8.114 1.00 73.00 544 VAL A O 1
ATOM 4426 N N . ALA A 1 545 ? 39.767 5.380 7.702 1.00 78.56 545 ALA A N 1
ATOM 4427 C CA . ALA A 1 545 ? 39.978 6.164 6.492 1.00 78.56 545 ALA A CA 1
ATOM 4428 C C . ALA A 1 545 ? 39.077 5.694 5.340 1.00 78.56 545 ALA A C 1
ATOM 4430 O O . ALA A 1 545 ? 38.373 6.528 4.778 1.00 78.56 545 ALA A O 1
ATOM 4431 N N . SER A 1 546 ? 38.999 4.393 5.047 1.00 76.38 546 SER A N 1
ATOM 4432 C CA . SER A 1 546 ? 38.119 3.859 3.994 1.00 76.38 546 SER A CA 1
ATOM 4433 C C . SER A 1 546 ? 36.645 4.166 4.255 1.00 76.38 546 SER A C 1
ATOM 4435 O O . SER A 1 546 ? 35.939 4.627 3.360 1.00 76.38 546 SER A O 1
ATOM 4437 N N . ILE A 1 547 ? 36.166 4.028 5.496 1.00 76.75 547 ILE A N 1
ATOM 4438 C CA . ILE A 1 547 ? 34.773 4.370 5.830 1.00 76.75 547 ILE A CA 1
ATOM 4439 C C . ILE A 1 547 ? 34.511 5.875 5.710 1.00 76.75 547 ILE A C 1
ATOM 4441 O O . ILE A 1 547 ? 33.452 6.285 5.229 1.00 76.75 547 ILE A O 1
ATOM 4445 N N . LYS A 1 548 ? 35.479 6.717 6.095 1.00 78.62 548 LYS A N 1
ATOM 4446 C CA . LYS A 1 548 ? 35.393 8.163 5.860 1.00 78.62 548 LYS A CA 1
ATOM 4447 C C . LYS A 1 548 ? 35.381 8.492 4.371 1.00 78.62 548 LYS A C 1
ATOM 4449 O O . LYS A 1 548 ? 34.598 9.348 3.984 1.00 78.62 548 LYS A O 1
ATOM 4454 N N . ASN A 1 549 ? 36.175 7.806 3.551 1.00 83.88 549 ASN A N 1
ATOM 4455 C CA . ASN A 1 549 ? 36.199 7.995 2.101 1.00 83.88 549 ASN A CA 1
ATOM 4456 C C . ASN A 1 549 ? 34.870 7.592 1.460 1.00 83.88 549 ASN A C 1
ATOM 4458 O O . ASN A 1 549 ? 34.370 8.315 0.604 1.00 83.88 549 ASN A O 1
ATOM 4462 N N . ILE A 1 550 ? 34.259 6.491 1.911 1.00 81.44 550 ILE A N 1
ATOM 4463 C CA . ILE A 1 550 ? 32.915 6.080 1.483 1.00 81.44 550 ILE A CA 1
ATOM 4464 C C . ILE A 1 550 ? 31.886 7.152 1.858 1.00 81.44 550 ILE A C 1
ATOM 4466 O O . ILE A 1 550 ? 31.111 7.590 1.011 1.00 81.44 550 ILE A O 1
ATOM 4470 N N . ALA A 1 551 ? 31.886 7.611 3.113 1.00 82.81 551 ALA A N 1
ATOM 4471 C CA . ALA A 1 551 ? 30.955 8.643 3.560 1.00 82.81 551 ALA A CA 1
ATOM 4472 C C . ALA A 1 551 ? 31.155 9.961 2.793 1.00 82.81 551 ALA A C 1
ATOM 4474 O O . ALA A 1 551 ? 30.175 10.562 2.362 1.00 82.81 551 ALA A O 1
ATOM 4475 N N . LEU A 1 552 ? 32.406 10.391 2.593 1.00 82.38 552 LEU A N 1
ATOM 4476 C CA . LEU A 1 552 ? 32.759 11.600 1.849 1.00 82.38 552 LEU A CA 1
ATOM 4477 C C . LEU A 1 552 ? 32.304 11.497 0.393 1.00 82.38 552 LEU A C 1
ATOM 4479 O O . LEU A 1 552 ? 31.613 12.392 -0.072 1.00 82.38 552 LEU A O 1
ATOM 4483 N N . PHE A 1 553 ? 32.584 10.376 -0.276 1.00 84.94 553 PHE A N 1
ATOM 4484 C CA . PHE A 1 553 ? 32.114 10.104 -1.634 1.00 84.94 553 PHE A CA 1
ATOM 4485 C C . PHE A 1 553 ? 30.588 10.237 -1.736 1.00 84.94 553 PHE A C 1
ATOM 4487 O O . PHE A 1 553 ? 30.086 10.932 -2.615 1.00 84.94 553 PHE A O 1
ATOM 4494 N N . LEU A 1 554 ? 29.844 9.650 -0.792 1.00 81.19 554 LEU A N 1
ATOM 4495 C CA . LEU A 1 554 ? 28.383 9.758 -0.749 1.00 81.19 554 LEU A CA 1
ATOM 4496 C C . LEU A 1 554 ? 27.897 11.194 -0.452 1.00 81.19 554 LEU A C 1
ATOM 4498 O O . LEU A 1 554 ? 26.838 11.589 -0.939 1.00 81.19 554 LEU A O 1
ATOM 4502 N N . TYR A 1 555 ? 28.649 11.990 0.318 1.00 80.25 555 TYR A N 1
ATOM 4503 C CA . TYR A 1 555 ? 28.346 13.405 0.585 1.00 80.25 555 TYR A CA 1
ATOM 4504 C C . TYR A 1 555 ? 28.712 14.351 -0.570 1.00 80.25 555 TYR A C 1
ATOM 4506 O O . TYR A 1 555 ? 28.063 15.390 -0.716 1.00 80.25 555 TYR A O 1
ATOM 4514 N N . GLU A 1 556 ? 29.747 14.021 -1.345 1.00 78.00 556 GLU A N 1
ATOM 4515 C CA . GLU A 1 556 ? 30.276 14.804 -2.471 1.00 78.00 556 GLU A CA 1
ATOM 4516 C C . GLU A 1 556 ? 29.509 14.583 -3.775 1.00 78.00 556 GLU A C 1
ATOM 4518 O O . GLU A 1 556 ? 29.677 15.359 -4.718 1.00 78.00 556 GLU A O 1
ATOM 4523 N N . LEU A 1 557 ? 28.616 13.588 -3.824 1.00 73.44 557 LEU A N 1
ATOM 4524 C CA . LEU A 1 557 ? 27.632 13.483 -4.896 1.00 73.44 557 LEU A CA 1
ATOM 4525 C C . LEU A 1 557 ? 26.908 14.843 -5.033 1.00 73.44 557 LEU A C 1
ATOM 4527 O O . LEU A 1 557 ? 26.359 15.352 -4.049 1.00 73.44 557 LEU A O 1
ATOM 4531 N N . PRO A 1 558 ? 26.974 15.491 -6.214 1.00 53.12 558 PRO A N 1
ATOM 4532 C CA . PRO A 1 558 ? 26.835 16.936 -6.330 1.00 53.12 558 PRO A CA 1
ATOM 4533 C C . PRO A 1 558 ? 25.514 17.457 -5.760 1.00 53.12 558 PRO A C 1
ATOM 4535 O O . PRO A 1 558 ? 24.426 17.095 -6.210 1.00 53.12 558 PRO A O 1
ATOM 4538 N N . LYS A 1 559 ? 25.618 18.398 -4.813 1.00 51.94 559 LYS A N 1
ATOM 4539 C CA . LYS A 1 559 ? 24.541 19.354 -4.533 1.00 51.94 559 LYS A CA 1
ATOM 4540 C C . LYS A 1 559 ? 24.419 20.240 -5.769 1.00 51.94 559 LYS A C 1
ATOM 4542 O O . LYS A 1 559 ? 25.378 20.929 -6.100 1.00 51.94 559 LYS A O 1
ATOM 4547 N N . GLY A 1 560 ? 23.276 20.223 -6.450 1.00 42.19 560 GLY A N 1
ATOM 4548 C CA . GLY A 1 560 ? 23.027 21.124 -7.576 1.00 42.19 560 GLY A CA 1
ATOM 4549 C C . GLY A 1 560 ? 23.301 22.579 -7.180 1.00 42.19 560 GLY A C 1
ATOM 4550 O O . GLY A 1 560 ? 22.567 23.155 -6.384 1.00 42.19 560 GLY A O 1
ATOM 4551 N N . SER A 1 561 ? 24.384 23.140 -7.712 1.00 37.47 561 SER A N 1
ATOM 4552 C CA . SER A 1 561 ? 24.803 24.532 -7.582 1.00 37.47 561 SER A CA 1
ATOM 4553 C C . SER A 1 561 ? 24.897 25.096 -8.987 1.00 37.47 561 SER A C 1
ATOM 4555 O O . SER A 1 561 ? 25.765 24.652 -9.731 1.00 37.47 561 SER A O 1
ATOM 4557 N N . LEU A 1 562 ? 24.064 26.079 -9.328 1.00 36.53 562 LEU A N 1
ATOM 4558 C CA . LEU A 1 562 ? 24.337 27.013 -10.419 1.00 36.53 562 LEU A CA 1
ATOM 4559 C C . LEU A 1 562 ? 23.761 28.393 -10.069 1.00 36.53 562 LEU A C 1
ATOM 4561 O O . LEU A 1 562 ? 22.562 28.533 -9.826 1.00 36.53 562 LEU A O 1
ATOM 4565 N N . GLU A 1 563 ? 24.634 29.402 -10.066 1.00 36.16 563 GLU A N 1
ATOM 4566 C CA . GLU A 1 563 ? 24.262 30.789 -10.353 1.00 36.16 563 GLU A CA 1
ATOM 4567 C C . GLU A 1 563 ? 23.648 30.864 -11.765 1.00 36.16 563 GLU A C 1
ATOM 4569 O O . GLU A 1 563 ? 24.112 30.154 -12.666 1.00 36.16 563 GLU A O 1
ATOM 4574 N N . PRO A 1 564 ? 22.619 31.696 -12.002 1.00 32.75 564 PRO A N 1
ATOM 4575 C CA . PRO A 1 564 ? 22.012 31.807 -13.320 1.00 32.75 564 PRO A CA 1
ATOM 4576 C C . PRO A 1 564 ? 22.791 32.786 -14.219 1.00 32.75 564 PRO A C 1
ATOM 4578 O O . PRO A 1 564 ? 23.105 33.896 -13.780 1.00 32.75 564 PRO A O 1
ATOM 4581 N N . PRO A 1 565 ? 23.044 32.445 -15.498 1.00 36.56 565 PRO A N 1
ATOM 4582 C CA . PRO A 1 565 ? 23.464 33.417 -16.494 1.00 36.56 565 PRO A CA 1
ATOM 4583 C C . PRO A 1 565 ? 22.257 34.201 -17.031 1.00 36.56 565 PRO A C 1
ATOM 4585 O O . PRO A 1 565 ? 21.148 33.681 -17.177 1.00 36.56 565 PRO A O 1
ATOM 4588 N N . ALA A 1 566 ? 22.502 35.475 -17.328 1.00 43.16 566 ALA A N 1
ATOM 4589 C CA . ALA A 1 566 ? 21.523 36.441 -17.804 1.00 43.16 566 ALA A CA 1
ATOM 4590 C C . ALA A 1 566 ? 20.933 36.058 -19.172 1.00 43.16 566 ALA A C 1
ATOM 4592 O O . ALA A 1 566 ? 21.667 35.764 -20.116 1.00 43.16 566 ALA A O 1
ATOM 4593 N N . SER A 1 567 ? 19.605 36.132 -19.299 1.00 34.72 567 SER A N 1
ATOM 4594 C CA . SER A 1 567 ? 18.934 36.161 -20.599 1.00 34.72 567 SER A CA 1
ATOM 4595 C C . SER A 1 567 ? 17.740 37.122 -20.613 1.00 34.72 567 SER A C 1
ATOM 4597 O O . SER A 1 567 ? 17.037 37.316 -19.627 1.00 34.72 567 SER A O 1
ATOM 4599 N N . ILE A 1 568 ? 17.630 37.745 -21.782 1.00 39.75 568 ILE A N 1
ATOM 4600 C CA . ILE A 1 568 ? 16.755 38.797 -22.306 1.00 39.75 568 ILE A CA 1
ATOM 4601 C C . ILE A 1 568 ? 15.308 38.767 -21.766 1.00 39.75 568 ILE A C 1
ATOM 4603 O O . ILE A 1 568 ? 14.600 37.767 -21.885 1.00 39.75 568 ILE A O 1
ATOM 4607 N N . GLU A 1 569 ? 14.871 39.911 -21.227 1.00 42.88 569 GLU A N 1
ATOM 4608 C CA . GLU A 1 569 ? 13.565 40.155 -20.600 1.00 42.88 569 GLU A CA 1
ATOM 4609 C C . GLU A 1 569 ? 12.390 40.005 -21.585 1.00 42.88 569 GLU A C 1
ATOM 4611 O O . GLU A 1 569 ? 12.076 40.895 -22.372 1.00 42.88 569 GLU A O 1
ATOM 4616 N N . LYS A 1 570 ? 11.662 38.889 -21.481 1.00 48.31 570 LYS A N 1
ATOM 4617 C CA . LYS A 1 570 ? 10.196 38.961 -21.495 1.00 48.31 570 LYS A CA 1
ATOM 4618 C C . LYS A 1 570 ? 9.777 39.184 -20.051 1.00 48.31 570 LYS A C 1
ATOM 4620 O O . LYS A 1 570 ? 10.121 38.356 -19.209 1.00 48.31 570 LYS A O 1
ATOM 4625 N N . GLU A 1 571 ? 9.074 40.281 -19.775 1.00 49.44 571 GLU A N 1
ATOM 4626 C CA . GLU A 1 571 ? 8.551 40.591 -18.440 1.00 49.44 571 GLU A CA 1
ATOM 4627 C C . GLU A 1 571 ? 7.826 39.368 -17.872 1.00 49.44 571 GLU A C 1
ATOM 4629 O O . GLU A 1 571 ? 6.771 38.943 -18.349 1.00 49.44 571 GLU A O 1
ATOM 4634 N N . SER A 1 572 ? 8.456 38.735 -16.888 1.00 62.44 572 SER A N 1
ATOM 4635 C CA . SER A 1 572 ? 7.881 37.580 -16.220 1.00 62.44 572 SER A CA 1
ATOM 4636 C C . SER A 1 572 ? 6.653 38.030 -15.412 1.00 62.44 572 SER A C 1
ATOM 4638 O O . SER A 1 572 ? 6.662 39.114 -14.832 1.00 62.44 572 SER A O 1
ATOM 4640 N N . PRO A 1 573 ? 5.611 37.200 -15.251 1.00 65.62 573 PRO A N 1
ATOM 4641 C CA . PRO A 1 573 ? 4.485 37.536 -14.371 1.00 65.62 573 PRO A CA 1
ATOM 4642 C C . PRO A 1 573 ? 4.935 37.930 -12.952 1.00 65.62 573 PRO A C 1
ATOM 4644 O O . PRO A 1 573 ? 4.307 38.750 -12.285 1.00 65.62 573 PRO A O 1
ATOM 4647 N N . GLN A 1 574 ? 6.073 37.387 -12.509 1.00 69.81 574 GLN A N 1
ATOM 4648 C CA . GLN A 1 574 ? 6.688 37.700 -11.228 1.00 69.81 574 GLN A CA 1
ATOM 4649 C C . GLN A 1 574 ? 7.307 39.108 -11.183 1.00 69.81 574 GLN A C 1
ATOM 4651 O O . GLN A 1 574 ? 7.163 39.776 -10.160 1.00 69.81 574 GLN A O 1
ATOM 4656 N N . SER A 1 575 ? 7.917 39.608 -12.267 1.00 70.12 575 SER A N 1
ATOM 4657 C CA . SER A 1 575 ? 8.425 40.991 -12.316 1.00 70.12 575 SER A CA 1
ATOM 4658 C C . SER A 1 575 ? 7.293 42.010 -12.190 1.00 70.12 575 SER A C 1
ATOM 4660 O O . SER A 1 575 ? 7.460 43.011 -11.493 1.00 70.12 575 SER A O 1
ATOM 4662 N N . ASN A 1 576 ? 6.117 41.698 -12.740 1.00 81.25 576 ASN A N 1
ATOM 4663 C CA . ASN A 1 576 ? 4.966 42.605 -12.741 1.00 81.25 576 ASN A CA 1
ATOM 4664 C C . ASN A 1 576 ? 4.242 42.607 -11.380 1.00 81.25 576 ASN A C 1
ATOM 4666 O O . ASN A 1 576 ? 3.718 43.635 -10.953 1.00 81.25 576 ASN A O 1
ATOM 4670 N N . LEU A 1 577 ? 4.280 41.493 -10.632 1.00 92.06 577 LEU A N 1
ATOM 4671 C CA . LEU A 1 577 ? 3.822 41.461 -9.236 1.00 92.06 577 LEU A CA 1
ATOM 4672 C C . LEU A 1 577 ? 4.771 42.210 -8.290 1.00 92.06 577 LEU A C 1
ATOM 4674 O O . LEU A 1 577 ? 4.304 42.929 -7.408 1.00 92.06 577 LEU A O 1
ATOM 4678 N N . GLU A 1 578 ? 6.091 42.080 -8.458 1.00 90.88 578 GLU A N 1
ATOM 4679 C CA . GLU A 1 578 ? 7.043 42.864 -7.656 1.00 90.88 578 GLU A CA 1
ATOM 4680 C C . GLU A 1 578 ? 6.938 44.361 -7.963 1.00 90.88 578 GLU A C 1
ATOM 4682 O O . GLU A 1 578 ? 7.048 45.183 -7.056 1.00 90.88 578 GLU A O 1
ATOM 4687 N N . GLU A 1 579 ? 6.676 44.737 -9.214 1.00 91.31 579 GLU A N 1
ATOM 4688 C CA . GLU A 1 579 ? 6.405 46.127 -9.566 1.00 91.31 579 GLU A CA 1
ATOM 4689 C C . GLU A 1 579 ? 5.117 46.642 -8.915 1.00 91.31 579 GLU A C 1
ATOM 4691 O O . GLU A 1 579 ? 5.113 47.719 -8.321 1.00 91.31 579 GLU A O 1
ATOM 4696 N N . ALA A 1 580 ? 4.049 45.843 -8.918 1.00 93.38 580 ALA A N 1
ATOM 4697 C CA . ALA A 1 580 ? 2.811 46.175 -8.224 1.00 93.38 580 ALA A CA 1
ATOM 4698 C C . ALA A 1 580 ? 3.012 46.354 -6.704 1.00 93.38 580 ALA A C 1
ATOM 4700 O O . ALA A 1 580 ? 2.360 47.220 -6.105 1.00 93.38 580 ALA A O 1
ATOM 4701 N N . ILE A 1 581 ? 3.933 45.589 -6.096 1.00 94.94 581 ILE A N 1
ATOM 4702 C CA . ILE A 1 581 ? 4.378 45.787 -4.708 1.00 94.94 581 ILE A CA 1
ATOM 4703 C C . ILE A 1 581 ? 5.141 47.107 -4.560 1.00 94.94 581 ILE A C 1
ATOM 4705 O O . ILE A 1 581 ? 4.825 47.885 -3.661 1.00 94.94 581 ILE A O 1
ATOM 4709 N N . ARG A 1 582 ? 6.121 47.384 -5.431 1.00 93.25 582 ARG A N 1
ATOM 4710 C CA . ARG A 1 582 ? 6.907 48.634 -5.398 1.00 93.25 582 ARG A CA 1
ATOM 4711 C C . ARG A 1 582 ? 6.020 49.871 -5.540 1.00 93.25 582 ARG A C 1
ATOM 4713 O O . ARG A 1 582 ? 6.214 50.844 -4.818 1.00 93.25 582 ARG A O 1
ATOM 4720 N N . ASN A 1 583 ? 5.005 49.797 -6.396 1.00 92.56 583 ASN A N 1
ATOM 4721 C CA . ASN A 1 583 ? 4.030 50.863 -6.627 1.00 92.56 583 ASN A CA 1
ATOM 4722 C C . ASN A 1 583 ? 2.972 50.959 -5.508 1.00 92.56 583 ASN A C 1
ATOM 4724 O O . ASN A 1 583 ? 2.100 51.830 -5.541 1.00 92.56 583 ASN A O 1
ATOM 4728 N N . GLY A 1 584 ? 3.013 50.062 -4.514 1.00 95.94 584 GLY A N 1
ATOM 4729 C CA . GLY A 1 584 ? 2.094 50.045 -3.376 1.00 95.94 584 GLY A CA 1
ATOM 4730 C C . GLY A 1 584 ? 0.639 49.745 -3.753 1.00 95.94 584 GLY A C 1
ATOM 4731 O O . GLY A 1 584 ? -0.273 50.105 -3.007 1.00 95.94 584 GLY A O 1
ATOM 4732 N N . SER A 1 585 ? 0.410 49.133 -4.920 1.00 96.06 585 SER A N 1
ATOM 4733 C CA . SER A 1 585 ? -0.924 48.718 -5.383 1.00 96.06 585 SER A CA 1
ATOM 4734 C C . SER A 1 585 ? -1.361 47.396 -4.749 1.00 96.06 585 SER A C 1
ATOM 4736 O O . SER A 1 585 ? -2.541 47.206 -4.450 1.00 96.06 585 SER A O 1
ATOM 4738 N N . ILE A 1 586 ? -0.392 46.528 -4.450 1.00 96.81 586 ILE A N 1
ATOM 4739 C CA . ILE A 1 586 ? -0.550 45.314 -3.652 1.00 96.81 586 ILE A CA 1
ATOM 4740 C C . ILE A 1 586 ? 0.575 45.240 -2.612 1.00 96.81 586 ILE A C 1
ATOM 4742 O O . ILE A 1 586 ? 1.587 45.930 -2.719 1.00 96.81 586 ILE A O 1
ATOM 4746 N N . ARG A 1 587 ? 0.443 44.367 -1.617 1.00 96.06 587 ARG A N 1
ATOM 4747 C CA . ARG A 1 587 ? 1.559 43.937 -0.758 1.00 96.06 587 ARG A CA 1
ATOM 4748 C C . ARG A 1 587 ? 1.504 42.436 -0.542 1.00 96.06 587 ARG A C 1
ATOM 4750 O O . ARG A 1 587 ? 0.450 41.836 -0.717 1.00 96.06 587 ARG A O 1
ATOM 4757 N N . ARG A 1 588 ? 2.603 41.820 -0.107 1.00 94.31 588 ARG A N 1
ATOM 4758 C CA . ARG A 1 588 ? 2.558 40.413 0.322 1.00 94.31 588 ARG A CA 1
ATOM 4759 C C . ARG A 1 588 ? 1.616 40.263 1.520 1.00 94.31 588 ARG A C 1
ATOM 4761 O O . ARG A 1 588 ? 1.624 41.101 2.429 1.00 94.31 588 ARG A O 1
ATOM 4768 N N . ALA A 1 589 ? 0.803 39.213 1.499 1.00 91.06 589 ALA A N 1
ATOM 4769 C CA . ALA A 1 589 ? -0.047 38.856 2.621 1.00 91.06 589 ALA A CA 1
ATOM 4770 C C . ALA A 1 589 ? 0.809 38.350 3.787 1.00 91.06 589 ALA A C 1
ATOM 4772 O O . ALA A 1 589 ? 1.803 37.644 3.604 1.00 91.06 589 ALA A O 1
ATOM 4773 N N . THR A 1 590 ? 0.417 38.738 4.989 1.00 88.19 590 THR A N 1
ATOM 4774 C CA . THR A 1 590 ? 0.991 38.290 6.254 1.00 88.19 590 THR A CA 1
ATOM 4775 C C . THR A 1 590 ? 0.070 37.258 6.891 1.00 88.19 590 THR A C 1
ATOM 4777 O O . THR A 1 590 ? -1.080 37.089 6.480 1.00 88.19 590 THR A O 1
ATOM 4780 N N . SER A 1 591 ? 0.545 36.583 7.938 1.00 78.12 591 SER A N 1
ATOM 4781 C CA . SER A 1 591 ? -0.317 35.713 8.741 1.00 78.12 591 SER A CA 1
ATOM 4782 C C . SER A 1 591 ? -1.516 36.473 9.315 1.00 78.12 591 SER A C 1
ATOM 4784 O O . SER A 1 591 ? -2.602 35.906 9.371 1.00 78.12 591 SER A O 1
ATOM 4786 N N . VAL A 1 592 ? -1.357 37.751 9.675 1.00 83.19 592 VAL A N 1
ATOM 4787 C CA . VAL A 1 592 ? -2.441 38.594 10.206 1.00 83.19 592 VAL A CA 1
ATOM 4788 C C . VAL A 1 592 ? -3.573 38.755 9.190 1.00 83.19 592 VAL A C 1
ATOM 4790 O O . VAL A 1 592 ? -4.736 38.703 9.569 1.00 83.19 592 VAL A O 1
ATOM 4793 N N . ASP A 1 593 ? -3.258 38.865 7.897 1.00 86.06 593 ASP A N 1
ATOM 4794 C CA . ASP A 1 593 ? -4.272 39.012 6.844 1.00 86.06 593 ASP A CA 1
ATOM 4795 C C . ASP A 1 593 ? -5.103 37.742 6.648 1.00 86.06 593 ASP A C 1
ATOM 4797 O O . ASP A 1 593 ? -6.313 37.822 6.452 1.00 86.06 593 ASP A O 1
ATOM 4801 N N . ALA A 1 594 ? -4.469 36.568 6.740 1.00 79.94 594 ALA A N 1
ATOM 4802 C CA . ALA A 1 594 ? -5.190 35.297 6.695 1.00 79.94 594 ALA A CA 1
ATOM 4803 C C . ALA A 1 594 ? -6.093 35.095 7.912 1.00 79.94 594 ALA A C 1
ATOM 4805 O O . ALA A 1 594 ? -7.205 34.602 7.754 1.00 79.94 594 ALA A O 1
ATOM 4806 N N . HIS A 1 595 ? -5.639 35.483 9.107 1.00 76.81 595 HIS A N 1
ATOM 4807 C CA . HIS A 1 595 ? -6.474 35.400 10.306 1.00 76.81 595 HIS A CA 1
ATOM 4808 C C . HIS A 1 595 ? -7.649 36.375 10.219 1.00 76.81 595 HIS A C 1
ATOM 4810 O O . HIS A 1 595 ? -8.779 35.969 10.446 1.00 76.81 595 HIS A O 1
ATOM 4816 N N . ALA A 1 596 ? -7.413 37.616 9.781 1.00 81.06 596 ALA A N 1
ATOM 4817 C CA . ALA A 1 596 ? -8.484 38.587 9.576 1.00 81.06 596 ALA A CA 1
ATOM 4818 C C . ALA A 1 596 ? -9.527 38.102 8.552 1.00 81.06 596 ALA A C 1
ATOM 4820 O O . ALA A 1 596 ? -10.719 38.344 8.728 1.00 81.06 596 ALA A O 1
ATOM 4821 N N . TRP A 1 597 ? -9.093 37.391 7.504 1.00 81.06 597 TRP A N 1
ATOM 4822 C CA . TRP A 1 597 ? -9.995 36.736 6.557 1.00 81.06 597 TRP A CA 1
ATOM 4823 C C . TRP A 1 597 ? -10.794 35.596 7.197 1.00 81.06 597 TRP A C 1
ATOM 4825 O O . TRP A 1 597 ? -12.012 35.542 7.050 1.00 81.06 597 TRP A O 1
ATOM 4835 N N . LEU A 1 598 ? -10.122 34.714 7.936 1.00 78.81 598 LEU A N 1
ATOM 4836 C CA . LEU A 1 598 ? -10.754 33.579 8.603 1.00 78.81 598 LEU A CA 1
ATOM 4837 C C . LEU A 1 598 ? -11.784 34.029 9.646 1.00 78.81 598 LEU A C 1
ATOM 4839 O O . LEU A 1 598 ? -12.876 33.468 9.715 1.00 78.81 598 LEU A O 1
ATOM 4843 N N . ASP A 1 599 ? -11.457 35.056 10.429 1.00 79.81 599 ASP A N 1
ATOM 4844 C CA . ASP A 1 599 ? -12.354 35.640 11.425 1.00 79.81 599 ASP A CA 1
ATOM 4845 C C . ASP A 1 599 ? -13.595 36.238 10.749 1.00 79.81 599 ASP A C 1
ATOM 4847 O O . ASP A 1 599 ? -14.722 36.002 11.187 1.00 79.81 599 ASP A O 1
ATOM 4851 N N . ALA A 1 600 ? -13.403 36.957 9.637 1.00 78.62 600 ALA A N 1
ATOM 4852 C CA . ALA A 1 600 ? -14.490 37.527 8.847 1.00 78.62 600 ALA A CA 1
ATOM 4853 C C . ALA A 1 600 ? -15.437 36.458 8.279 1.00 78.62 600 ALA A C 1
ATOM 4855 O O . ALA A 1 600 ? -16.659 36.598 8.381 1.00 78.62 600 ALA A O 1
ATOM 4856 N N . ASP A 1 601 ? -14.886 35.387 7.706 1.00 78.06 601 ASP A N 1
ATOM 4857 C CA . ASP A 1 601 ? -15.671 34.306 7.109 1.00 78.06 601 ASP A CA 1
ATOM 4858 C C . ASP A 1 601 ? -16.387 33.476 8.189 1.00 78.06 601 ASP A C 1
ATOM 4860 O O . ASP A 1 601 ? -17.573 33.168 8.080 1.00 78.06 601 ASP A O 1
ATOM 4864 N N . THR A 1 602 ? -15.722 33.229 9.320 1.00 77.31 602 THR A N 1
ATOM 4865 C CA . THR A 1 602 ? -16.329 32.570 10.485 1.00 77.31 602 THR A CA 1
ATOM 4866 C C . THR A 1 602 ? -17.518 33.369 11.026 1.00 77.31 602 THR A C 1
ATOM 4868 O O . THR A 1 602 ? -18.587 32.808 11.280 1.00 77.31 602 THR A O 1
ATOM 4871 N N . GLU A 1 603 ? -17.375 34.688 11.174 1.00 79.06 603 GLU A N 1
ATOM 4872 C CA . GLU A 1 603 ? -18.474 35.562 11.594 1.00 79.06 603 GLU A CA 1
ATOM 4873 C C . GLU A 1 603 ? -19.625 35.585 10.573 1.00 79.06 603 GLU A C 1
ATOM 4875 O O . GLU A 1 603 ? -20.794 35.645 10.962 1.00 79.06 603 GLU A O 1
ATOM 4880 N N . LYS A 1 604 ? -19.334 35.463 9.270 1.00 79.44 604 LYS A N 1
ATOM 4881 C CA . LYS A 1 604 ? -20.357 35.334 8.219 1.00 79.44 604 LYS A CA 1
ATOM 4882 C C . LYS A 1 604 ? -21.203 34.070 8.399 1.00 79.44 604 LYS A C 1
ATOM 4884 O O . LYS A 1 604 ? -22.430 34.161 8.336 1.00 79.44 604 LYS A O 1
ATOM 4889 N N . TYR A 1 605 ? -20.586 32.916 8.661 1.00 77.75 605 TYR A N 1
ATOM 4890 C CA . TYR A 1 605 ? -21.317 31.663 8.902 1.00 77.75 605 TYR A CA 1
ATOM 4891 C C . TYR A 1 605 ? -22.112 31.694 10.209 1.00 77.75 605 TYR A C 1
ATOM 4893 O O . TYR A 1 605 ? -23.288 31.322 10.213 1.00 77.75 605 TYR A O 1
ATOM 4901 N N . LYS A 1 606 ? -21.534 32.257 11.280 1.00 78.31 606 LYS A N 1
ATOM 4902 C CA . LYS A 1 606 ? -22.251 32.475 12.547 1.00 78.31 606 LYS A CA 1
ATOM 4903 C C . LYS A 1 606 ? -23.515 33.312 12.359 1.00 78.31 606 LYS A C 1
ATOM 4905 O O . LYS A 1 606 ? -24.568 32.931 12.859 1.00 78.31 606 LYS A O 1
ATOM 4910 N N . ARG A 1 607 ? -23.457 34.414 11.597 1.00 83.00 607 ARG A N 1
ATOM 4911 C CA . ARG A 1 607 ? -24.642 35.253 11.308 1.00 83.00 607 ARG A CA 1
ATOM 4912 C C . ARG A 1 607 ? -25.738 34.510 10.549 1.00 83.00 607 ARG A C 1
ATOM 4914 O O . ARG A 1 607 ? -26.906 34.849 10.701 1.00 83.00 607 ARG A O 1
ATOM 4921 N N . LYS A 1 608 ? -25.372 33.517 9.734 1.00 82.44 608 LYS A N 1
ATOM 4922 C CA . LYS A 1 608 ? -26.318 32.675 8.985 1.00 82.44 608 LYS A CA 1
ATOM 4923 C C . LYS A 1 608 ? -26.775 31.444 9.775 1.00 82.44 608 LYS A C 1
ATOM 4925 O O . LYS A 1 608 ? -27.568 30.670 9.253 1.00 82.44 608 LYS A O 1
ATOM 4930 N N . ASN A 1 609 ? -26.307 31.276 11.015 1.00 84.81 609 ASN A N 1
ATOM 4931 C CA . ASN A 1 609 ? -26.557 30.108 11.858 1.00 84.81 609 ASN A CA 1
ATOM 4932 C C . ASN A 1 609 ? -26.173 28.779 11.172 1.00 84.81 609 ASN A C 1
ATOM 4934 O O . ASN A 1 609 ? -26.817 27.750 11.365 1.00 84.81 609 ASN A O 1
ATOM 4938 N N . LEU A 1 610 ? -25.134 28.827 10.333 1.00 77.69 610 LEU A N 1
ATOM 4939 C CA . LEU A 1 610 ? -24.590 27.686 9.606 1.00 77.69 610 LEU A CA 1
ATOM 4940 C C . LEU A 1 610 ? -23.253 27.284 10.230 1.00 77.69 610 LEU A C 1
ATOM 4942 O O . LEU A 1 610 ? -22.454 28.144 10.606 1.00 77.69 610 LEU A O 1
ATOM 4946 N N . SER A 1 611 ? -22.985 25.982 10.290 1.00 64.75 611 SER A N 1
ATOM 4947 C CA . SER A 1 611 ? -21.621 25.496 10.496 1.00 64.75 611 SER A CA 1
ATOM 4948 C C . SER A 1 611 ? -20.799 25.821 9.249 1.00 64.75 611 SER A C 1
ATOM 4950 O O . SER A 1 611 ? -21.295 25.618 8.136 1.00 64.75 611 SER A O 1
ATOM 4952 N N . PRO A 1 612 ? -19.574 26.345 9.388 1.00 63.09 612 PRO A N 1
ATOM 4953 C CA . PRO A 1 612 ? -18.746 26.583 8.223 1.00 63.09 612 PRO A CA 1
ATOM 4954 C C . PRO A 1 612 ? -18.367 25.247 7.550 1.00 63.09 612 PRO A C 1
ATOM 4956 O O . PRO A 1 612 ? -18.195 24.249 8.253 1.00 63.09 612 PRO A O 1
ATOM 4959 N N . PRO A 1 613 ? -18.259 25.204 6.211 1.00 64.25 613 PRO A N 1
ATOM 4960 C CA . PRO A 1 613 ? -17.928 23.988 5.471 1.00 64.25 613 PRO A CA 1
ATOM 4961 C C . PRO A 1 613 ? -16.506 23.497 5.780 1.00 64.25 613 PRO A C 1
ATOM 4963 O O . PRO A 1 613 ? -15.623 24.288 6.124 1.00 64.25 613 PRO A O 1
ATOM 4966 N N . ASP A 1 614 ? -16.269 22.195 5.586 1.00 52.09 614 ASP A N 1
ATOM 4967 C CA . ASP A 1 614 ? -14.952 21.552 5.741 1.00 52.09 614 ASP A CA 1
ATOM 4968 C C . ASP A 1 614 ? -13.860 22.190 4.860 1.00 52.09 614 ASP A C 1
ATOM 4970 O O . ASP A 1 614 ? -12.669 22.086 5.156 1.00 52.09 614 ASP A O 1
ATOM 4974 N N . ASP A 1 615 ? -14.251 22.946 3.834 1.00 51.62 615 ASP A N 1
ATOM 4975 C CA . ASP A 1 615 ? -13.371 23.753 2.987 1.00 51.62 615 ASP A CA 1
ATOM 4976 C C . ASP A 1 615 ? -12.638 24.868 3.759 1.00 51.62 615 ASP A C 1
ATOM 4978 O O . ASP A 1 615 ? -11.656 25.412 3.259 1.00 51.62 615 ASP A O 1
ATOM 4982 N N . LEU A 1 616 ? -13.004 25.163 5.017 1.00 51.72 616 LEU A N 1
ATOM 4983 C CA . LEU A 1 616 ? -12.166 25.952 5.936 1.00 51.72 616 LEU A CA 1
ATOM 4984 C C . LEU A 1 616 ? -10.789 25.311 6.190 1.00 51.72 616 LEU A C 1
ATOM 4986 O O . LEU A 1 616 ? -9.855 25.994 6.614 1.00 51.72 6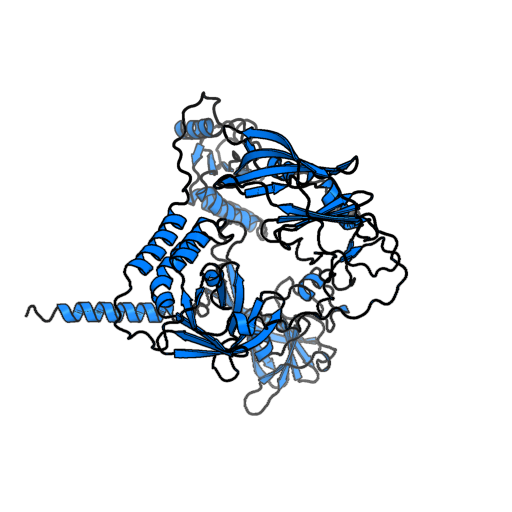16 LEU A O 1
ATOM 4990 N N . ILE A 1 617 ? -10.608 24.026 5.878 1.00 50.69 617 ILE A N 1
ATOM 4991 C CA . ILE A 1 617 ? -9.290 23.386 5.805 1.00 50.69 617 ILE A CA 1
ATOM 4992 C C . ILE A 1 617 ? -8.411 24.066 4.732 1.00 50.69 617 ILE A C 1
ATOM 4994 O O . ILE A 1 617 ? -7.192 24.146 4.912 1.00 50.69 617 ILE A O 1
ATOM 4998 N N . GLU A 1 618 ? -8.981 24.676 3.680 1.00 52.72 618 GLU A N 1
ATOM 4999 C CA . GLU A 1 618 ? -8.229 25.551 2.768 1.00 52.72 618 GLU A CA 1
ATOM 5000 C C . GLU A 1 618 ? -7.693 26.818 3.460 1.00 52.72 618 GLU A C 1
ATOM 5002 O O . GLU A 1 618 ? -6.660 27.342 3.044 1.00 52.72 618 GLU A O 1
ATOM 5007 N N . ALA A 1 619 ? -8.294 27.288 4.556 1.00 51.47 619 ALA A N 1
ATOM 5008 C CA . ALA A 1 619 ? -7.745 28.389 5.356 1.00 51.47 619 ALA A CA 1
ATOM 5009 C C . ALA A 1 619 ? -6.453 27.986 6.088 1.00 51.47 619 ALA A C 1
ATOM 5011 O O . ALA A 1 619 ? -5.524 28.780 6.247 1.00 51.47 619 ALA A O 1
ATOM 5012 N N . PHE A 1 620 ? -6.341 26.711 6.465 1.00 50.78 620 PHE A N 1
ATOM 5013 C CA . PHE A 1 620 ? -5.091 26.136 6.960 1.00 50.78 620 PHE A CA 1
ATOM 5014 C C . PHE A 1 620 ? -4.047 26.026 5.832 1.00 50.78 620 PHE A C 1
ATOM 5016 O O . PHE A 1 620 ? -2.853 26.271 6.033 1.00 50.78 620 PHE A O 1
ATOM 5023 N N . ILE A 1 621 ? -4.507 25.741 4.609 1.00 52.84 621 ILE A N 1
ATOM 5024 C CA . ILE A 1 621 ? -3.695 25.773 3.387 1.00 52.84 621 ILE A CA 1
ATOM 5025 C C . ILE A 1 621 ? -3.237 27.213 3.082 1.00 52.84 621 ILE A C 1
ATOM 5027 O O . ILE A 1 621 ? -2.064 27.394 2.765 1.00 52.84 621 ILE A O 1
ATOM 5031 N N . LEU A 1 622 ? -4.052 28.255 3.287 1.00 53.94 622 LEU A N 1
ATOM 5032 C CA . LEU A 1 622 ? -3.618 29.660 3.185 1.00 53.94 622 LEU A CA 1
ATOM 5033 C C . LEU A 1 622 ? -2.393 29.938 4.066 1.00 53.94 622 LEU A C 1
ATOM 5035 O O . LEU A 1 622 ? -1.462 30.589 3.599 1.00 53.94 622 LEU A O 1
ATOM 5039 N N . GLY A 1 623 ? -2.318 29.357 5.268 1.00 57.50 623 GLY A N 1
ATOM 5040 C CA . GLY A 1 623 ? -1.101 29.364 6.086 1.00 57.50 623 GLY A CA 1
ATOM 5041 C C . GLY A 1 623 ? 0.109 28.817 5.318 1.00 57.50 623 GLY A C 1
ATOM 5042 O O . GLY A 1 623 ? 1.097 29.526 5.126 1.00 57.50 623 GLY A O 1
ATOM 5043 N N . SER A 1 624 ? 0.011 27.597 4.779 1.00 55.22 624 SER A N 1
ATOM 5044 C CA . SER A 1 624 ? 1.054 26.979 3.940 1.00 55.22 624 SER A CA 1
ATOM 5045 C C . SER A 1 624 ? 1.427 27.799 2.693 1.00 55.22 624 SER A C 1
ATOM 5047 O O . SER A 1 624 ? 2.590 27.763 2.285 1.00 55.22 624 SER A O 1
ATOM 5049 N N . TRP A 1 625 ? 0.485 28.494 2.054 1.00 57.09 625 TRP A N 1
ATOM 5050 C CA . TRP A 1 625 ? 0.738 29.269 0.830 1.00 57.09 625 TRP A CA 1
ATOM 5051 C C . TRP A 1 625 ? 1.293 30.669 1.114 1.00 57.09 625 TRP A C 1
ATOM 5053 O O . TRP A 1 625 ? 2.127 31.159 0.347 1.00 57.09 625 TRP A O 1
ATOM 5063 N N . ILE A 1 626 ? 0.930 31.269 2.251 1.00 58.56 626 ILE A N 1
ATOM 5064 C CA . ILE A 1 626 ? 1.568 32.478 2.791 1.00 58.56 626 ILE A CA 1
ATOM 5065 C C . ILE A 1 626 ? 3.047 32.196 3.080 1.00 58.56 626 ILE A C 1
ATOM 5067 O O . ILE A 1 626 ? 3.905 32.984 2.679 1.00 58.56 626 ILE A O 1
ATOM 5071 N N . TYR A 1 627 ? 3.379 31.023 3.639 1.00 53.88 627 TYR A N 1
ATOM 5072 C CA . TYR A 1 627 ? 4.777 30.596 3.800 1.00 53.88 627 TYR A CA 1
ATOM 5073 C C . TYR A 1 627 ? 5.501 30.373 2.461 1.00 53.88 627 TYR A C 1
ATOM 5075 O O . TYR A 1 627 ? 6.703 30.620 2.366 1.00 53.88 627 TYR A O 1
ATOM 5083 N N . LYS A 1 628 ? 4.780 29.984 1.400 1.00 62.22 628 LYS A N 1
ATOM 5084 C CA . LYS A 1 628 ? 5.313 29.848 0.029 1.00 62.22 628 LYS A CA 1
ATOM 5085 C C . LYS A 1 628 ? 5.321 31.163 -0.777 1.00 62.22 628 LYS A C 1
ATOM 5087 O O . LYS A 1 628 ? 5.623 31.135 -1.966 1.00 62.22 628 LYS A O 1
ATOM 5092 N N . LYS A 1 629 ? 5.056 32.314 -0.138 1.00 66.69 629 LYS A N 1
ATOM 5093 C CA . LYS A 1 629 ? 5.187 33.686 -0.682 1.00 66.69 629 LYS A CA 1
ATOM 5094 C C . LYS A 1 629 ? 4.354 34.017 -1.941 1.00 66.69 629 LYS A C 1
ATOM 5096 O O . LYS A 1 629 ? 4.730 34.941 -2.660 1.00 66.69 629 LYS A O 1
ATOM 5101 N N . LYS A 1 630 ? 3.224 33.339 -2.198 1.00 85.50 630 LYS A N 1
ATOM 5102 C CA . LYS A 1 630 ? 2.348 33.594 -3.374 1.00 85.50 630 LYS A CA 1
ATOM 5103 C C . LYS A 1 630 ? 0.967 34.174 -3.030 1.00 85.50 630 LYS A C 1
ATOM 5105 O O . LYS A 1 630 ? 0.019 34.011 -3.791 1.00 85.50 630 LYS A O 1
ATOM 5110 N N . ALA A 1 631 ? 0.846 34.845 -1.886 1.00 92.25 631 ALA A N 1
ATOM 5111 C CA . ALA A 1 631 ? -0.382 35.517 -1.462 1.00 92.25 631 ALA A CA 1
ATOM 5112 C C . ALA A 1 631 ? -0.159 37.030 -1.319 1.00 92.25 631 ALA A C 1
ATOM 5114 O O . ALA A 1 631 ? 0.859 37.463 -0.769 1.00 92.25 631 ALA A O 1
ATOM 5115 N N . TYR A 1 632 ? -1.118 37.823 -1.795 1.00 94.50 632 TYR A N 1
ATOM 5116 C CA . TYR A 1 632 ? -1.045 39.280 -1.862 1.00 94.50 632 TYR A CA 1
ATOM 5117 C C . TYR A 1 632 ? -2.341 39.920 -1.364 1.00 94.50 632 TYR A C 1
ATOM 5119 O O . TYR A 1 632 ? -3.428 39.405 -1.603 1.00 94.50 632 TYR A O 1
ATOM 5127 N N . VAL A 1 633 ? -2.224 41.062 -0.693 1.00 94.94 633 VAL A N 1
ATOM 5128 C CA . VAL A 1 633 ? -3.347 41.927 -0.319 1.00 94.94 633 VAL A CA 1
ATOM 5129 C C . VAL A 1 633 ? -3.401 43.082 -1.306 1.00 94.94 633 VAL A C 1
ATOM 5131 O O . VAL A 1 633 ? -2.402 43.783 -1.481 1.00 94.94 633 VAL A O 1
ATOM 5134 N N . VAL A 1 634 ? -4.552 43.283 -1.938 1.00 96.44 634 VAL A N 1
ATOM 5135 C CA . VAL A 1 634 ? -4.793 44.415 -2.837 1.00 96.44 634 VAL A CA 1
ATOM 5136 C C . VAL A 1 634 ? -5.042 45.660 -1.991 1.00 96.44 634 VAL A C 1
ATOM 5138 O O . VAL A 1 634 ? -5.867 45.642 -1.085 1.00 96.44 634 VAL A O 1
ATOM 5141 N N . LEU A 1 635 ? -4.300 46.735 -2.247 1.00 95.69 635 LEU A N 1
ATOM 5142 C CA . LEU A 1 635 ? -4.373 47.970 -1.457 1.00 95.69 635 LEU A CA 1
ATOM 5143 C C . LEU A 1 635 ? -5.042 49.116 -2.219 1.00 95.69 635 LEU A C 1
ATOM 5145 O O . LEU A 1 635 ? -5.615 50.012 -1.604 1.00 95.69 635 LEU A O 1
ATOM 5149 N N . LYS A 1 636 ? -4.943 49.114 -3.552 1.00 96.00 636 LYS A N 1
ATOM 5150 C CA . LYS A 1 636 ? -5.482 50.140 -4.457 1.00 96.00 636 LYS A CA 1
ATOM 5151 C C . LYS A 1 636 ? -5.937 49.483 -5.761 1.00 96.00 636 LYS A C 1
ATOM 5153 O O . LYS A 1 636 ? -5.750 48.283 -5.940 1.00 96.00 636 LYS A O 1
ATOM 5158 N N . LYS A 1 637 ? -6.491 50.276 -6.686 1.00 94.56 637 LYS A N 1
ATOM 5159 C CA . LYS A 1 637 ? -6.803 49.809 -8.043 1.00 94.56 637 LYS A CA 1
ATOM 5160 C C . LYS A 1 637 ? -5.570 49.125 -8.654 1.00 94.56 637 LYS A C 1
ATOM 5162 O O . LYS A 1 637 ? -4.485 49.703 -8.678 1.00 94.56 637 LYS A O 1
ATOM 5167 N N . PHE A 1 638 ? -5.761 47.894 -9.107 1.00 93.75 638 PHE A N 1
ATOM 5168 C CA . PHE A 1 638 ? -4.727 46.990 -9.602 1.00 93.75 638 PHE A CA 1
ATOM 5169 C C . PHE A 1 638 ? -5.257 46.291 -10.860 1.00 93.75 638 PHE A C 1
ATOM 5171 O O . PHE A 1 638 ? -6.468 46.192 -11.043 1.00 93.75 638 PHE A O 1
ATOM 5178 N N . THR A 1 639 ? -4.375 45.813 -11.731 1.00 95.88 639 THR A N 1
ATOM 5179 C CA . THR A 1 639 ? -4.748 44.993 -12.890 1.00 95.88 639 THR A CA 1
ATOM 5180 C C . THR A 1 639 ? -3.934 43.713 -12.827 1.00 95.88 639 THR A C 1
ATOM 5182 O O . THR A 1 639 ? -2.711 43.777 -12.704 1.00 95.88 639 THR A O 1
ATOM 5185 N N . TYR A 1 640 ? -4.596 42.555 -12.880 1.00 94.75 640 TYR A N 1
ATOM 5186 C CA . TYR A 1 640 ? -3.920 41.262 -12.830 1.00 94.75 640 TYR A CA 1
ATOM 5187 C C . TYR A 1 640 ? -2.889 41.168 -13.962 1.00 94.75 640 TYR A C 1
ATOM 5189 O O . TYR A 1 640 ? -3.256 41.362 -15.127 1.00 94.75 640 TYR A O 1
ATOM 5197 N N . PRO A 1 641 ? -1.611 40.867 -13.662 1.00 92.06 641 PRO A N 1
ATOM 5198 C CA . PRO A 1 641 ? -0.625 40.686 -14.708 1.00 92.06 641 PRO A CA 1
ATOM 5199 C C . PRO A 1 641 ? -1.010 39.477 -15.572 1.00 92.06 641 PRO A C 1
ATOM 5201 O O . PRO A 1 641 ? -1.539 38.485 -15.058 1.00 92.06 641 PRO A O 1
ATOM 5204 N N . PRO A 1 642 ? -0.751 39.522 -16.887 1.00 87.31 642 PRO A N 1
ATOM 5205 C CA . PRO A 1 642 ? -0.954 38.360 -17.739 1.00 87.31 642 PRO A CA 1
ATOM 5206 C C . PRO A 1 642 ? -0.046 37.199 -17.293 1.00 87.31 642 PRO A C 1
ATOM 5208 O O . PRO A 1 642 ? 1.035 37.409 -16.748 1.00 87.31 642 PRO A O 1
ATOM 5211 N N . GLY A 1 643 ? -0.469 35.956 -17.545 1.00 85.44 643 GLY A N 1
ATOM 5212 C CA . GLY A 1 643 ? 0.364 34.769 -17.298 1.00 85.44 643 GLY A CA 1
ATOM 5213 C C . GLY A 1 643 ? 0.286 34.168 -15.889 1.00 85.44 643 GLY A C 1
ATOM 5214 O O . GLY A 1 643 ? 1.142 33.360 -15.532 1.00 85.44 643 GLY A O 1
ATOM 5215 N N . LEU A 1 644 ? -0.744 34.502 -15.105 1.00 89.06 644 LEU A N 1
ATOM 5216 C CA . LEU A 1 644 ? -1.061 33.858 -13.821 1.00 89.06 644 LEU A CA 1
ATOM 5217 C C . LEU A 1 644 ? -1.660 32.442 -13.997 1.00 89.06 644 LEU A C 1
ATOM 5219 O O . LEU A 1 644 ? -2.781 32.163 -13.573 1.00 89.06 644 LEU A O 1
ATOM 5223 N N . ILE A 1 645 ? -0.929 31.551 -14.665 1.00 84.69 645 ILE A N 1
ATOM 5224 C CA . ILE A 1 645 ? -1.283 30.142 -14.904 1.00 84.69 645 ILE A CA 1
ATOM 5225 C C . ILE A 1 645 ? -0.210 29.216 -14.309 1.00 84.69 645 ILE A C 1
ATOM 5227 O O . ILE A 1 645 ? 0.922 29.638 -14.068 1.00 84.69 645 ILE A O 1
ATOM 5231 N N . ASP A 1 646 ? -0.577 27.964 -14.039 1.00 81.62 646 ASP A N 1
ATOM 5232 C CA . ASP A 1 646 ? 0.299 26.894 -13.538 1.00 81.62 646 ASP A CA 1
ATOM 5233 C C . ASP A 1 646 ? 1.174 27.297 -12.333 1.00 81.62 646 ASP A C 1
ATOM 5235 O O . ASP A 1 646 ? 0.676 27.602 -11.247 1.00 81.62 646 ASP A O 1
ATOM 5239 N N . ASN A 1 647 ? 2.497 27.332 -12.507 1.00 78.38 647 ASN A N 1
ATOM 5240 C CA . ASN A 1 647 ? 3.443 27.669 -11.447 1.00 78.38 647 ASN A CA 1
ATOM 5241 C C . ASN A 1 647 ? 3.428 29.159 -11.061 1.00 78.38 647 ASN A C 1
ATOM 5243 O O . ASN A 1 647 ? 4.027 29.513 -10.047 1.00 78.38 647 ASN A O 1
ATOM 5247 N N . ASN A 1 648 ? 2.725 30.026 -11.796 1.00 82.38 648 ASN A N 1
ATOM 5248 C CA . ASN A 1 648 ? 2.622 31.466 -11.524 1.00 82.38 648 ASN A CA 1
ATOM 5249 C C . ASN A 1 648 ? 1.284 31.873 -10.887 1.00 82.38 648 ASN A C 1
ATOM 5251 O O . ASN A 1 648 ? 0.961 33.055 -10.819 1.00 82.38 648 ASN A O 1
ATOM 5255 N N . VAL A 1 649 ? 0.508 30.902 -10.405 1.00 86.75 649 VAL A N 1
ATOM 5256 C CA . VAL A 1 649 ? -0.734 31.135 -9.660 1.00 86.75 649 VAL A CA 1
ATOM 5257 C C . VAL A 1 649 ? -0.469 31.903 -8.365 1.00 86.75 649 VAL A C 1
ATOM 5259 O O . VAL A 1 649 ? 0.439 31.561 -7.600 1.00 86.75 649 VAL A O 1
ATOM 5262 N N . ALA A 1 650 ? -1.293 32.920 -8.106 1.00 91.88 650 ALA A N 1
ATOM 5263 C CA . ALA A 1 650 ? -1.264 33.717 -6.888 1.00 91.88 650 ALA A CA 1
ATOM 5264 C C . ALA A 1 650 ? -2.619 33.687 -6.165 1.00 91.88 650 ALA A C 1
ATOM 5266 O O . ALA A 1 650 ? -3.643 33.272 -6.708 1.00 91.88 650 ALA A O 1
ATOM 5267 N N . ILE A 1 651 ? -2.620 34.131 -4.914 1.00 91.62 651 ILE A N 1
ATOM 5268 C CA . ILE A 1 651 ? -3.835 34.370 -4.139 1.00 91.62 651 ILE A CA 1
ATOM 5269 C C . ILE A 1 651 ? -3.951 35.869 -3.882 1.00 91.62 651 ILE A C 1
ATOM 5271 O O . ILE A 1 651 ? -3.000 36.477 -3.390 1.00 91.62 651 ILE A O 1
ATOM 5275 N N . PHE A 1 652 ? -5.110 36.452 -4.178 1.00 93.12 652 PHE A N 1
ATOM 5276 C CA . PHE A 1 652 ? -5.391 37.866 -3.941 1.00 93.12 652 PHE A CA 1
ATOM 5277 C C . PHE A 1 652 ? -6.479 38.029 -2.881 1.00 93.12 652 PHE A C 1
ATOM 5279 O O . PHE A 1 652 ? -7.605 37.574 -3.061 1.00 93.12 652 PHE A O 1
ATOM 5286 N N . LEU A 1 653 ? -6.133 38.697 -1.783 1.00 92.69 653 LEU A N 1
ATOM 5287 C CA . LEU A 1 653 ? -7.054 39.125 -0.736 1.00 92.69 653 LEU A CA 1
ATOM 5288 C C . LEU A 1 653 ? -7.458 40.574 -1.023 1.00 92.69 653 LEU A C 1
ATOM 5290 O O . LEU A 1 653 ? -6.588 41.443 -1.106 1.00 92.69 653 LEU A O 1
ATOM 5294 N N . ILE A 1 654 ? -8.752 40.842 -1.180 1.00 93.38 654 ILE A N 1
ATOM 5295 C CA . ILE A 1 654 ? -9.281 42.179 -1.485 1.00 93.38 654 ILE A CA 1
ATOM 5296 C C . ILE A 1 654 ? -10.009 42.709 -0.240 1.00 93.38 654 ILE A C 1
ATOM 5298 O O . ILE A 1 654 ? -11.104 42.231 0.070 1.00 93.38 654 ILE A O 1
ATOM 5302 N N . PRO A 1 655 ? -9.417 43.661 0.509 1.00 91.12 655 PRO A N 1
ATOM 5303 C CA . PRO A 1 655 ? -10.048 44.296 1.662 1.00 91.12 655 PRO A CA 1
ATOM 5304 C C . PRO A 1 655 ? -11.307 45.078 1.288 1.00 91.12 655 PRO A C 1
ATOM 5306 O O . PRO A 1 655 ? -11.480 45.528 0.156 1.00 91.12 655 PRO A O 1
ATOM 5309 N N . ARG A 1 656 ? -12.176 45.306 2.277 1.00 86.50 656 ARG A N 1
ATOM 5310 C CA . ARG A 1 656 ? -13.386 46.113 2.094 1.00 86.50 656 ARG A CA 1
ATOM 5311 C C . ARG A 1 656 ? -13.041 47.520 1.603 1.00 86.50 656 ARG A C 1
ATOM 5313 O O . ARG A 1 656 ? -12.169 48.177 2.166 1.00 86.50 656 ARG A O 1
ATOM 5320 N N . GLY A 1 657 ? -13.774 47.991 0.597 1.00 88.75 657 GLY A N 1
ATOM 5321 C CA . GLY A 1 657 ? -13.605 49.332 0.031 1.00 88.75 657 GLY A CA 1
ATOM 5322 C C . GLY A 1 657 ? -12.439 49.465 -0.951 1.00 88.75 657 GLY A C 1
ATOM 5323 O O . GLY A 1 657 ? -12.250 50.543 -1.510 1.00 88.75 657 GLY A O 1
ATOM 5324 N N . VAL A 1 658 ? -11.682 48.390 -1.197 1.00 93.56 658 VAL A N 1
ATOM 5325 C CA . VAL A 1 658 ? -10.685 48.341 -2.270 1.00 93.56 658 VAL A CA 1
ATOM 5326 C C . VAL A 1 658 ? -11.371 47.847 -3.552 1.00 93.56 658 VAL A C 1
ATOM 5328 O O . VAL A 1 658 ? -12.029 46.808 -3.504 1.00 93.56 658 VAL A O 1
ATOM 5331 N N . PRO A 1 659 ? -11.252 48.560 -4.690 1.00 91.69 659 PRO A N 1
ATOM 5332 C CA . PRO A 1 659 ? -11.827 48.112 -5.959 1.00 91.69 659 PRO A CA 1
ATOM 5333 C C . PRO A 1 659 ? -11.302 46.732 -6.384 1.00 91.69 659 PRO A C 1
ATOM 5335 O O . PRO A 1 659 ? -10.111 46.454 -6.224 1.00 91.69 659 PRO A O 1
ATOM 5338 N N . GLU A 1 660 ? -12.174 45.893 -6.959 1.00 92.25 660 GLU A N 1
ATOM 5339 C CA . GLU A 1 660 ? -11.771 44.620 -7.576 1.00 92.25 660 GLU A CA 1
ATOM 5340 C C . GLU A 1 660 ? -10.745 44.899 -8.693 1.00 92.25 660 GLU A C 1
ATOM 5342 O O . GLU A 1 660 ? -10.949 45.832 -9.477 1.00 92.25 660 GLU A O 1
ATOM 5347 N N . PRO A 1 661 ? -9.620 44.162 -8.758 1.00 95.00 661 PRO A N 1
ATOM 5348 C CA . PRO A 1 661 ? -8.642 44.372 -9.813 1.00 95.00 661 PRO A CA 1
ATOM 5349 C C . PRO A 1 661 ? -9.192 44.071 -11.213 1.00 95.00 661 PRO A C 1
ATOM 5351 O O . PRO A 1 661 ? -9.938 43.115 -11.412 1.00 95.00 661 PRO A O 1
ATOM 5354 N N . ASP A 1 662 ? -8.760 44.853 -12.199 1.00 93.94 662 ASP A N 1
ATOM 5355 C CA . ASP A 1 662 ? -9.110 44.651 -13.607 1.00 93.94 662 ASP A CA 1
ATOM 5356 C C . ASP A 1 662 ? -8.300 43.483 -14.226 1.00 93.94 662 ASP A C 1
ATOM 5358 O O . ASP A 1 662 ? -7.228 43.114 -13.743 1.00 93.94 662 ASP A O 1
ATOM 5362 N N . GLY A 1 663 ? -8.753 42.927 -15.355 1.00 92.12 663 GLY A N 1
ATOM 5363 C CA . GLY A 1 663 ? -8.004 41.923 -16.133 1.00 92.12 663 GLY A CA 1
ATOM 5364 C C . GLY A 1 663 ? -8.316 40.457 -15.793 1.00 92.12 663 GLY A C 1
ATOM 5365 O O . GLY A 1 663 ? -9.232 40.150 -15.036 1.00 92.12 663 GLY A O 1
ATOM 5366 N N . LYS A 1 664 ? -7.579 39.516 -16.406 1.00 89.62 664 LYS A N 1
ATOM 5367 C CA . LYS A 1 664 ? -7.781 38.066 -16.212 1.00 89.62 664 LYS A CA 1
ATOM 5368 C C . LYS A 1 664 ? -6.850 37.536 -15.121 1.00 89.62 664 LYS A C 1
ATOM 5370 O O . LYS A 1 664 ? -5.637 37.573 -15.285 1.00 89.62 664 LYS A O 1
ATOM 5375 N N . TYR A 1 665 ? -7.414 36.954 -14.066 1.00 90.88 665 TYR A N 1
ATOM 5376 C CA . TYR A 1 665 ? -6.654 36.376 -12.949 1.00 90.88 665 TYR A CA 1
ATOM 5377 C C . TYR A 1 665 ? -6.089 34.964 -13.223 1.00 90.88 665 TYR A C 1
ATOM 5379 O O . TYR A 1 665 ? -5.370 34.409 -12.391 1.00 90.88 665 TYR A O 1
ATOM 5387 N N . GLY A 1 666 ? -6.374 34.372 -14.388 1.00 89.62 666 GLY A N 1
ATOM 5388 C CA . GLY A 1 666 ? -5.862 33.052 -14.775 1.00 89.62 666 GLY A CA 1
ATOM 5389 C C . GLY A 1 666 ? -6.343 31.938 -13.837 1.00 89.62 666 GLY A C 1
ATOM 5390 O O . GLY A 1 666 ? -7.535 31.831 -13.573 1.00 89.62 666 GLY A O 1
ATOM 5391 N N . HIS A 1 667 ? -5.416 31.121 -13.332 1.00 86.50 667 HIS A N 1
ATOM 5392 C CA . HIS A 1 667 ? -5.680 30.081 -12.326 1.00 86.50 667 HIS A CA 1
ATOM 5393 C C . HIS A 1 667 ? -5.514 30.601 -10.877 1.00 86.50 667 HIS A C 1
ATOM 5395 O O . HIS A 1 667 ? -5.494 29.809 -9.935 1.00 86.50 667 HIS A O 1
ATOM 5401 N N . SER A 1 668 ? -5.374 31.921 -10.683 1.00 89.75 668 SER A N 1
ATOM 5402 C CA . SER A 1 668 ? -5.300 32.551 -9.354 1.00 89.75 668 SER A CA 1
ATOM 5403 C C . SER A 1 668 ? -6.615 32.466 -8.592 1.00 89.75 668 SER A C 1
ATOM 5405 O O . SER A 1 668 ? -7.691 32.416 -9.183 1.00 89.75 668 SER A O 1
ATOM 5407 N N . LYS A 1 669 ? -6.531 32.482 -7.260 1.00 88.25 669 LYS A N 1
ATOM 5408 C CA . LYS A 1 669 ? -7.710 32.550 -6.388 1.00 88.25 669 LYS A CA 1
ATOM 5409 C C . LYS A 1 669 ? -7.907 33.976 -5.880 1.00 88.25 669 LYS A C 1
ATOM 5411 O O . LYS A 1 669 ? -6.938 34.645 -5.514 1.00 88.25 669 LYS A O 1
ATOM 5416 N N . ILE A 1 670 ? -9.158 34.424 -5.835 1.00 90.00 670 ILE A N 1
ATOM 5417 C CA . ILE A 1 670 ? -9.539 35.750 -5.344 1.00 90.00 670 ILE A CA 1
ATOM 5418 C C . ILE A 1 670 ? -10.461 35.575 -4.141 1.00 90.00 670 ILE A C 1
ATOM 5420 O O . ILE A 1 670 ? -11.445 34.843 -4.207 1.00 90.00 670 ILE A O 1
ATOM 5424 N N . TYR A 1 671 ? -10.148 36.273 -3.052 1.00 85.88 671 TYR A N 1
ATOM 5425 C CA . TYR A 1 671 ? -10.954 36.288 -1.840 1.00 85.88 671 TYR A CA 1
ATOM 5426 C C . TYR A 1 671 ? -11.331 37.726 -1.491 1.00 85.88 671 TYR A C 1
ATOM 5428 O O . TYR A 1 671 ? -10.474 38.549 -1.158 1.00 85.88 671 TYR A O 1
ATOM 5436 N N . HIS A 1 672 ? -12.626 38.025 -1.549 1.00 85.69 672 HIS A N 1
ATOM 5437 C CA . HIS A 1 672 ? -13.172 39.291 -1.073 1.00 85.69 672 HIS A CA 1
ATOM 5438 C C . HIS A 1 672 ? -13.368 39.198 0.431 1.00 85.69 672 HIS A C 1
ATOM 5440 O O . HIS A 1 672 ? -14.018 38.279 0.922 1.00 85.69 672 HIS A O 1
ATOM 5446 N N . LEU A 1 673 ? -12.802 40.146 1.170 1.00 74.56 673 LEU A N 1
ATOM 5447 C CA . LEU A 1 673 ? -12.814 40.069 2.622 1.00 74.56 673 LEU A CA 1
ATOM 5448 C C . LEU A 1 673 ? -14.206 40.310 3.228 1.00 74.56 673 LEU A C 1
ATOM 5450 O O . LEU A 1 673 ? -14.405 39.886 4.356 1.00 74.56 673 LEU A O 1
ATOM 5454 N N . PHE A 1 674 ? -15.171 40.931 2.524 1.00 67.62 674 PHE A N 1
ATOM 5455 C CA . PHE A 1 674 ? -16.481 41.274 3.117 1.00 67.62 674 PHE A CA 1
ATOM 5456 C C . PHE A 1 674 ? -17.666 41.445 2.137 1.00 67.62 674 PHE A C 1
ATOM 5458 O O . PHE A 1 674 ? -18.671 42.032 2.535 1.00 67.62 674 PHE A O 1
ATOM 5465 N N . ASP A 1 675 ? -17.594 40.940 0.900 1.00 55.03 675 ASP A N 1
ATOM 5466 C CA . ASP A 1 675 ? -18.769 40.871 0.011 1.00 55.03 675 ASP A CA 1
ATOM 5467 C C . ASP A 1 675 ? -19.370 39.457 0.023 1.00 55.03 675 ASP A C 1
ATOM 5469 O O . ASP A 1 675 ? -18.666 38.455 0.159 1.00 55.03 675 ASP A O 1
ATOM 5473 N N . ASP A 1 676 ? -20.693 39.348 -0.118 1.00 51.12 676 ASP A N 1
ATOM 5474 C CA . ASP A 1 676 ? -21.413 38.064 -0.110 1.00 51.12 676 ASP A CA 1
ATOM 5475 C C . ASP A 1 676 ? -21.066 37.139 -1.302 1.00 51.12 676 ASP A C 1
ATOM 5477 O O . ASP A 1 676 ? -21.560 36.013 -1.362 1.00 51.12 676 ASP A O 1
ATOM 5481 N N . TYR A 1 677 ? -20.180 37.566 -2.207 1.00 47.69 677 TYR A N 1
ATOM 5482 C CA . TYR A 1 677 ? -19.803 36.875 -3.439 1.00 47.69 677 TYR A CA 1
ATOM 5483 C C . TYR A 1 677 ? -18.434 36.181 -3.348 1.00 47.69 677 TYR A C 1
ATOM 5485 O O . TYR A 1 677 ? -17.399 36.823 -3.178 1.00 47.69 677 TYR A O 1
ATOM 5493 N N . PHE A 1 678 ? -18.422 34.862 -3.553 1.00 45.50 678 PHE A N 1
ATOM 5494 C CA . PHE A 1 678 ? -17.222 34.098 -3.898 1.00 45.50 678 PHE A CA 1
ATOM 5495 C C . PHE A 1 678 ? -17.166 33.930 -5.424 1.00 45.50 678 PHE A C 1
ATOM 5497 O O . PHE A 1 678 ? -18.121 33.433 -6.020 1.00 45.50 678 PHE A O 1
ATOM 5504 N N . LYS A 1 679 ? -16.062 34.329 -6.066 1.00 44.31 679 LYS A N 1
ATOM 5505 C CA . LYS A 1 679 ? -15.772 34.041 -7.481 1.00 44.31 679 LYS A CA 1
ATOM 5506 C C . LYS A 1 679 ? -14.490 33.210 -7.562 1.00 44.31 679 LYS A C 1
ATOM 5508 O O . LYS A 1 679 ? -13.394 33.754 -7.635 1.00 44.31 679 LYS A O 1
ATOM 5513 N N . GLY A 1 680 ? -14.631 31.890 -7.530 1.00 39.62 680 GLY A N 1
ATOM 5514 C CA . GLY A 1 680 ? -13.583 30.958 -7.956 1.00 39.62 680 GLY A CA 1
ATOM 5515 C C . GLY A 1 680 ? -13.879 30.429 -9.364 1.00 39.62 680 GLY A C 1
ATOM 5516 O O . GLY A 1 680 ? -15.027 30.525 -9.807 1.00 39.62 680 GLY A O 1
ATOM 5517 N N . PRO A 1 681 ? -12.897 29.859 -10.083 1.00 32.47 681 PRO A N 1
ATOM 5518 C CA . PRO A 1 681 ? -13.181 29.158 -11.328 1.00 32.47 681 PRO A CA 1
ATOM 5519 C C . PRO A 1 681 ? -14.121 27.979 -11.039 1.00 32.47 681 PRO A C 1
ATOM 5521 O O . PRO A 1 681 ? -13.746 27.025 -10.358 1.00 32.47 681 PRO A O 1
ATOM 5524 N N . SER A 1 682 ? -15.349 28.036 -11.557 1.00 31.80 682 SER A N 1
ATOM 5525 C CA . SER A 1 682 ? -16.213 26.865 -11.668 1.00 31.80 682 SER A CA 1
ATOM 5526 C C . SER A 1 682 ? -15.587 25.937 -12.701 1.00 31.80 682 S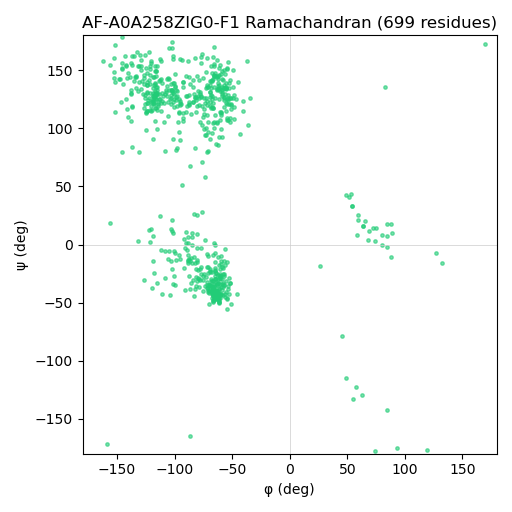ER A C 1
ATOM 5528 O O . SER A 1 682 ? -15.747 26.128 -13.907 1.00 31.80 682 SER A O 1
ATOM 5530 N N . VAL A 1 683 ? -14.814 24.959 -12.242 1.00 34.34 683 VAL A N 1
ATOM 5531 C CA . VAL A 1 683 ? -14.385 23.871 -13.113 1.00 34.34 683 VAL A CA 1
ATOM 5532 C C . VAL A 1 683 ? -15.617 23.001 -13.349 1.00 34.34 683 VAL A C 1
ATOM 5534 O O . VAL A 1 683 ? -15.999 22.208 -12.492 1.00 34.34 683 VAL A O 1
ATOM 5537 N N . GLU A 1 684 ? -16.264 23.173 -14.501 1.00 27.03 684 GLU A N 1
ATOM 5538 C CA . GLU A 1 684 ? -17.186 22.183 -15.055 1.00 27.03 684 GLU A CA 1
ATOM 5539 C C . GLU A 1 684 ? -16.397 20.896 -15.336 1.00 27.03 684 GLU A C 1
ATOM 5541 O O . GLU A 1 684 ? -15.897 20.659 -16.435 1.00 27.03 684 GLU A O 1
ATOM 5546 N N . TYR A 1 685 ? -16.254 20.049 -14.318 1.00 27.06 685 TYR A N 1
ATOM 5547 C CA . TYR A 1 685 ? -15.931 18.648 -14.530 1.00 27.06 685 TYR A CA 1
ATOM 5548 C C . TYR A 1 685 ? -17.207 17.947 -14.999 1.00 27.06 685 TYR A C 1
ATOM 5550 O O . TYR A 1 685 ? -18.100 17.639 -14.213 1.00 27.06 685 TYR A O 1
ATOM 5558 N N . ASN A 1 686 ? -17.277 17.677 -16.303 1.00 31.41 686 ASN A N 1
ATOM 5559 C CA . ASN A 1 686 ? -18.161 16.659 -16.860 1.00 31.41 686 ASN A CA 1
ATOM 5560 C C . ASN A 1 686 ? -17.723 15.282 -16.331 1.00 31.41 686 ASN A C 1
ATOM 5562 O O . ASN A 1 686 ? -16.941 14.575 -16.963 1.00 31.41 686 ASN A O 1
ATOM 5566 N N . ALA A 1 687 ? -18.228 14.907 -15.160 1.00 29.06 687 ALA A N 1
ATOM 5567 C CA . ALA A 1 687 ? -18.273 13.534 -14.682 1.00 29.06 687 ALA A CA 1
ATOM 5568 C C . ALA A 1 687 ? -19.739 13.211 -14.373 1.00 29.06 687 ALA A C 1
ATOM 5570 O O . ALA A 1 687 ? -20.399 13.926 -13.623 1.00 29.06 687 ALA A O 1
ATOM 5571 N N . GLY A 1 688 ? -20.270 12.180 -15.032 1.00 36.12 688 GLY A N 1
ATOM 5572 C CA . GLY A 1 688 ? -21.677 11.808 -14.962 1.00 36.12 688 GLY A CA 1
ATOM 5573 C C . GLY A 1 688 ? -22.114 11.449 -13.545 1.00 36.12 688 GLY A C 1
ATOM 5574 O O . GLY A 1 688 ? -21.798 10.370 -13.053 1.00 36.12 688 GLY A O 1
ATOM 5575 N N . SER A 1 689 ? -22.891 12.331 -12.923 1.00 30.73 689 SER A N 1
ATOM 5576 C CA . SER A 1 689 ? -23.754 11.989 -11.799 1.00 30.73 689 SER A CA 1
ATOM 5577 C C . SER A 1 689 ? -25.099 11.482 -12.321 1.00 30.73 689 SER A C 1
ATOM 5579 O O . SER A 1 689 ? -25.642 11.960 -13.322 1.00 30.73 689 SER A O 1
ATOM 5581 N N . SER A 1 690 ? -25.593 10.431 -11.672 1.00 38.38 690 SER A N 1
ATOM 5582 C CA . SER A 1 690 ? -26.784 9.695 -12.080 1.00 38.38 690 SER A CA 1
ATOM 5583 C C . SER A 1 690 ? -28.042 10.573 -12.084 1.00 38.38 690 SER A C 1
ATOM 5585 O O . SER A 1 690 ? -28.238 11.449 -11.243 1.00 38.38 690 SER A O 1
ATOM 5587 N N . TRP A 1 691 ? -28.932 10.288 -13.031 1.00 34.25 691 TRP A N 1
ATOM 5588 C CA . TRP A 1 691 ? -30.220 10.954 -13.254 1.00 34.25 691 TRP A CA 1
ATOM 5589 C C . TRP A 1 691 ? -31.157 10.991 -12.022 1.00 34.25 691 TRP A C 1
ATOM 5591 O O . TRP A 1 691 ? -32.113 11.765 -12.008 1.00 34.25 691 TRP A O 1
ATOM 5601 N N . ALA A 1 692 ? -30.889 10.193 -10.981 1.00 35.41 692 ALA A N 1
ATOM 5602 C CA . ALA A 1 692 ? -31.725 10.076 -9.785 1.00 35.41 692 ALA A CA 1
ATOM 5603 C C . ALA A 1 692 ? -31.601 11.271 -8.817 1.00 35.41 692 ALA A C 1
ATOM 5605 O O . ALA A 1 692 ? -32.564 11.613 -8.137 1.00 35.41 692 ALA A O 1
ATOM 5606 N N . GLU A 1 693 ? -30.462 11.967 -8.797 1.00 35.41 693 GLU A N 1
ATOM 5607 C CA . GLU A 1 693 ? -30.205 13.055 -7.838 1.00 35.41 693 GLU A CA 1
ATOM 5608 C C . GLU A 1 693 ? -30.849 14.391 -8.267 1.00 35.41 693 GLU A C 1
ATOM 5610 O O . GLU A 1 693 ? -31.158 15.252 -7.445 1.00 35.41 693 GLU A O 1
ATOM 5615 N N . ARG A 1 694 ? -31.159 14.543 -9.565 1.00 37.22 694 ARG A N 1
ATOM 5616 C CA . ARG A 1 694 ? -31.819 15.742 -10.117 1.00 37.22 694 ARG A CA 1
ATOM 5617 C C . ARG A 1 694 ? -33.336 15.775 -9.904 1.00 37.22 694 ARG A C 1
ATOM 5619 O O . ARG A 1 694 ? -33.911 16.858 -9.918 1.00 37.22 694 ARG A O 1
ATOM 5626 N N . GLN A 1 695 ? -33.991 14.631 -9.689 1.00 37.66 695 GLN A N 1
ATOM 5627 C CA . GLN A 1 695 ? -35.447 14.575 -9.477 1.00 37.66 695 GLN A CA 1
ATOM 5628 C C . GLN A 1 695 ? -35.855 14.950 -8.044 1.00 37.66 695 GLN A C 1
ATOM 5630 O O . GLN A 1 695 ? -36.920 15.528 -7.846 1.00 37.66 695 GLN A O 1
ATOM 5635 N N . TRP A 1 696 ? -34.995 14.710 -7.049 1.00 37.06 696 TRP A N 1
ATOM 5636 C CA . TRP A 1 696 ? -35.309 15.024 -5.650 1.00 37.06 696 TRP A CA 1
ATOM 5637 C C . TRP A 1 696 ? -35.314 16.538 -5.361 1.00 37.06 696 TRP A C 1
ATOM 5639 O O . TRP A 1 696 ? -36.164 17.028 -4.624 1.00 37.06 696 TRP A O 1
ATOM 5649 N N . ILE A 1 697 ? -34.437 17.307 -6.018 1.00 39.94 697 ILE A N 1
ATOM 5650 C CA . ILE A 1 697 ? -34.334 18.769 -5.834 1.00 39.94 697 ILE A CA 1
ATOM 5651 C C . ILE A 1 697 ? -35.441 19.541 -6.584 1.00 39.94 697 ILE A C 1
ATOM 5653 O O . ILE A 1 697 ? -35.771 20.663 -6.206 1.00 39.94 697 ILE A O 1
ATOM 5657 N N . ILE A 1 698 ? -36.065 18.947 -7.609 1.00 45.59 698 ILE A N 1
ATOM 5658 C CA . ILE A 1 698 ? -37.156 19.582 -8.374 1.00 45.59 698 ILE A CA 1
ATOM 5659 C C . ILE A 1 698 ? -38.530 19.391 -7.699 1.00 45.59 698 ILE A C 1
ATOM 5661 O O . ILE A 1 698 ? -39.446 20.145 -7.989 1.00 45.59 698 ILE A O 1
ATOM 5665 N N . GLN A 1 699 ? -38.680 18.463 -6.746 1.00 39.31 699 GLN A N 1
ATOM 5666 C CA . GLN A 1 699 ? -39.930 18.292 -5.980 1.00 39.31 699 GLN A CA 1
ATOM 5667 C C . GLN A 1 699 ? -40.013 19.132 -4.688 1.00 39.31 699 GLN A C 1
ATOM 5669 O O . GLN A 1 699 ? -40.999 19.037 -3.962 1.00 39.31 699 GLN A O 1
ATOM 5674 N N . GLN A 1 700 ? -38.996 19.944 -4.383 1.00 42.81 700 GLN A N 1
ATOM 5675 C CA . GLN A 1 700 ? -38.950 20.817 -3.194 1.00 42.81 700 GLN A CA 1
ATOM 5676 C C . GLN A 1 700 ? -38.816 22.315 -3.550 1.00 42.81 700 GLN A C 1
ATOM 5678 O O . GLN A 1 700 ? -38.527 23.142 -2.687 1.00 42.81 700 GLN A O 1
ATOM 5683 N N . LYS A 1 701 ? -39.039 22.672 -4.818 1.00 41.69 701 LYS A N 1
ATOM 5684 C CA . LYS A 1 701 ? -39.323 24.035 -5.290 1.00 41.69 701 LYS A CA 1
ATOM 5685 C C . LYS A 1 701 ? -40.666 24.025 -5.999 1.00 41.69 701 LYS A C 1
ATOM 5687 O O . LYS A 1 701 ? -41.305 25.098 -6.003 1.00 41.69 701 LYS A O 1
#